Protein AF-A0A9P1CVC9-F1 (afdb_monomer)

Radius of gyration: 28.44 Å; Cα contacts (8 Å, |Δi|>4): 829; chains: 1; bounding box: 59×63×83 Å

Foldseek 3Di:
DDKDKDFDFDPDDDPDDDDDDDDDDDDDDDDDDDDDDPPPCVPCVVVPDDPDTDGFKIAIKDFDPDCPQLLDPCPVLCVLCVVVVHRLDRAIEQDDGLAQEAEARIGGDPPDDPVSSVVSLLVVLVLNVVLCLVVQHKYKYHRYHPVSVVSLVLVPWFKFKDKFWKFFADPPDGQQFLVSVLVLADPVLSVVVVVLVVLCVVVQKDKDKDQCLVPLLSLALVVLLCQCQQWVVQFCVLVVQWDDDPNDTDHPDDSVNSRCCSVPPSSFWMKIFIAHPVGHTFWIWIWTDDDLEIGTRDITGRHSDPPSPCPCVVHLASVVVRVSRVVVRGMYRSGDDPDVVRVVVVSRRIGMDMTIMIMDRSDDSSSVSVSVVSVVNVVVVVVVVVVVCVVDRDDDDDDDDDDDDDDDDDDDDPDPDPDCVVVVLCVVQVDDQFFKWFDDPNWTKGFDGWPDADPQGTWTWIDTPPDPPWIKIWGWGPDDDPVVVVVVQVVLVVVQVVCDPQANHFDDWTWMWTQDPNDTDTTITGMTIDD

Solvent-accessible surface area (backbone atoms only — not comparable to full-atom values): 30693 Å² total; per-residue (Å²): 130,82,74,45,72,54,74,51,76,80,80,72,96,66,98,68,93,77,81,86,85,89,82,86,89,81,90,82,84,89,84,92,81,96,74,88,63,86,72,54,66,74,52,48,72,74,62,60,85,66,90,88,77,71,83,48,33,40,34,52,39,31,83,34,81,68,70,81,52,52,82,68,96,47,70,66,52,48,50,50,19,56,76,68,74,41,78,65,55,55,24,38,37,33,49,57,82,63,48,66,54,77,36,84,51,65,45,56,42,85,88,52,54,74,67,54,39,53,49,50,41,51,52,53,52,51,48,53,50,50,50,23,56,75,68,68,23,31,35,39,36,46,24,47,34,70,70,55,46,57,52,41,45,76,72,66,28,42,65,34,62,47,75,39,44,31,34,66,51,45,76,97,65,57,50,85,41,59,69,56,50,41,68,76,43,59,68,71,46,34,52,47,53,52,50,44,58,43,54,36,50,76,69,47,48,45,78,46,77,49,47,8,71,83,41,36,83,78,31,34,35,65,57,28,39,48,48,35,65,40,9,45,49,39,36,32,61,68,69,61,58,49,51,75,58,98,89,42,81,44,57,95,70,51,61,69,60,38,24,46,38,25,73,73,44,17,50,31,34,29,39,26,37,31,22,39,86,87,64,50,66,50,24,33,19,45,28,33,49,56,95,50,30,40,37,38,66,47,74,24,28,40,51,89,75,65,91,53,78,53,51,68,49,41,33,67,42,51,53,48,49,38,50,25,43,77,71,64,32,45,33,36,41,62,40,78,62,59,78,67,43,46,59,58,41,45,66,72,65,24,42,83,39,84,41,44,33,35,37,37,54,65,54,66,71,60,35,54,53,44,46,50,53,26,50,51,48,43,51,58,45,53,55,52,51,58,62,55,60,72,71,61,73,91,84,89,82,88,83,84,85,85,87,74,91,76,82,90,77,90,79,84,89,87,67,92,76,87,65,69,57,66,62,52,54,40,60,76,59,68,52,82,66,61,58,35,45,31,82,56,95,92,37,60,31,44,47,70,46,69,76,49,75,55,100,64,39,46,33,32,38,32,37,50,69,87,46,99,80,56,52,28,39,34,36,34,51,81,78,79,52,73,65,61,48,54,50,52,49,52,54,46,59,50,48,51,75,59,65,46,93,94,38,69,38,61,73,47,82,42,70,29,34,39,56,55,98,91,39,81,41,85,46,40,28,44,32,28,39,62,113

Organism: NCBI:txid2562237

Secondary structure (DSSP, 8-state):
---EEEEE----S----------PPPP----------TTTHHHHHHHS--TT----EEEEEEEESS-TT-----HHHHHHHHHTT----SEEEES-TT------SSEE-TTS-HHHHHHHHHHHHHHHHHHHHHHT-EEEEES--HHHHHHHHHTTPEEEEEEEEEEE--SSS--SSHHHHHTTS-HHHHHHHHHHHHHHHHTTPEEEEEETTT-GGGS-HHHHHHHIIIIIHHHHHHHT--EEETTEEE-SS-HHHHHHHHHH-GGGEEEEEEE-TTS-EEEEEEEEEETTEEEEEEEEES-TT---TTHHHIIIIIHHHHHHHHTT--EEE----HHHHHHHHHTTT-EEEEEEEEEE-SSHHHHHHHHHHHHHHHHHHHHHHHHHHTT-PSP--PPPP---PPP-------S-----HHHHHHHHH-S----EEEEETTEEEEEEEEEEEETTEEEEEEEESS-TT-EEEEEEE----HHHHHHHHHHHHHHHHHT-TT-SEEEEEEEEEEEETTEEEEEEEEEEE--

Mean predicted aligned error: 16.93 Å

Structure (mmCIF, N/CA/C/O backbone):
data_AF-A0A9P1CVC9-F1
#
_entry.id   AF-A0A9P1CVC9-F1
#
loop_
_atom_site.group_PDB
_atom_site.id
_atom_site.type_symbol
_atom_site.label_atom_id
_atom_site.label_alt_id
_atom_site.label_comp_id
_atom_site.label_asym_id
_atom_site.label_entity_id
_atom_site.label_seq_id
_atom_site.pdbx_PDB_ins_code
_atom_site.Cartn_x
_atom_site.Cartn_y
_atom_site.Cartn_z
_atom_site.occupancy
_atom_site.B_iso_or_equiv
_atom_site.auth_seq_id
_atom_site.auth_comp_id
_atom_site.auth_asym_id
_atom_site.auth_atom_id
_atom_site.pdbx_PDB_model_num
ATOM 1 N N . MET A 1 1 ? 5.538 -2.461 15.412 1.00 27.83 1 MET A N 1
ATOM 2 C CA . MET A 1 1 ? 4.286 -2.175 16.151 1.00 27.83 1 MET A CA 1
ATOM 3 C C . MET A 1 1 ? 3.611 -3.498 16.489 1.00 27.83 1 MET A C 1
ATOM 5 O O . MET A 1 1 ? 3.557 -4.333 15.590 1.00 27.83 1 MET A O 1
ATOM 9 N N . PRO A 1 2 ? 3.134 -3.734 17.721 1.00 25.59 2 PRO A N 1
ATOM 10 C CA . PRO A 1 2 ? 2.328 -4.919 17.999 1.00 25.59 2 PRO A CA 1
ATOM 11 C C . PRO A 1 2 ? 0.996 -4.801 17.243 1.00 25.59 2 PRO A C 1
ATOM 13 O O . PRO A 1 2 ? 0.264 -3.828 17.405 1.00 25.59 2 PRO A O 1
ATOM 16 N N . ALA A 1 3 ? 0.730 -5.755 16.353 1.00 27.44 3 ALA A N 1
ATOM 17 C CA . ALA A 1 3 ? -0.560 -5.911 15.696 1.00 27.44 3 ALA A CA 1
ATOM 18 C C . ALA A 1 3 ? -1.438 -6.786 16.592 1.00 27.44 3 ALA A C 1
ATOM 20 O O . ALA A 1 3 ? -0.996 -7.864 16.990 1.00 27.44 3 ALA A O 1
ATOM 21 N N . GLU A 1 4 ? -2.666 -6.365 16.884 1.00 31.95 4 GLU A N 1
ATOM 22 C CA . GLU A 1 4 ? -3.627 -7.238 17.551 1.00 31.95 4 GLU A CA 1
ATOM 23 C C . GLU A 1 4 ? -4.677 -7.723 16.548 1.00 31.95 4 GLU A C 1
ATOM 25 O O . GLU A 1 4 ? -5.336 -6.950 15.850 1.00 31.95 4 GLU A O 1
ATOM 30 N N . LEU A 1 5 ? -4.826 -9.044 16.466 1.00 29.88 5 LEU A N 1
ATOM 31 C CA . LEU A 1 5 ? -5.922 -9.690 15.756 1.00 29.88 5 LEU A CA 1
ATOM 32 C C . LEU A 1 5 ? -7.089 -9.829 16.730 1.00 29.88 5 LEU A C 1
ATOM 34 O O . LEU A 1 5 ? -7.041 -10.647 17.648 1.00 29.88 5 LEU A O 1
ATOM 38 N N . THR A 1 6 ? -8.154 -9.053 16.525 1.00 33.72 6 THR A N 1
ATOM 39 C CA . THR A 1 6 ? -9.402 -9.310 17.251 1.00 33.72 6 THR A CA 1
ATOM 40 C C . THR A 1 6 ? -10.112 -10.477 16.565 1.00 33.72 6 THR A C 1
ATOM 42 O O . THR A 1 6 ? -10.589 -10.350 15.434 1.00 33.72 6 THR A O 1
ATOM 45 N N . LEU A 1 7 ? -10.138 -11.632 17.233 1.00 32.03 7 LEU A N 1
ATOM 46 C CA . LEU A 1 7 ? -10.772 -12.861 16.754 1.00 32.03 7 LEU A CA 1
ATOM 47 C C . LEU A 1 7 ? -12.208 -12.925 17.280 1.00 32.03 7 LEU A C 1
ATOM 49 O O . LEU A 1 7 ? -12.426 -12.860 18.489 1.00 32.03 7 LEU A O 1
ATOM 53 N N . TRP A 1 8 ? -13.180 -13.072 16.381 1.00 34.50 8 TR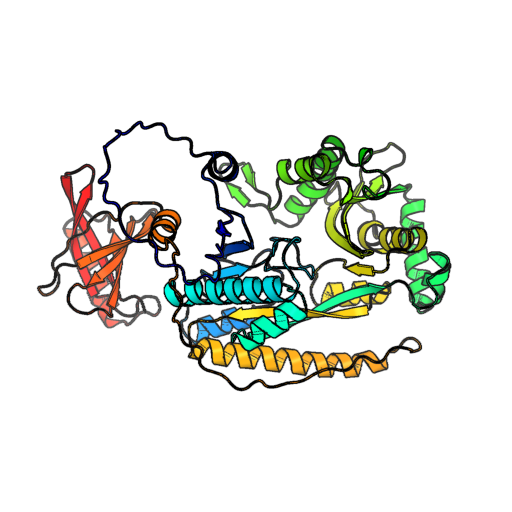P A N 1
ATOM 54 C CA . TRP A 1 8 ? -14.590 -13.191 16.754 1.00 34.50 8 TRP A CA 1
ATOM 55 C C . TRP A 1 8 ? -15.080 -14.624 16.573 1.00 34.50 8 TRP A C 1
ATOM 57 O O . TRP A 1 8 ? -14.706 -15.326 15.630 1.00 34.50 8 TRP A O 1
ATOM 67 N N . ARG A 1 9 ? -15.913 -15.062 17.521 1.00 35.38 9 ARG A N 1
ATOM 68 C CA . ARG A 1 9 ? -16.441 -16.424 17.624 1.00 35.38 9 ARG A CA 1
ATOM 69 C C . ARG A 1 9 ? -17.944 -16.406 17.372 1.00 35.38 9 ARG A C 1
ATOM 71 O O . ARG A 1 9 ? -18.665 -15.689 18.056 1.00 35.38 9 ARG A O 1
ATOM 78 N N . TRP A 1 10 ? -18.419 -17.262 16.473 1.00 30.25 10 TRP A N 1
ATOM 79 C CA . TRP A 1 10 ? -19.843 -17.571 16.363 1.00 30.25 10 TRP A CA 1
ATOM 80 C C . TRP A 1 10 ? -20.205 -18.668 17.375 1.00 30.25 10 TRP A C 1
ATOM 82 O O . TRP A 1 10 ? -19.626 -19.756 17.372 1.00 30.25 10 TRP A O 1
ATOM 92 N N . LEU A 1 11 ? -21.128 -18.367 18.288 1.00 26.69 11 LEU A N 1
ATOM 93 C CA . LEU A 1 11 ? -21.772 -19.344 19.167 1.00 26.69 11 LEU A CA 1
ATOM 94 C C . LEU A 1 11 ? -23.107 -19.678 18.504 1.00 26.69 11 LEU A C 1
ATOM 96 O O . LEU A 1 11 ? -24.060 -18.926 18.666 1.00 26.69 11 LEU A O 1
ATOM 100 N N . GLY A 1 12 ? -23.132 -20.730 17.684 1.00 24.88 12 GLY A N 1
ATOM 101 C CA . GLY A 1 12 ? -24.223 -21.010 16.750 1.00 24.88 12 GLY A CA 1
ATOM 102 C C . GLY A 1 12 ? -25.644 -20.781 17.276 1.00 24.88 12 GLY A C 1
ATOM 103 O O . GLY A 1 12 ? -25.960 -21.054 18.436 1.00 24.88 12 GLY A O 1
ATOM 104 N N . ALA A 1 13 ? -26.523 -20.319 16.385 1.00 31.05 13 ALA A N 1
ATOM 105 C CA . ALA A 1 13 ? -27.954 -20.230 16.637 1.00 31.05 13 ALA A CA 1
ATOM 106 C C . ALA A 1 13 ? -28.517 -21.630 16.944 1.00 31.05 13 ALA A C 1
ATOM 108 O O . ALA A 1 13 ? -28.732 -22.453 16.058 1.00 31.05 13 ALA A O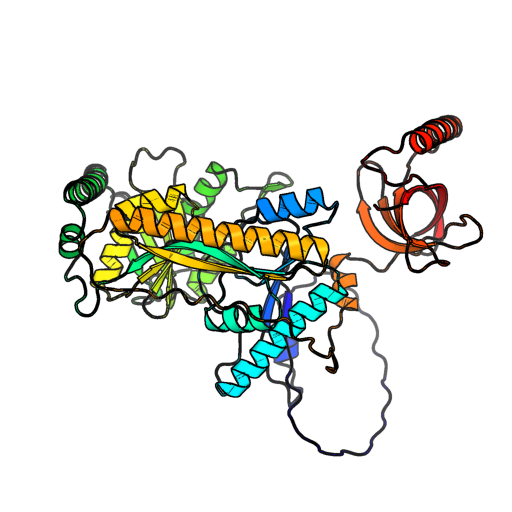 1
ATOM 109 N N . GLY A 1 14 ? -28.751 -21.918 18.224 1.00 25.92 14 GLY A N 1
ATOM 110 C CA . GLY A 1 14 ? -29.294 -23.199 18.652 1.00 25.92 14 GLY A CA 1
ATOM 111 C C . GLY A 1 14 ? -29.828 -23.144 20.072 1.00 25.92 14 GLY A C 1
ATOM 112 O O . GLY A 1 14 ? -29.103 -23.390 21.031 1.00 25.92 14 GLY A O 1
ATOM 113 N N . ARG A 1 15 ? -31.134 -22.890 20.220 1.00 27.50 15 ARG A N 1
ATOM 114 C CA . ARG A 1 15 ? -31.867 -23.244 21.443 1.00 27.50 15 ARG A CA 1
ATOM 115 C C . ARG A 1 15 ? -31.704 -24.749 21.690 1.00 27.50 15 ARG A C 1
ATOM 117 O O . ARG A 1 15 ? -32.453 -25.542 21.127 1.00 27.50 15 ARG A O 1
ATOM 124 N N . ARG A 1 16 ? -30.781 -25.157 22.561 1.00 23.03 16 ARG A N 1
ATOM 125 C CA . ARG A 1 16 ? -30.841 -26.455 23.246 1.00 23.03 16 ARG A CA 1
ATOM 126 C C . ARG A 1 16 ? -30.458 -26.283 24.710 1.00 23.03 16 ARG A C 1
ATOM 128 O O . ARG A 1 16 ? -29.320 -25.975 25.040 1.00 23.03 16 ARG A O 1
ATOM 135 N N . LYS A 1 17 ? -31.452 -26.499 25.579 1.00 26.52 17 LYS A N 1
ATOM 136 C CA . LYS A 1 17 ? -31.271 -26.797 27.003 1.00 26.52 17 LYS A CA 1
ATOM 137 C C . LYS A 1 17 ? -30.271 -27.947 27.129 1.00 26.52 17 LYS A C 1
ATOM 139 O O . LYS A 1 17 ? -30.562 -29.035 26.641 1.00 26.52 17 LYS A O 1
ATOM 144 N N . LEU A 1 18 ? -29.169 -27.730 27.834 1.00 23.67 18 LEU A N 1
ATOM 145 C CA . LEU A 1 18 ? -28.405 -28.811 28.446 1.00 23.67 18 LEU A CA 1
ATOM 146 C C . LEU A 1 18 ? -28.234 -28.483 29.927 1.00 23.67 18 LEU A C 1
ATOM 148 O O . LEU A 1 18 ? -27.561 -27.538 30.325 1.00 23.67 18 LEU A O 1
ATOM 152 N N . SER A 1 19 ? -28.980 -29.244 30.715 1.00 24.27 19 SER A N 1
ATOM 153 C CA . SER A 1 19 ? -28.931 -29.347 32.162 1.00 24.27 19 SER A CA 1
ATOM 154 C C . SER A 1 19 ? -27.595 -29.922 32.636 1.00 24.27 19 SER A C 1
ATOM 156 O O . SER A 1 19 ? -27.184 -30.954 32.121 1.00 24.27 19 SER A O 1
ATOM 158 N N . GLY A 1 20 ? -27.027 -29.304 33.676 1.00 24.61 20 GLY A N 1
ATOM 159 C CA . GLY A 1 20 ? -26.284 -29.948 34.765 1.00 24.61 20 GLY A CA 1
ATOM 160 C C . GLY A 1 20 ? -24.948 -30.625 34.447 1.00 24.61 20 GLY A C 1
ATOM 161 O O . GLY A 1 20 ? -24.922 -31.688 33.845 1.00 24.61 20 GLY A O 1
ATOM 162 N N . ALA A 1 21 ? -23.860 -30.087 35.002 1.00 24.58 21 ALA A N 1
ATOM 163 C CA . ALA A 1 21 ? -22.975 -30.822 35.914 1.00 24.58 21 ALA A CA 1
ATOM 164 C C . ALA A 1 21 ? -21.884 -29.886 36.462 1.00 24.58 21 ALA A C 1
ATOM 166 O O . ALA A 1 21 ? -21.241 -29.138 35.732 1.00 24.58 21 ALA A O 1
ATOM 167 N N . SER A 1 22 ? -21.735 -29.936 37.779 1.00 26.94 22 SER A N 1
ATOM 168 C CA . SER A 1 22 ? -20.783 -29.244 38.643 1.00 26.94 22 SER A CA 1
ATOM 169 C C . SER A 1 22 ? -19.366 -29.821 38.562 1.00 26.94 22 SER A C 1
ATOM 171 O O . SER A 1 22 ? -19.211 -31.040 38.560 1.00 26.94 22 SER A O 1
ATOM 173 N N . GLY A 1 23 ? -18.348 -28.961 38.646 1.00 24.00 23 GLY A N 1
ATOM 174 C CA . GLY A 1 23 ? -16.970 -29.347 38.967 1.00 24.00 23 GLY A CA 1
ATOM 175 C C . GLY A 1 23 ? -16.068 -28.120 39.130 1.00 24.00 23 GLY A C 1
ATOM 176 O O . GLY A 1 23 ? -15.915 -27.345 38.191 1.00 24.00 23 GLY A O 1
ATOM 177 N N . ALA A 1 24 ? -15.537 -27.918 40.338 1.00 24.38 24 ALA A N 1
ATOM 178 C CA . ALA A 1 24 ? -14.587 -26.860 40.702 1.00 24.38 24 ALA A CA 1
ATOM 179 C C . ALA A 1 24 ? -13.137 -27.223 40.281 1.00 24.38 24 ALA A C 1
ATOM 181 O O . ALA A 1 24 ? -12.886 -28.397 40.009 1.00 24.38 24 ALA A O 1
ATOM 182 N N . PRO A 1 25 ? -12.196 -26.256 40.203 1.00 28.34 25 PRO A N 1
ATOM 183 C CA . PRO A 1 25 ? -10.869 -26.458 39.615 1.00 28.34 25 PRO A CA 1
ATOM 184 C C . PRO A 1 25 ? -9.798 -26.840 40.653 1.00 28.34 25 PRO A C 1
ATOM 186 O O . PRO A 1 25 ? -9.859 -26.398 41.800 1.00 28.34 25 PRO A O 1
ATOM 189 N N . GLU A 1 26 ? -8.787 -27.601 40.226 1.00 23.41 26 GLU A N 1
ATOM 190 C CA . GLU A 1 26 ? -7.537 -27.818 40.969 1.00 23.41 26 GLU A CA 1
ATOM 191 C C . GLU A 1 26 ? -6.393 -26.950 40.415 1.00 23.41 26 GLU A C 1
ATOM 193 O O . GLU A 1 26 ? -6.315 -26.671 39.217 1.00 23.41 26 GLU A O 1
ATOM 198 N N . ASN A 1 27 ? -5.541 -26.511 41.343 1.00 24.61 27 ASN A N 1
ATOM 199 C CA . ASN A 1 27 ? -4.387 -25.626 41.188 1.00 24.61 27 ASN A CA 1
ATOM 200 C C . ASN A 1 27 ? -3.233 -26.275 40.410 1.00 24.61 27 ASN A C 1
ATOM 202 O O . ASN A 1 27 ? -2.926 -27.438 40.655 1.00 24.61 27 ASN A O 1
ATOM 206 N N . VAL A 1 28 ? -2.504 -25.485 39.610 1.00 25.34 28 VAL A N 1
ATOM 207 C CA . VAL A 1 28 ? -1.088 -25.748 39.290 1.00 25.34 28 VAL A CA 1
ATOM 208 C C . VAL A 1 28 ? -0.311 -24.429 39.303 1.00 25.34 28 VAL A C 1
ATOM 210 O O . VAL A 1 28 ? -0.791 -23.404 38.818 1.00 25.34 28 VAL A O 1
ATOM 213 N N . GLU A 1 29 ? 0.850 -24.500 39.948 1.00 22.64 29 GLU A N 1
ATOM 214 C CA . GLU A 1 29 ? 1.775 -23.441 40.340 1.00 22.64 29 GLU A CA 1
ATOM 215 C C . GLU A 1 29 ? 2.560 -22.804 39.183 1.00 22.64 29 GLU A C 1
ATOM 217 O O . GLU A 1 29 ? 2.614 -23.297 38.059 1.00 22.64 29 GLU A O 1
ATOM 222 N N . SER A 1 30 ? 3.155 -21.666 39.537 1.00 26.41 30 SER A N 1
ATOM 223 C CA . SER A 1 30 ? 4.043 -20.787 38.785 1.00 26.41 30 SER A CA 1
ATOM 224 C C . SER A 1 30 ? 5.327 -21.452 38.300 1.00 26.41 30 SER A C 1
ATOM 226 O O . SER A 1 30 ? 6.009 -22.089 39.100 1.00 26.41 30 SER A O 1
ATOM 228 N N . ASP A 1 31 ? 5.740 -21.127 37.076 1.00 23.41 31 ASP A N 1
ATOM 229 C CA . ASP A 1 31 ? 7.159 -21.094 36.733 1.00 23.41 31 ASP A CA 1
ATOM 230 C C . ASP A 1 31 ? 7.467 -19.875 35.855 1.00 23.41 31 ASP A C 1
ATOM 232 O O . ASP A 1 31 ? 6.737 -19.540 34.919 1.00 23.41 31 ASP A O 1
ATOM 236 N N . THR A 1 32 ? 8.511 -19.159 36.255 1.00 28.22 32 THR A N 1
ATOM 237 C CA . THR A 1 32 ? 8.979 -17.885 35.712 1.00 28.22 32 THR A CA 1
ATOM 238 C C . THR A 1 32 ? 10.144 -18.132 34.763 1.00 28.22 32 THR A C 1
ATOM 240 O O . THR A 1 32 ? 11.212 -18.515 35.232 1.00 28.22 32 THR A O 1
ATOM 243 N N . ASP A 1 33 ? 9.975 -17.842 33.472 1.00 23.34 33 ASP A N 1
ATOM 244 C CA . ASP A 1 33 ? 11.101 -17.511 32.593 1.00 23.34 33 ASP A CA 1
ATOM 245 C C . ASP A 1 33 ? 10.640 -16.579 31.455 1.00 23.34 33 ASP A C 1
ATOM 247 O O . ASP A 1 33 ? 9.746 -16.895 30.666 1.00 23.34 33 ASP A O 1
ATOM 251 N N . ASP A 1 34 ? 11.203 -15.371 31.438 1.00 27.72 34 ASP A N 1
ATOM 252 C CA . ASP A 1 34 ? 10.781 -14.223 30.634 1.00 27.72 34 ASP A CA 1
ATOM 253 C C . ASP A 1 34 ? 11.475 -14.223 29.261 1.00 27.72 34 ASP A C 1
ATOM 255 O O . ASP A 1 34 ? 12.515 -13.598 29.069 1.00 27.72 34 ASP A O 1
ATOM 259 N N . THR A 1 35 ? 10.855 -14.865 28.267 1.00 22.75 35 THR A N 1
ATOM 260 C CA . THR A 1 35 ? 11.018 -14.535 26.835 1.00 22.75 35 THR A CA 1
ATOM 261 C C . THR A 1 35 ? 9.705 -14.811 26.089 1.00 22.75 35 THR A C 1
ATOM 263 O O . THR A 1 35 ? 9.471 -15.887 25.549 1.00 22.75 35 THR A O 1
ATOM 266 N N . TYR A 1 36 ? 8.791 -13.836 26.080 1.00 25.73 36 TYR A N 1
ATOM 267 C CA . TYR A 1 36 ? 7.471 -13.989 25.452 1.00 25.73 36 TYR A CA 1
ATOM 268 C C . TYR A 1 36 ? 7.543 -13.873 23.919 1.00 25.73 36 TYR A C 1
ATOM 270 O O . TYR A 1 36 ? 7.517 -12.779 23.351 1.00 25.73 36 TYR A O 1
ATOM 278 N N . ASP A 1 37 ? 7.599 -15.023 23.247 1.00 22.88 37 ASP A N 1
ATOM 279 C CA . ASP A 1 37 ? 7.466 -15.157 21.797 1.00 22.88 37 ASP A CA 1
ATOM 280 C C . ASP A 1 37 ? 5.986 -15.061 21.362 1.00 22.88 37 ASP A C 1
ATOM 282 O O . ASP A 1 37 ? 5.156 -15.926 21.648 1.00 22.88 37 ASP A O 1
ATOM 286 N N . VAL A 1 38 ? 5.644 -14.004 20.616 1.00 28.69 38 VAL A N 1
ATOM 287 C CA . VAL A 1 38 ? 4.297 -13.750 20.058 1.00 28.69 38 VAL A CA 1
ATOM 288 C C . VAL A 1 38 ? 3.913 -14.781 18.974 1.00 28.69 38 VAL A C 1
ATOM 290 O O . VAL A 1 38 ? 2.769 -14.816 18.515 1.00 28.69 38 VAL A O 1
ATOM 293 N N . ARG A 1 39 ? 4.832 -15.665 18.561 1.00 27.53 39 ARG A N 1
ATOM 294 C CA . ARG A 1 39 ? 4.563 -16.715 17.565 1.00 27.53 39 ARG A CA 1
ATOM 295 C C . ARG A 1 39 ? 3.916 -17.976 18.152 1.00 27.53 39 ARG A C 1
ATOM 297 O O . ARG A 1 39 ? 3.262 -18.701 17.403 1.00 27.53 39 ARG A O 1
ATOM 304 N N . ALA A 1 40 ? 4.029 -18.235 19.456 1.00 25.16 40 ALA A N 1
ATOM 305 C CA . ALA A 1 40 ? 3.663 -19.540 20.017 1.00 25.16 40 ALA A CA 1
ATOM 306 C C . ALA A 1 40 ? 2.149 -19.723 20.276 1.00 25.16 40 ALA A C 1
ATOM 308 O O . ALA A 1 40 ? 1.572 -20.745 19.891 1.00 25.16 40 ALA A O 1
ATOM 309 N N . GLU A 1 41 ? 1.448 -18.721 20.818 1.00 27.06 41 GLU A N 1
ATOM 310 C CA . GLU A 1 41 ? 0.039 -18.907 21.225 1.00 27.06 41 GLU A CA 1
ATOM 311 C C . GLU A 1 41 ? -0.976 -18.900 20.071 1.00 27.06 41 GLU A C 1
ATOM 313 O O . GLU A 1 41 ? -2.093 -19.394 20.231 1.00 27.06 41 GLU A O 1
ATOM 318 N N . THR A 1 42 ? -0.612 -18.413 18.880 1.00 34.72 42 THR A N 1
ATOM 319 C CA . THR A 1 42 ? -1.509 -18.513 17.712 1.00 34.72 42 THR A CA 1
ATOM 320 C C . THR A 1 42 ? -1.497 -19.903 17.074 1.00 34.72 42 THR A C 1
ATOM 322 O O . THR A 1 42 ? -2.447 -20.249 16.368 1.00 34.72 42 THR A O 1
ATOM 325 N N . SER A 1 43 ? -0.479 -20.731 17.355 1.00 36.09 43 SER A N 1
ATOM 326 C CA . SER A 1 43 ? -0.363 -22.076 16.783 1.00 36.09 43 SER A CA 1
ATOM 327 C C . SER A 1 43 ? -0.755 -23.194 17.756 1.00 36.09 43 SER A C 1
ATOM 329 O O . SER A 1 43 ? -1.409 -24.142 17.326 1.00 36.09 43 SER A O 1
ATOM 331 N N . GLU A 1 44 ? -0.466 -23.081 19.058 1.00 28.75 44 GLU A N 1
ATOM 332 C CA . GLU A 1 44 ? -0.760 -24.164 20.013 1.00 28.75 44 GLU A CA 1
ATOM 333 C C . GLU A 1 44 ? -2.187 -24.135 20.565 1.00 28.75 44 GLU A C 1
ATOM 335 O O . GLU A 1 44 ? -2.818 -25.189 20.632 1.00 28.75 44 GLU A O 1
ATOM 340 N N . ALA A 1 45 ? -2.778 -22.963 20.822 1.00 34.41 45 ALA A N 1
ATOM 341 C CA . ALA A 1 45 ? -4.197 -22.887 21.196 1.00 34.41 45 ALA A CA 1
ATOM 342 C C . ALA A 1 45 ? -5.134 -23.308 20.041 1.00 34.41 45 ALA A C 1
ATOM 344 O O . ALA A 1 45 ? -6.254 -23.761 20.279 1.00 34.41 45 ALA A O 1
ATOM 345 N N . CYS A 1 46 ? -4.660 -23.211 18.792 1.00 35.59 46 CYS A N 1
ATOM 346 C CA . CYS A 1 46 ? -5.357 -23.701 17.600 1.00 35.59 46 CYS A CA 1
ATOM 347 C C . CYS A 1 46 ? -5.096 -25.193 17.307 1.00 35.59 46 CYS A C 1
ATOM 349 O O . CYS A 1 46 ? -5.901 -25.815 16.614 1.00 35.59 46 CYS A O 1
ATOM 351 N N . ARG A 1 47 ? -3.996 -25.782 17.807 1.00 33.12 47 ARG A N 1
ATOM 352 C CA . ARG A 1 47 ? -3.629 -27.197 17.577 1.00 33.12 47 ARG A CA 1
ATOM 353 C C . ARG A 1 47 ? -4.000 -28.127 18.734 1.00 33.12 47 ARG A C 1
ATOM 355 O O . ARG A 1 47 ? -4.225 -29.313 18.503 1.00 33.12 47 ARG A O 1
ATOM 362 N N . ALA A 1 48 ? -4.140 -27.616 19.955 1.00 32.97 48 ALA A N 1
ATOM 363 C CA . ALA A 1 48 ? -4.508 -28.408 21.124 1.00 32.97 48 ALA A CA 1
ATOM 364 C C . ALA A 1 48 ? -6.033 -28.602 21.236 1.00 32.97 48 ALA A C 1
ATOM 366 O O . ALA A 1 48 ? -6.715 -27.963 22.033 1.00 32.97 48 ALA A O 1
ATOM 367 N N . GLY A 1 49 ? -6.574 -29.508 20.418 1.00 35.75 49 GLY A N 1
ATOM 368 C CA . GLY A 1 49 ? -7.528 -30.538 20.856 1.00 35.75 49 GLY A CA 1
ATOM 369 C C . GLY A 1 49 ? -8.720 -30.184 21.763 1.00 35.75 49 GLY A C 1
ATOM 370 O O . GLY A 1 49 ? -9.164 -31.060 22.500 1.00 35.75 49 GLY A O 1
ATOM 371 N N . ARG A 1 50 ? -9.295 -28.976 21.721 1.00 39.47 50 ARG A N 1
ATOM 372 C CA . ARG A 1 50 ? -10.655 -28.731 22.241 1.00 39.47 50 ARG A CA 1
ATOM 373 C C . ARG A 1 50 ? -11.642 -28.738 21.078 1.00 39.47 50 ARG A C 1
ATOM 375 O O . ARG A 1 50 ? -11.796 -27.757 20.356 1.00 39.47 50 ARG A O 1
ATOM 382 N N . SER A 1 51 ? -12.285 -29.884 20.883 1.00 47.09 51 SER A N 1
ATOM 383 C CA . SER A 1 51 ? -13.340 -30.122 19.898 1.00 47.09 51 SER A CA 1
ATOM 384 C C . SER A 1 51 ? -14.432 -29.038 19.953 1.00 47.09 51 SER A C 1
ATOM 386 O O . SER A 1 51 ? -15.125 -28.888 20.956 1.00 47.09 51 SER A O 1
ATOM 388 N N . GLY A 1 52 ? -14.594 -28.286 18.854 1.00 46.09 52 GLY A N 1
ATOM 389 C CA . GLY A 1 52 ? -15.774 -27.440 18.603 1.00 46.09 52 GLY A CA 1
ATOM 390 C C . GLY A 1 52 ? -15.542 -25.953 18.295 1.00 46.09 52 GLY A C 1
ATOM 391 O O . GLY A 1 52 ? -16.515 -25.203 18.255 1.00 46.09 52 GLY A O 1
ATOM 392 N N . LEU A 1 53 ? -14.304 -25.494 18.089 1.00 52.78 53 LEU A N 1
ATOM 393 C CA . LEU A 1 53 ? -13.993 -24.085 17.815 1.00 52.78 53 LEU A CA 1
ATOM 394 C C . LEU A 1 53 ? -13.415 -23.882 16.410 1.00 52.78 53 LEU A C 1
ATOM 396 O O . LEU A 1 53 ? -12.365 -24.430 16.096 1.00 52.78 53 LEU A O 1
ATOM 400 N N . GLN A 1 54 ? -14.084 -23.075 15.579 1.00 75.94 54 GLN A N 1
ATOM 401 C CA . GLN A 1 54 ? -13.608 -22.684 14.247 1.00 75.94 54 GLN A CA 1
ATOM 402 C C . GLN A 1 54 ? -13.600 -21.156 14.106 1.00 75.94 54 GLN A C 1
ATOM 404 O O . GLN A 1 54 ? -14.549 -20.484 14.511 1.00 75.94 54 GLN A O 1
ATOM 409 N N . LEU A 1 55 ? -12.522 -20.608 13.538 1.00 78.81 55 LEU A N 1
ATOM 410 C CA . LEU A 1 55 ? -12.403 -19.180 13.242 1.00 78.81 55 LEU A CA 1
ATOM 411 C C . LEU A 1 55 ? -13.296 -18.820 12.048 1.00 78.81 55 LEU A C 1
ATOM 413 O O . LEU A 1 55 ? -13.109 -19.348 10.952 1.00 78.81 55 LEU A O 1
ATOM 417 N N . VAL A 1 56 ? -14.241 -17.905 12.262 1.00 85.06 56 VAL A N 1
ATOM 418 C CA . VAL A 1 56 ? -15.220 -17.479 11.244 1.00 85.06 56 VAL A CA 1
ATOM 419 C C . VAL A 1 56 ? -14.918 -16.098 10.663 1.00 85.06 56 VAL A C 1
ATOM 421 O O . VAL A 1 56 ? -15.314 -15.805 9.536 1.00 85.06 56 VAL A O 1
ATOM 424 N N . GLY A 1 57 ? -14.174 -15.261 11.392 1.00 85.44 57 GLY A N 1
ATOM 425 C CA . GLY A 1 57 ? -13.737 -13.958 10.912 1.00 85.44 57 GLY A CA 1
ATOM 426 C C . GLY A 1 57 ? -12.716 -13.279 11.820 1.00 85.44 57 GLY A C 1
ATOM 427 O O . GLY A 1 57 ? -12.574 -13.618 12.996 1.00 85.44 57 GLY A O 1
ATOM 428 N N . ALA A 1 58 ? -11.989 -12.325 11.248 1.00 86.25 58 ALA A N 1
ATOM 429 C CA . ALA A 1 58 ? -10.942 -11.570 11.917 1.00 86.25 58 ALA A CA 1
ATOM 430 C C . ALA A 1 58 ? -10.840 -10.153 11.344 1.00 86.25 58 ALA A C 1
ATOM 432 O O . ALA A 1 58 ? -11.053 -9.926 10.152 1.00 86.25 58 ALA A O 1
ATOM 433 N N . VAL A 1 59 ? -10.456 -9.204 12.193 1.00 87.25 59 VAL A N 1
ATOM 434 C CA . VAL A 1 59 ? -10.136 -7.834 11.787 1.00 87.25 59 VAL A CA 1
ATOM 435 C C . VAL A 1 59 ? -8.750 -7.470 12.332 1.00 87.25 59 VAL A C 1
ATOM 437 O O . VAL A 1 59 ? -8.563 -7.465 13.553 1.00 87.25 59 VAL A O 1
ATOM 440 N N . PRO A 1 60 ? -7.746 -7.232 11.465 1.00 85.50 60 PRO A N 1
ATOM 441 C CA . PRO A 1 60 ? -6.456 -6.724 11.907 1.00 85.50 60 PRO A CA 1
ATOM 442 C C . PRO A 1 60 ? -6.608 -5.253 12.293 1.00 85.50 60 PRO A C 1
ATOM 444 O O . PRO A 1 60 ? -7.130 -4.448 11.517 1.00 85.50 60 PRO A O 1
ATOM 447 N N . MET A 1 61 ? -6.158 -4.908 13.496 1.00 85.00 61 MET A N 1
ATOM 448 C CA . MET A 1 61 ? -6.305 -3.566 14.039 1.00 85.00 61 MET A CA 1
ATOM 449 C C . MET A 1 61 ? -5.036 -3.135 14.774 1.00 85.00 61 MET A C 1
ATOM 451 O O . MET A 1 61 ? -4.378 -3.929 15.445 1.00 85.00 61 MET A O 1
ATOM 455 N N . TYR A 1 62 ? -4.691 -1.860 14.634 1.00 81.44 62 TYR A N 1
ATOM 456 C CA . TYR A 1 62 ? -3.464 -1.280 15.167 1.00 81.44 62 TYR A CA 1
ATOM 457 C C . TYR A 1 62 ? -3.814 -0.073 16.026 1.00 81.44 62 TYR A C 1
ATOM 459 O O . TYR A 1 62 ? -4.506 0.829 15.561 1.00 81.44 62 TYR A O 1
ATOM 467 N N . LEU A 1 63 ? -3.324 -0.027 17.262 1.00 81.25 63 LEU A N 1
ATOM 468 C CA . LEU A 1 63 ? -3.403 1.185 18.071 1.00 81.25 63 LEU A CA 1
ATOM 469 C C . LEU A 1 63 ? -2.282 2.131 17.641 1.00 81.25 63 LEU A C 1
ATOM 471 O O . LEU A 1 63 ? -1.103 1.791 17.741 1.00 81.25 63 LEU A O 1
ATOM 475 N N . LYS A 1 64 ? -2.649 3.310 17.149 1.00 77.44 64 LYS A N 1
ATOM 476 C CA . LYS A 1 64 ? -1.718 4.281 16.579 1.00 77.44 64 LYS A CA 1
ATOM 477 C C . LYS A 1 64 ? -1.761 5.608 17.318 1.00 77.44 64 LYS A C 1
ATOM 479 O O . LYS A 1 64 ? -2.822 6.051 17.750 1.00 77.44 64 LYS A O 1
ATOM 484 N N . ILE A 1 65 ? -0.596 6.245 17.407 1.00 77.50 65 ILE A N 1
ATOM 485 C CA . ILE A 1 65 ? -0.390 7.580 17.997 1.00 77.50 65 ILE A CA 1
ATOM 486 C C . ILE A 1 65 ? 0.026 8.641 16.960 1.00 77.50 65 ILE A C 1
ATOM 488 O O . ILE A 1 65 ? 0.378 9.756 17.321 1.00 77.50 65 ILE A O 1
ATOM 492 N N . HIS A 1 66 ? 0.016 8.270 15.678 1.00 76.50 66 HIS A N 1
ATOM 493 C CA . HIS A 1 66 ? 0.410 9.078 14.521 1.00 76.50 66 HIS A CA 1
ATOM 494 C C . HIS A 1 66 ? -0.259 8.502 13.257 1.00 76.50 66 HIS A C 1
ATOM 496 O O . HIS A 1 66 ? -0.672 7.338 13.256 1.00 76.50 66 HIS A O 1
ATOM 502 N N . SER A 1 67 ? -0.346 9.281 12.174 1.00 77.69 67 SER A N 1
ATOM 503 C CA . SER A 1 67 ? -1.010 8.891 10.914 1.00 77.69 67 SER A CA 1
ATOM 504 C C . SER A 1 67 ? -0.080 8.254 9.880 1.00 77.69 67 SER A C 1
ATOM 506 O O . SER A 1 67 ? -0.531 7.844 8.808 1.00 77.69 67 SER A O 1
ATOM 508 N N . GLU A 1 68 ? 1.218 8.139 10.164 1.00 76.88 68 GLU A N 1
ATOM 509 C CA . GLU A 1 68 ? 2.192 7.693 9.161 1.00 76.88 68 GLU A CA 1
ATOM 510 C C . GLU A 1 68 ? 1.886 6.276 8.664 1.00 76.88 68 GLU A C 1
ATOM 512 O O . GLU A 1 68 ? 1.457 5.400 9.420 1.00 76.88 68 GLU A O 1
ATOM 517 N N . GLY A 1 69 ? 2.055 6.064 7.360 1.00 78.50 69 GLY A N 1
ATOM 518 C CA . GLY A 1 69 ? 1.772 4.784 6.708 1.00 78.50 69 GLY A CA 1
ATOM 519 C C . GLY A 1 69 ? 0.285 4.442 6.542 1.00 78.50 69 GLY A C 1
ATOM 520 O O . GLY A 1 69 ? -0.015 3.383 5.991 1.00 78.50 69 GLY A O 1
ATOM 521 N N . GLU A 1 70 ? -0.651 5.300 6.973 1.00 84.06 70 GLU A N 1
ATOM 522 C CA . GLU A 1 70 ? -2.094 5.081 6.757 1.00 84.06 70 GLU A CA 1
ATOM 523 C C . GLU A 1 70 ? -2.585 5.629 5.428 1.00 84.06 70 GLU A C 1
ATOM 525 O O . GLU A 1 70 ? -3.586 5.148 4.905 1.00 84.06 70 GLU A O 1
ATOM 530 N N . PHE A 1 71 ? -1.892 6.636 4.882 1.00 83.12 71 PHE A N 1
ATOM 531 C CA . PHE A 1 71 ? -2.202 7.253 3.590 1.00 83.12 71 PHE A CA 1
ATOM 532 C C . PHE A 1 71 ? -3.640 7.793 3.467 1.00 83.12 71 PHE A C 1
ATOM 534 O O . PHE A 1 71 ? -4.128 8.002 2.356 1.00 83.12 71 PHE A O 1
ATOM 541 N N . CYS A 1 72 ? -4.302 8.033 4.597 1.00 81.50 72 CYS A N 1
ATOM 542 C CA . CYS A 1 72 ? -5.601 8.679 4.690 1.00 81.50 72 CYS A CA 1
ATOM 543 C C . CYS A 1 72 ? -5.361 10.169 4.994 1.00 81.50 72 CYS A C 1
ATOM 545 O O . CYS A 1 72 ? -4.751 10.507 6.005 1.00 81.50 72 CYS A O 1
ATOM 547 N N . GLU A 1 73 ? -5.752 11.064 4.082 1.00 76.12 73 GLU A N 1
ATOM 548 C CA . GLU A 1 73 ? -5.534 12.514 4.225 1.00 76.12 73 GLU A CA 1
ATOM 549 C C . GLU A 1 73 ? -6.479 13.112 5.285 1.00 76.12 73 GLU A C 1
ATOM 551 O O . GLU A 1 73 ? -7.668 13.305 5.018 1.00 76.12 73 GLU A O 1
ATOM 556 N N . GLU A 1 74 ? -5.938 13.401 6.474 1.00 81.06 74 GLU A N 1
ATOM 557 C CA . GLU A 1 74 ? -6.708 13.744 7.689 1.00 81.06 74 GLU A CA 1
ATOM 558 C C . GLU A 1 74 ? -6.129 14.935 8.470 1.00 81.06 74 GLU A C 1
ATOM 560 O O . GLU A 1 74 ? -6.411 15.117 9.655 1.00 81.06 74 GLU A O 1
ATOM 565 N N . ALA A 1 75 ? -5.279 15.746 7.837 1.00 80.81 75 ALA A N 1
ATOM 566 C CA . ALA A 1 75 ? -4.695 16.919 8.491 1.00 80.81 75 ALA A CA 1
ATOM 567 C C . ALA A 1 75 ? -5.777 17.873 9.037 1.00 80.81 75 ALA A C 1
ATOM 569 O O . ALA A 1 75 ? -5.633 18.410 10.131 1.00 80.81 75 ALA A O 1
ATOM 570 N N . ASP A 1 76 ? -6.887 18.009 8.310 1.00 85.31 76 ASP A N 1
ATOM 571 C CA . ASP A 1 76 ? -8.065 18.778 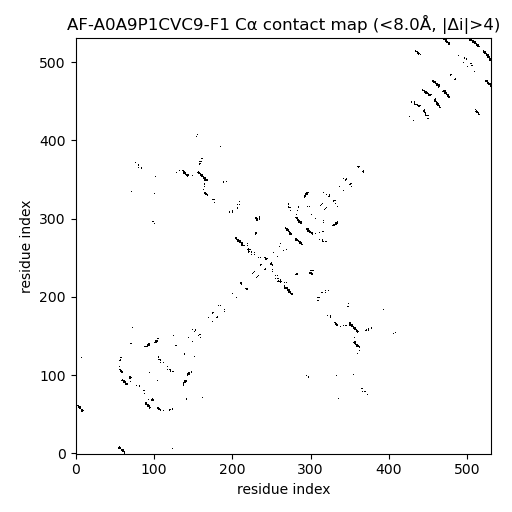8.710 1.00 85.31 76 ASP A CA 1
ATOM 572 C C . ASP A 1 76 ? -8.791 18.172 9.923 1.00 85.31 76 ASP A C 1
ATOM 574 O O . ASP A 1 76 ? -9.277 18.911 10.773 1.00 85.31 76 ASP A O 1
ATOM 578 N N . PHE A 1 77 ? -8.817 16.844 10.066 1.00 88.06 77 PHE A N 1
ATOM 579 C CA . PHE A 1 77 ? -9.422 16.185 11.233 1.00 88.06 77 PHE A CA 1
ATOM 580 C C . PHE A 1 77 ? -8.564 16.343 12.493 1.00 88.06 77 PHE A C 1
ATOM 582 O O . PHE A 1 77 ? -9.092 16.428 13.602 1.00 88.06 77 PHE A O 1
ATOM 589 N N . ILE A 1 78 ? -7.240 16.366 12.333 1.00 82.06 78 ILE A N 1
ATOM 590 C CA . ILE A 1 78 ? -6.308 16.651 13.430 1.00 82.06 78 ILE A CA 1
ATOM 591 C C . ILE A 1 78 ? -6.464 18.113 13.870 1.00 82.06 78 ILE A C 1
ATOM 593 O O . ILE A 1 78 ? -6.537 18.393 15.062 1.00 82.06 78 ILE A O 1
ATOM 597 N N . GLU A 1 79 ? -6.572 19.045 12.921 1.00 80.06 79 GLU A N 1
ATOM 598 C CA . GLU A 1 79 ? -6.803 20.461 13.221 1.00 80.06 79 GLU A CA 1
ATOM 599 C C . GLU A 1 79 ? -8.146 20.688 13.939 1.00 80.06 79 GLU A C 1
ATOM 601 O O . GLU A 1 79 ? -8.196 21.409 14.936 1.00 80.06 79 GLU A O 1
ATOM 606 N N . ALA A 1 80 ? -9.216 20.034 13.477 1.00 80.31 80 ALA A N 1
ATOM 607 C CA . ALA A 1 80 ? -10.527 20.020 14.131 1.00 80.31 80 ALA A CA 1
ATOM 608 C C . ALA A 1 80 ? -10.437 19.535 15.586 1.00 80.31 80 ALA A C 1
ATOM 610 O O . ALA A 1 80 ? -10.934 20.182 16.509 1.00 80.31 80 ALA A O 1
ATOM 611 N N . SER A 1 81 ? -9.711 18.438 15.830 1.00 78.12 81 SER A N 1
ATOM 612 C CA . SER A 1 81 ? -9.538 17.932 17.194 1.00 78.12 81 SER A CA 1
ATOM 613 C C . SER A 1 81 ? -8.837 18.957 18.089 1.00 78.12 81 SER A C 1
ATOM 615 O O . SER A 1 81 ? -9.261 19.164 19.223 1.00 78.12 81 SER A O 1
ATOM 617 N N . MET A 1 82 ? -7.811 19.648 17.581 1.00 73.25 82 MET A N 1
ATOM 618 C CA . MET A 1 82 ? -7.108 20.694 18.330 1.00 73.25 82 MET A CA 1
ATOM 619 C C . MET A 1 82 ? -8.025 21.878 18.658 1.00 73.25 82 MET A C 1
ATOM 621 O O . MET A 1 82 ? -7.990 22.372 19.784 1.00 73.25 82 MET A O 1
ATOM 625 N N . LYS A 1 83 ? -8.885 22.302 17.720 1.00 73.38 83 LYS A N 1
ATOM 626 C CA . LYS A 1 83 ? -9.878 23.373 17.945 1.00 73.38 83 LYS A CA 1
ATOM 627 C C . LYS A 1 83 ? -10.859 23.028 19.061 1.00 73.38 83 LYS A C 1
ATOM 629 O O . LYS A 1 83 ? -11.202 23.896 19.861 1.00 73.38 83 LYS A O 1
ATOM 634 N N . HIS A 1 84 ? -11.270 21.766 19.141 1.00 69.81 84 HIS A N 1
ATOM 635 C CA . HIS A 1 84 ? -12.175 21.273 20.177 1.00 69.81 84 HIS A CA 1
ATOM 636 C C . HIS A 1 84 ? -11.478 20.863 21.482 1.00 69.81 84 HIS A C 1
ATOM 638 O O . HIS A 1 84 ? -12.150 20.382 22.391 1.00 69.81 84 HIS A O 1
ATOM 644 N N . ASN A 1 85 ? -10.158 21.059 21.601 1.00 69.50 85 ASN A N 1
ATOM 645 C CA . ASN A 1 85 ? -9.354 20.572 22.726 1.00 69.50 85 ASN A CA 1
ATOM 646 C C . ASN A 1 85 ? -9.528 19.055 22.959 1.00 69.50 85 ASN A C 1
ATOM 648 O O . ASN A 1 85 ? -9.579 18.572 24.087 1.00 69.50 85 ASN A O 1
ATOM 652 N N . MET A 1 86 ? -9.653 18.302 21.864 1.00 68.81 86 MET A N 1
ATOM 653 C CA . MET A 1 86 ? -9.866 16.861 21.850 1.00 68.81 86 MET A CA 1
ATOM 654 C C . MET A 1 86 ? -8.652 16.128 21.303 1.00 68.81 86 MET A C 1
ATOM 656 O O . MET A 1 86 ? -7.990 16.553 20.350 1.00 68.81 86 MET A O 1
ATOM 660 N N . SER A 1 87 ? -8.390 14.964 21.887 1.00 63.91 87 SER A N 1
ATOM 661 C CA . SER A 1 87 ? -7.296 14.116 21.442 1.00 63.91 87 SER A CA 1
ATOM 662 C C . SER A 1 87 ? -7.697 13.333 20.192 1.00 63.91 87 SER A C 1
ATOM 664 O O . SER A 1 87 ? -8.599 12.500 20.240 1.00 63.91 87 SER A O 1
ATOM 666 N N . HIS A 1 88 ? -7.007 13.570 19.074 1.00 70.25 88 HIS A N 1
ATOM 667 C CA . HIS A 1 88 ? -7.156 12.755 17.859 1.00 70.25 88 HIS A CA 1
ATOM 668 C C . HIS A 1 88 ? -6.542 11.350 18.022 1.00 70.25 88 HIS A C 1
ATOM 670 O O . HIS A 1 88 ? -6.967 10.390 17.380 1.00 70.25 88 HIS A O 1
ATOM 676 N N . TYR A 1 89 ? -5.532 11.235 18.888 1.00 75.50 89 TYR A N 1
ATOM 677 C CA . TYR A 1 89 ? -4.791 10.009 19.181 1.00 75.50 89 TYR A CA 1
ATOM 678 C C . TYR A 1 89 ? -4.865 9.660 20.679 1.00 75.50 89 TYR A C 1
ATOM 680 O O . TYR A 1 89 ? -5.040 10.558 21.498 1.00 75.50 89 TYR A O 1
ATOM 688 N N . PRO A 1 90 ? -4.670 8.394 21.084 1.00 77.38 90 PRO A N 1
ATOM 689 C CA . PRO A 1 90 ? -4.492 7.230 20.229 1.00 77.38 90 PRO A CA 1
ATOM 690 C C . PRO A 1 90 ? -5.789 6.852 19.502 1.00 77.38 90 PRO A C 1
ATOM 692 O O . PRO A 1 90 ? -6.889 7.157 19.956 1.00 77.38 90 PRO A O 1
ATOM 695 N N . ARG A 1 91 ? -5.653 6.163 18.370 1.00 82.50 91 ARG A N 1
ATOM 696 C CA . ARG A 1 91 ? -6.784 5.669 17.578 1.00 82.50 91 ARG A CA 1
ATOM 697 C C . ARG A 1 91 ? -6.543 4.261 17.069 1.00 82.50 91 ARG A C 1
ATOM 699 O O . ARG A 1 91 ? -5.402 3.820 16.952 1.00 82.50 91 ARG A O 1
ATOM 706 N N . LEU A 1 92 ? -7.620 3.578 16.722 1.00 88.31 92 LEU A N 1
ATOM 707 C CA . LEU A 1 92 ? -7.586 2.267 16.101 1.00 88.31 92 LEU A CA 1
ATOM 708 C C . LEU A 1 92 ? -7.536 2.420 14.583 1.00 88.31 92 LEU A C 1
ATOM 710 O O . LEU A 1 92 ? -8.420 3.025 13.988 1.00 88.31 92 LEU A O 1
ATOM 714 N N . PHE A 1 93 ? -6.521 1.854 13.947 1.00 90.50 93 PHE A N 1
ATOM 715 C CA . PHE A 1 93 ? -6.429 1.756 12.498 1.00 90.50 93 PHE A CA 1
ATOM 716 C C . PHE A 1 93 ? -6.756 0.332 12.055 1.00 90.50 93 PHE A C 1
ATOM 718 O O . PHE A 1 93 ? -6.099 -0.620 12.472 1.00 90.50 93 PHE A O 1
ATOM 725 N N . VAL A 1 94 ? -7.761 0.193 11.196 1.00 94.31 94 VAL A N 1
ATOM 726 C CA . VAL A 1 94 ? -8.136 -1.043 10.514 1.00 94.31 94 VAL A CA 1
ATOM 727 C C . VAL A 1 94 ? -7.683 -0.926 9.061 1.00 94.31 94 VAL A C 1
ATOM 729 O O . VAL A 1 94 ? -8.284 -0.235 8.236 1.00 94.31 94 VAL A O 1
ATOM 732 N N . GLY A 1 95 ? -6.595 -1.609 8.738 1.00 89.81 95 GLY A N 1
ATOM 733 C CA . GLY A 1 95 ? -5.936 -1.496 7.446 1.00 89.81 95 GLY A CA 1
ATOM 734 C C . GLY A 1 95 ? -4.729 -2.410 7.360 1.00 89.81 95 GLY A C 1
ATOM 735 O O . GLY A 1 95 ? -4.374 -3.076 8.327 1.00 89.81 95 GLY A O 1
ATOM 736 N N . ILE A 1 96 ? -4.087 -2.436 6.197 1.00 86.38 96 ILE A N 1
ATOM 737 C CA . ILE A 1 96 ? -2.773 -3.058 6.050 1.00 86.38 96 ILE A CA 1
ATOM 738 C C . ILE A 1 96 ? -1.742 -1.925 6.107 1.00 86.38 96 ILE A C 1
ATOM 740 O O . ILE A 1 96 ? -1.784 -1.048 5.238 1.00 86.38 96 ILE A O 1
ATOM 744 N N . PRO A 1 97 ? -0.849 -1.891 7.115 1.00 78.62 97 PRO A N 1
ATOM 745 C CA . PRO A 1 97 ? 0.136 -0.827 7.246 1.00 78.62 97 PRO A CA 1
ATOM 746 C C . PRO A 1 97 ? 0.956 -0.650 5.971 1.00 78.62 97 PRO A C 1
ATOM 748 O O . PRO A 1 97 ? 1.296 -1.619 5.283 1.00 78.62 97 PRO A O 1
ATOM 751 N N . PHE A 1 98 ? 1.257 0.604 5.650 1.00 80.56 98 PHE A N 1
ATOM 752 C CA . PHE A 1 98 ? 2.051 0.985 4.486 1.00 80.56 98 PHE A CA 1
ATOM 753 C C . PHE A 1 98 ? 1.482 0.512 3.130 1.00 80.56 98 PHE A C 1
ATOM 755 O O . PHE A 1 98 ? 2.213 0.426 2.147 1.00 80.56 98 PHE A O 1
ATOM 762 N N . THR A 1 99 ? 0.187 0.176 3.064 1.00 85.81 99 THR A N 1
ATOM 763 C CA . THR A 1 99 ? -0.446 -0.414 1.874 1.00 85.81 99 THR A CA 1
ATOM 764 C C . THR A 1 99 ? -1.781 0.281 1.569 1.00 85.81 99 THR A C 1
ATOM 766 O O . THR A 1 99 ? -2.832 -0.151 2.048 1.00 85.81 99 THR A O 1
ATOM 769 N N . PRO A 1 100 ? -1.779 1.352 0.757 1.00 87.81 100 PRO A N 1
ATOM 770 C CA . PRO A 1 100 ? -2.964 2.165 0.494 1.00 87.81 100 PRO A CA 1
ATOM 771 C C . PRO A 1 100 ? -3.859 1.598 -0.619 1.00 87.81 100 PRO A C 1
ATOM 773 O O . PRO A 1 100 ? -4.342 2.340 -1.470 1.00 87.81 100 PRO A O 1
ATOM 776 N N . HIS A 1 101 ? -4.056 0.281 -0.658 1.00 89.69 101 HIS A N 1
ATOM 777 C CA . HIS A 1 101 ? -4.803 -0.385 -1.733 1.00 89.69 101 HIS A CA 1
ATOM 778 C C . HIS A 1 101 ? -6.209 -0.740 -1.303 1.00 89.69 101 HIS A C 1
ATOM 780 O O . HIS A 1 101 ? -6.423 -1.153 -0.161 1.00 89.69 101 HIS A O 1
ATOM 786 N N . ARG A 1 102 ? -7.165 -0.649 -2.231 1.00 89.12 102 ARG A N 1
ATOM 787 C CA . ARG A 1 102 ? -8.535 -1.087 -1.963 1.00 89.12 102 ARG A CA 1
ATOM 788 C C . ARG A 1 102 ? -8.544 -2.589 -1.675 1.00 89.12 102 ARG A C 1
ATOM 790 O O . ARG A 1 102 ? -8.007 -3.378 -2.448 1.00 89.12 102 ARG A O 1
ATOM 797 N N . GLY A 1 103 ? -9.176 -3.009 -0.584 1.00 89.50 103 GLY A N 1
ATOM 798 C CA . GLY A 1 103 ? -9.307 -4.433 -0.289 1.00 89.50 103 GLY A CA 1
ATOM 799 C C . GLY A 1 103 ? -10.102 -4.727 0.970 1.00 89.50 103 GLY A C 1
ATOM 800 O O . GLY A 1 103 ? -10.487 -3.819 1.698 1.00 89.50 103 GLY A O 1
ATOM 801 N N . ARG A 1 104 ? -10.328 -6.019 1.223 1.00 90.88 104 ARG A N 1
ATOM 802 C CA . ARG A 1 104 ? -11.043 -6.486 2.415 1.00 90.88 104 ARG A CA 1
ATOM 803 C C . ARG A 1 104 ? -10.295 -6.080 3.682 1.00 90.88 104 ARG A C 1
ATOM 805 O O . ARG A 1 104 ? -9.064 -6.166 3.736 1.00 90.88 104 ARG A O 1
ATOM 812 N N . ARG A 1 105 ? -11.046 -5.638 4.683 1.00 93.56 105 ARG A N 1
ATOM 813 C CA . ARG A 1 105 ? -10.575 -5.259 6.025 1.00 93.56 105 ARG A CA 1
ATOM 814 C C . ARG A 1 105 ? -11.184 -6.129 7.107 1.00 93.56 105 ARG A C 1
ATOM 816 O O . ARG A 1 105 ? -10.530 -6.415 8.104 1.00 93.56 105 ARG A O 1
ATOM 823 N N . PHE A 1 106 ? -12.396 -6.601 6.860 1.00 91.88 106 PHE A N 1
ATOM 824 C CA . PHE A 1 106 ? -13.129 -7.511 7.716 1.00 91.88 106 PHE A CA 1
ATOM 825 C C . PHE A 1 106 ? -13.076 -8.891 7.064 1.00 91.88 106 PHE A C 1
ATOM 827 O O . PHE A 1 106 ? -13.812 -9.200 6.126 1.00 91.88 106 PHE A O 1
ATOM 834 N N . ILE A 1 107 ? -12.111 -9.697 7.501 1.00 90.50 107 ILE A N 1
ATOM 835 C CA . ILE A 1 107 ? -11.798 -10.989 6.896 1.00 90.50 107 ILE A CA 1
ATOM 836 C C . ILE A 1 107 ? -12.814 -12.005 7.405 1.00 90.50 107 ILE A C 1
ATOM 838 O O . ILE A 1 107 ? -13.010 -12.137 8.610 1.00 90.50 107 ILE A O 1
ATOM 842 N N . THR A 1 108 ? -13.438 -12.742 6.494 1.00 88.06 108 THR A N 1
ATOM 843 C CA . THR A 1 108 ? -14.398 -13.804 6.812 1.00 88.06 108 THR A CA 1
ATOM 844 C C . THR A 1 108 ? -13.929 -15.129 6.233 1.00 88.06 108 THR A C 1
ATOM 846 O O . THR A 1 108 ? -13.186 -15.173 5.248 1.00 88.06 108 THR A O 1
ATOM 849 N N . ALA A 1 109 ? -14.329 -16.228 6.865 1.00 86.81 109 ALA A N 1
ATOM 850 C CA . ALA A 1 109 ? -13.944 -17.550 6.411 1.00 86.81 109 ALA A CA 1
ATOM 851 C C . ALA A 1 109 ? -14.597 -17.885 5.058 1.00 86.81 109 ALA A C 1
ATOM 853 O O . ALA A 1 109 ? -15.791 -17.676 4.844 1.00 86.81 109 ALA A O 1
ATOM 854 N N . ALA A 1 110 ? -13.805 -18.431 4.132 1.00 88.81 110 ALA A N 1
ATOM 855 C CA . ALA A 1 110 ? -14.246 -18.682 2.758 1.00 88.81 110 ALA A CA 1
ATOM 856 C C . ALA A 1 110 ? -15.374 -19.728 2.650 1.00 88.81 110 ALA A C 1
ATOM 858 O O . ALA A 1 110 ? -16.143 -19.690 1.692 1.00 88.81 110 ALA A O 1
ATOM 859 N N . TRP A 1 111 ? -15.484 -20.632 3.629 1.00 87.00 111 TRP A N 1
ATOM 860 C CA . TRP A 1 111 ? -16.481 -21.708 3.670 1.00 87.00 111 TRP A CA 1
ATOM 861 C C . TRP A 1 111 ? -17.875 -21.259 4.134 1.00 87.00 111 TRP A C 1
ATOM 863 O O . TRP A 1 111 ? -18.821 -22.029 4.010 1.00 87.00 111 TRP A O 1
ATOM 873 N N . LEU A 1 112 ? -18.012 -20.033 4.646 1.00 85.56 112 LEU A N 1
ATOM 874 C CA . LEU A 1 112 ? -19.306 -19.453 5.005 1.00 85.56 112 LEU A CA 1
ATOM 875 C C . LEU A 1 112 ? -20.126 -19.116 3.749 1.00 85.56 112 LEU A C 1
ATOM 877 O O . LEU A 1 112 ? -19.573 -18.763 2.702 1.00 85.56 112 LEU A O 1
ATOM 881 N N . SER A 1 113 ? -21.451 -19.166 3.860 1.00 87.31 113 SER A N 1
ATOM 882 C CA . SER A 1 113 ? -22.371 -18.611 2.859 1.00 87.31 113 SER A CA 1
ATOM 883 C C . SER A 1 113 ? -22.216 -17.087 2.730 1.00 87.31 113 SER A C 1
ATOM 885 O O . SER A 1 113 ? -21.555 -16.430 3.538 1.00 87.31 113 SER A O 1
ATOM 887 N N . ALA A 1 114 ? -22.797 -16.489 1.686 1.00 88.31 114 ALA A N 1
ATOM 888 C CA . ALA A 1 114 ? -22.742 -15.037 1.510 1.00 88.31 114 ALA A CA 1
ATOM 889 C C . ALA A 1 114 ? -23.460 -14.302 2.655 1.00 88.31 114 ALA A C 1
ATOM 891 O O . ALA A 1 114 ? -22.960 -13.291 3.149 1.00 88.31 114 ALA A O 1
ATOM 892 N N . GLU A 1 115 ? -24.584 -14.852 3.105 1.00 84.56 115 GLU A N 1
ATOM 893 C CA . GLU A 1 115 ? -25.394 -14.348 4.207 1.00 84.56 115 GLU A CA 1
ATOM 894 C C . GLU A 1 115 ? -24.626 -14.406 5.533 1.00 84.56 115 GLU A C 1
ATOM 896 O O . GLU A 1 115 ? -24.536 -13.394 6.230 1.00 84.56 115 GLU A O 1
ATOM 901 N N . GLU A 1 116 ? -23.998 -15.546 5.843 1.00 84.06 116 GLU A N 1
ATOM 902 C CA . GLU A 1 116 ? -23.174 -15.705 7.049 1.00 84.06 116 GLU A CA 1
ATOM 903 C C . GLU A 1 116 ? -21.944 -14.792 7.021 1.00 84.06 116 GLU A C 1
ATOM 905 O O . GLU A 1 116 ? -21.601 -14.189 8.034 1.00 84.06 116 GLU A O 1
ATOM 910 N N . ARG A 1 117 ? -21.283 -14.627 5.865 1.00 84.62 117 ARG A N 1
ATOM 911 C CA . ARG A 1 117 ? -20.170 -13.670 5.742 1.00 84.62 117 ARG A CA 1
ATOM 912 C C . ARG A 1 117 ? -20.622 -12.244 6.028 1.00 84.62 117 ARG A C 1
ATOM 914 O O . ARG A 1 117 ? -19.922 -11.527 6.738 1.00 84.62 117 ARG A O 1
ATOM 921 N N . ALA A 1 118 ? -21.777 -11.837 5.504 1.00 84.06 118 ALA A N 1
ATOM 922 C CA . ALA A 1 118 ? -22.330 -10.513 5.764 1.00 84.06 118 ALA A CA 1
ATOM 923 C C . ALA A 1 118 ? -22.691 -10.326 7.248 1.00 84.06 118 ALA A C 1
ATOM 925 O O . ALA A 1 118 ? -22.479 -9.245 7.797 1.00 84.06 118 ALA A O 1
ATOM 926 N N . GLU A 1 119 ? -23.204 -11.367 7.909 1.00 81.56 119 GLU A N 1
ATOM 927 C CA . GLU A 1 119 ? -23.454 -11.366 9.354 1.00 81.56 119 GLU A CA 1
ATOM 928 C C . GLU A 1 119 ? -22.156 -11.220 10.149 1.00 81.56 119 GLU A C 1
ATOM 930 O O . GLU A 1 119 ? -22.014 -10.254 10.894 1.00 81.56 119 GLU A O 1
ATOM 935 N N . VAL A 1 120 ? -21.170 -12.091 9.916 1.00 82.81 120 VAL A N 1
ATOM 936 C CA . VAL A 1 120 ? -19.862 -12.023 10.585 1.00 82.81 120 VAL A CA 1
ATOM 937 C C . VAL A 1 120 ? -19.210 -10.660 10.365 1.00 82.81 120 VAL A C 1
ATOM 939 O O . VAL A 1 120 ? -18.704 -10.063 11.307 1.00 82.81 120 VAL A O 1
ATOM 942 N N . GLN A 1 121 ? -19.250 -10.121 9.147 1.00 85.44 121 GLN A N 1
ATOM 943 C CA . GLN A 1 121 ? -18.708 -8.799 8.847 1.00 85.44 121 GLN A CA 1
ATOM 944 C C . GLN A 1 121 ? -19.395 -7.690 9.659 1.00 85.44 121 GLN A C 1
ATOM 946 O O . GLN A 1 121 ? -18.705 -6.828 10.209 1.00 85.44 121 GLN A O 1
ATOM 951 N N . ARG A 1 122 ? -20.732 -7.710 9.768 1.00 83.00 122 ARG A N 1
ATOM 952 C CA . ARG A 1 122 ? -21.468 -6.748 10.604 1.00 83.00 122 ARG A CA 1
ATOM 953 C C . ARG A 1 122 ? -21.065 -6.861 12.071 1.00 83.00 122 ARG A C 1
ATOM 955 O O . ARG A 1 122 ? -20.828 -5.821 12.682 1.00 83.00 122 ARG A O 1
ATOM 962 N N . GLU A 1 123 ? -20.945 -8.079 12.594 1.00 81.25 123 GLU A N 1
ATOM 963 C CA . GLU A 1 123 ? -20.517 -8.343 13.974 1.00 81.25 123 GLU A CA 1
ATOM 964 C C . GLU A 1 123 ? -19.091 -7.838 14.236 1.00 81.25 123 GLU A C 1
ATOM 966 O O . GLU A 1 123 ? -18.848 -7.152 15.227 1.00 81.25 123 GLU A O 1
ATOM 971 N N . LEU A 1 124 ? -18.149 -8.082 13.313 1.00 84.75 124 LEU A N 1
ATOM 972 C CA . LEU A 1 124 ? -16.783 -7.557 13.417 1.00 84.75 124 LEU A CA 1
ATOM 973 C C . LEU A 1 124 ? -16.776 -6.020 13.494 1.00 84.75 124 LEU A C 1
ATOM 975 O O . LEU A 1 124 ? -16.079 -5.443 14.330 1.00 84.75 124 LEU A O 1
ATOM 979 N N . MET A 1 125 ? -17.550 -5.350 12.636 1.00 88.06 125 MET A N 1
ATOM 980 C CA . MET A 1 125 ? -17.644 -3.885 12.605 1.00 88.06 125 MET A CA 1
ATOM 981 C C . MET A 1 125 ? -18.289 -3.318 13.880 1.00 88.06 125 MET A C 1
ATOM 983 O O . MET A 1 125 ? -17.765 -2.361 14.459 1.00 88.06 125 MET A O 1
ATOM 987 N N . GLN A 1 126 ? -19.364 -3.946 14.373 1.00 81.00 126 GLN A N 1
ATOM 988 C CA . GLN A 1 126 ? -20.000 -3.570 15.640 1.00 81.00 126 GLN A CA 1
ATOM 989 C C . GLN A 1 126 ? -19.031 -3.741 16.807 1.00 81.00 126 GLN A C 1
ATOM 991 O O . GLN A 1 126 ? -18.938 -2.879 17.677 1.00 81.00 126 GLN A O 1
ATOM 996 N N . GLY A 1 127 ? -18.260 -4.824 16.784 1.00 80.62 127 GLY A N 1
ATOM 997 C CA . GLY A 1 127 ? -17.194 -5.095 17.724 1.00 80.62 127 GLY A CA 1
ATOM 998 C C . GLY A 1 127 ? -16.123 -4.012 17.773 1.00 80.62 127 GLY A C 1
ATOM 999 O O . GLY A 1 127 ? -15.792 -3.512 18.848 1.00 80.62 127 GLY A O 1
ATOM 1000 N N . VAL A 1 128 ? -15.620 -3.600 16.607 1.00 85.31 128 VAL A N 1
ATOM 1001 C CA . VAL A 1 128 ? -14.663 -2.489 16.485 1.00 85.31 128 VAL A CA 1
ATOM 1002 C C . VAL A 1 128 ? -15.252 -1.196 17.058 1.00 85.31 128 VAL A C 1
ATOM 1004 O O . VAL A 1 128 ? -14.596 -0.511 17.846 1.00 85.31 128 VAL A O 1
ATOM 1007 N N . ARG A 1 129 ? -16.514 -0.888 16.742 1.00 83.69 129 ARG A N 1
ATOM 1008 C CA . ARG A 1 129 ? -17.217 0.277 17.298 1.00 83.69 129 ARG A CA 1
ATOM 1009 C C . ARG A 1 129 ? -17.383 0.184 18.819 1.00 83.69 129 ARG A C 1
ATOM 1011 O O . ARG A 1 129 ? -17.177 1.176 19.515 1.00 83.69 129 ARG A O 1
ATOM 1018 N N . ALA A 1 130 ? -17.721 -0.986 19.356 1.00 77.88 130 ALA A N 1
ATOM 1019 C CA . ALA A 1 130 ? -17.874 -1.195 20.794 1.00 77.88 130 ALA A CA 1
ATOM 1020 C C . ALA A 1 130 ? -16.548 -0.988 21.545 1.00 77.88 130 ALA A C 1
ATOM 1022 O O . ALA A 1 130 ? -16.534 -0.342 22.595 1.00 77.88 130 ALA A O 1
ATOM 1023 N N . ILE A 1 131 ? -15.429 -1.471 20.988 1.00 79.00 131 ILE A N 1
ATOM 1024 C CA . ILE A 1 131 ? -14.085 -1.221 21.532 1.00 79.00 131 ILE A CA 1
ATOM 1025 C C . ILE A 1 131 ? -13.789 0.281 21.529 1.00 79.00 131 ILE A C 1
ATOM 1027 O O . ILE A 1 131 ? -13.370 0.818 22.551 1.00 79.00 131 ILE A O 1
ATOM 1031 N N . SER A 1 132 ? -14.060 0.961 20.414 1.00 80.81 132 SER A N 1
ATOM 1032 C CA . SER A 1 132 ? -13.866 2.406 20.279 1.00 80.81 132 SER A CA 1
ATOM 1033 C C . SER A 1 132 ? -14.634 3.215 21.322 1.00 80.81 132 SER A C 1
ATOM 1035 O O . SER A 1 132 ? -14.039 4.054 21.994 1.00 80.81 132 SER A O 1
ATOM 1037 N N . VAL A 1 133 ? -15.925 2.931 21.516 1.00 78.69 133 VAL A N 1
ATOM 1038 C CA . VAL A 1 133 ? -16.753 3.616 22.522 1.00 78.69 133 VAL A CA 1
ATOM 1039 C C . VAL A 1 133 ? -16.257 3.315 23.936 1.00 78.69 133 VAL A C 1
ATOM 1041 O O . VAL A 1 133 ? -16.128 4.228 24.747 1.00 78.69 133 VAL A O 1
ATOM 1044 N N . ARG A 1 134 ? -15.938 2.050 24.243 1.00 73.56 134 ARG A N 1
ATOM 1045 C CA . ARG A 1 134 ? -15.490 1.644 25.584 1.00 73.56 134 ARG A CA 1
ATOM 1046 C C . ARG A 1 134 ? -14.134 2.241 25.959 1.00 73.56 134 ARG A C 1
ATOM 1048 O O . ARG A 1 134 ? -13.926 2.572 27.123 1.00 73.56 134 ARG A O 1
ATOM 1055 N N . ALA A 1 135 ? -13.218 2.336 25.000 1.00 71.25 135 ALA A N 1
ATOM 1056 C CA . ALA A 1 135 ? -11.883 2.891 25.206 1.00 71.25 135 ALA A CA 1
ATOM 1057 C C . ALA A 1 135 ? -11.810 4.406 24.940 1.00 71.25 135 ALA A C 1
ATOM 1059 O O . ALA A 1 135 ? -10.777 5.009 25.212 1.00 71.25 135 ALA A O 1
ATOM 1060 N N . ASN A 1 136 ? -12.892 5.012 24.437 1.00 74.69 136 ASN A N 1
ATOM 1061 C CA . ASN A 1 136 ? -12.956 6.402 23.987 1.00 74.69 136 ASN A CA 1
ATOM 1062 C C . ASN A 1 136 ? -11.830 6.770 23.000 1.00 74.69 136 ASN A C 1
ATOM 1064 O O . ASN A 1 136 ? -11.152 7.783 23.153 1.00 74.69 136 ASN A O 1
ATOM 1068 N N . VAL A 1 137 ? -11.619 5.919 21.994 1.00 78.62 137 VAL A N 1
ATOM 1069 C CA . VAL A 1 137 ? -10.608 6.109 20.939 1.00 78.62 137 VAL A CA 1
ATOM 1070 C C . VAL A 1 137 ? -11.275 6.126 19.573 1.00 78.62 137 VAL A C 1
ATOM 1072 O O . VAL A 1 137 ? -12.204 5.357 19.336 1.00 78.62 137 VAL A O 1
ATOM 1075 N N . GLY A 1 138 ? -10.813 6.973 18.654 1.00 86.00 138 GLY A N 1
ATOM 1076 C CA . GLY A 1 138 ? -11.309 6.972 17.274 1.00 86.00 138 GLY A CA 1
ATOM 1077 C C . GLY A 1 138 ? -10.977 5.674 16.529 1.00 86.00 138 GLY A C 1
ATOM 1078 O O . GLY A 1 138 ? -10.073 4.935 16.924 1.00 86.00 138 GLY A O 1
ATOM 1079 N N . VAL A 1 139 ? -11.683 5.408 15.429 1.00 93.12 139 VAL A N 1
ATOM 1080 C CA . VAL A 1 139 ? -11.380 4.323 14.483 1.00 93.12 139 VAL A CA 1
ATOM 1081 C C . VAL A 1 139 ? -11.224 4.893 13.085 1.00 93.12 139 VAL A C 1
ATOM 1083 O O . VAL A 1 139 ? -12.090 5.635 12.633 1.00 93.12 139 VAL A O 1
ATOM 1086 N N . ASN A 1 140 ? -10.176 4.477 12.386 1.00 94.19 140 ASN A N 1
ATOM 1087 C CA . ASN A 1 140 ? -9.981 4.700 10.963 1.00 94.19 140 ASN A CA 1
ATOM 1088 C C . ASN A 1 140 ? -9.944 3.361 10.226 1.00 94.19 140 ASN A C 1
ATOM 1090 O O . ASN A 1 140 ? -9.110 2.511 10.530 1.00 94.19 140 ASN A O 1
ATOM 1094 N N . VAL A 1 141 ? -10.823 3.174 9.247 1.00 95.69 141 VAL A N 1
ATOM 1095 C CA . VAL A 1 141 ? -10.794 2.041 8.320 1.00 95.69 141 VAL A CA 1
ATOM 1096 C C . VAL A 1 141 ? -10.284 2.532 6.968 1.00 95.69 141 VAL A C 1
ATOM 1098 O O . VAL A 1 141 ? -10.991 3.228 6.235 1.00 95.69 141 VAL A O 1
ATOM 1101 N N . GLY A 1 142 ? -9.052 2.158 6.621 1.00 93.69 142 GLY A N 1
ATOM 1102 C CA . GLY A 1 142 ? -8.382 2.631 5.409 1.00 93.69 142 GLY A CA 1
ATOM 1103 C C . GLY A 1 142 ? -8.665 1.758 4.185 1.00 93.69 142 GLY A C 1
ATOM 1104 O O . GLY A 1 142 ? -8.324 0.575 4.174 1.00 93.69 142 GLY A O 1
ATOM 1105 N N . PHE A 1 143 ?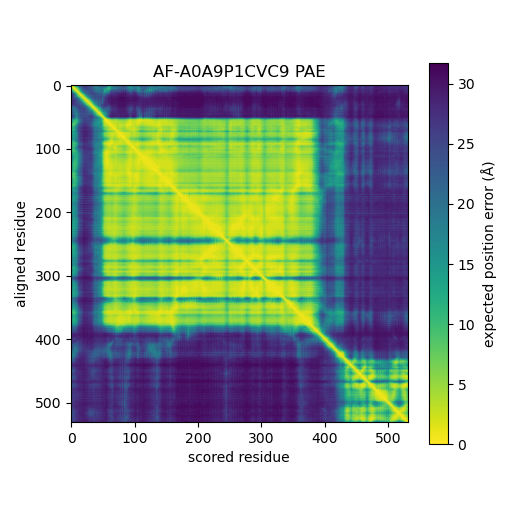 -9.203 2.344 3.113 1.00 92.38 143 PHE A N 1
ATOM 1106 C CA . PHE A 1 143 ? -9.399 1.708 1.798 1.00 92.38 143 PHE A CA 1
ATOM 1107 C C . PHE A 1 143 ? -10.201 0.384 1.801 1.00 92.38 143 PHE A C 1
ATOM 1109 O O . PHE A 1 143 ? -9.762 -0.584 1.166 1.00 92.38 143 PHE A O 1
ATOM 1116 N N . PRO A 1 144 ? -11.355 0.288 2.494 1.00 94.00 144 PRO A N 1
ATOM 1117 C CA . PRO A 1 144 ? -12.185 -0.909 2.426 1.00 94.00 144 PRO A CA 1
ATOM 1118 C C . PRO A 1 144 ? -12.787 -1.110 1.028 1.00 94.00 144 PRO A C 1
ATOM 1120 O O . PRO A 1 144 ? -12.774 -0.220 0.170 1.00 94.00 144 PRO A O 1
ATOM 1123 N N . THR A 1 145 ? -13.332 -2.302 0.800 1.00 91.88 145 THR A N 1
ATOM 1124 C CA . THR A 1 145 ? -14.181 -2.571 -0.370 1.00 91.88 145 THR A CA 1
ATOM 1125 C C . THR A 1 145 ? -15.456 -1.721 -0.348 1.00 91.88 145 THR A C 1
ATOM 1127 O O . THR A 1 145 ? -15.847 -1.186 0.688 1.00 91.88 145 THR A O 1
ATOM 1130 N N . GLU A 1 146 ? -16.105 -1.554 -1.502 1.00 90.31 146 GLU A N 1
ATOM 1131 C CA . GLU A 1 146 ? -17.306 -0.712 -1.609 1.00 90.31 146 GLU A CA 1
ATOM 1132 C C . GLU A 1 146 ? -18.468 -1.260 -0.771 1.00 90.31 146 GLU A C 1
ATOM 1134 O O . GLU A 1 146 ? -19.147 -0.498 -0.086 1.00 90.31 146 GLU A O 1
ATOM 1139 N N . ASP A 1 147 ? -18.642 -2.580 -0.751 1.00 90.50 147 ASP A N 1
ATOM 1140 C CA . ASP A 1 147 ? -19.648 -3.252 0.067 1.00 90.50 147 ASP A CA 1
ATOM 1141 C C . ASP A 1 147 ? -19.327 -3.169 1.568 1.00 90.50 147 ASP A C 1
ATOM 1143 O O . ASP A 1 147 ? -20.228 -2.940 2.372 1.00 90.50 147 ASP A O 1
ATOM 1147 N N . GLU A 1 148 ? -18.053 -3.245 1.972 1.00 93.31 148 GLU A N 1
ATOM 1148 C CA . GLU A 1 148 ? -17.660 -2.908 3.349 1.00 93.31 148 GLU A CA 1
ATOM 1149 C C . GLU A 1 148 ? -17.976 -1.452 3.696 1.00 93.31 148 GLU A C 1
ATOM 1151 O O . GLU A 1 148 ? -18.488 -1.182 4.781 1.00 93.31 148 GLU A O 1
ATOM 1156 N N . GLY A 1 149 ? -17.717 -0.524 2.774 1.00 93.50 149 GLY A N 1
ATOM 1157 C CA . GLY A 1 149 ? -18.013 0.894 2.950 1.00 93.50 149 GLY A CA 1
ATOM 1158 C C . GLY A 1 149 ? -19.497 1.171 3.189 1.00 93.50 149 GLY A C 1
ATOM 1159 O O . GLY A 1 149 ? -19.841 1.912 4.107 1.00 93.50 149 GLY A O 1
ATOM 1160 N N . GLN A 1 150 ? -20.384 0.526 2.426 1.00 91.19 150 GLN A N 1
ATOM 1161 C CA . GLN A 1 150 ? -21.834 0.650 2.612 1.00 91.19 150 GLN A CA 1
ATOM 1162 C C . GLN A 1 150 ? -22.272 0.212 4.015 1.00 91.19 150 GLN A C 1
ATOM 1164 O O . GLN A 1 150 ? -23.049 0.910 4.669 1.00 91.19 150 GLN A O 1
ATOM 1169 N N . VAL A 1 151 ? -21.741 -0.912 4.507 1.00 89.88 151 VAL A N 1
ATOM 1170 C CA . VAL A 1 151 ? -22.046 -1.403 5.859 1.00 89.88 151 VAL A CA 1
ATOM 1171 C C . VAL A 1 151 ? -21.464 -0.471 6.929 1.00 89.88 151 VAL A C 1
ATOM 1173 O O . VAL A 1 151 ? -22.143 -0.170 7.908 1.00 89.88 151 VAL A O 1
ATOM 1176 N N . LEU A 1 152 ? -20.247 0.048 6.741 1.00 93.75 152 LEU A N 1
ATOM 1177 C CA . LEU A 1 152 ? -19.629 1.008 7.666 1.00 93.75 152 LEU A CA 1
ATOM 1178 C C . LEU A 1 152 ? -20.459 2.293 7.792 1.00 93.75 152 LEU A C 1
ATOM 1180 O O . LEU A 1 152 ? -20.701 2.753 8.910 1.00 93.75 152 LEU A O 1
ATOM 1184 N N . THR A 1 153 ? -20.959 2.838 6.678 1.00 91.81 153 THR A N 1
ATOM 1185 C CA . THR A 1 153 ? -21.871 3.993 6.695 1.00 91.81 153 THR A CA 1
ATOM 1186 C C . THR A 1 153 ? -23.134 3.699 7.502 1.00 91.81 153 THR A C 1
ATOM 1188 O O . THR A 1 153 ? -23.507 4.499 8.356 1.00 91.81 153 THR A O 1
ATOM 1191 N N . GLN A 1 154 ? -23.757 2.531 7.305 1.00 87.06 154 GLN A N 1
ATOM 1192 C CA . GLN A 1 154 ? -24.938 2.117 8.080 1.00 87.06 154 GLN A CA 1
ATOM 1193 C C . GLN A 1 154 ? -24.646 1.994 9.584 1.00 87.06 154 GLN A C 1
ATOM 1195 O O . GLN A 1 154 ? -25.540 2.182 10.406 1.00 87.06 154 GLN A O 1
ATOM 1200 N N . GLN A 1 155 ? -23.397 1.710 9.963 1.00 84.69 155 GLN A N 1
ATOM 1201 C CA . GLN A 1 155 ? -22.968 1.639 11.362 1.00 84.69 155 GLN A CA 1
ATOM 1202 C C . GLN A 1 155 ? -22.524 2.986 11.957 1.00 84.69 155 GLN A C 1
ATOM 1204 O O . GLN A 1 155 ? -22.100 3.024 13.119 1.00 84.69 155 GLN A O 1
ATOM 1209 N N . GLY A 1 156 ? -22.665 4.086 11.210 1.00 88.56 156 GLY A N 1
ATOM 1210 C CA . GLY A 1 156 ? -22.377 5.444 11.673 1.00 88.56 156 GLY A CA 1
ATOM 1211 C C . GLY A 1 156 ? -20.927 5.887 11.486 1.00 88.56 156 GLY A C 1
ATOM 1212 O O . GLY A 1 156 ? -20.503 6.839 12.139 1.00 88.56 156 GLY A O 1
ATOM 1213 N N . PHE A 1 157 ? -20.155 5.212 10.627 1.00 94.25 157 PHE A N 1
ATOM 1214 C CA . PHE A 1 157 ? -18.842 5.706 10.218 1.00 94.25 157 PHE A CA 1
ATOM 1215 C C . PHE A 1 157 ? -18.990 6.810 9.164 1.00 94.25 157 PHE A C 1
ATOM 1217 O O . PHE A 1 157 ? -19.775 6.700 8.220 1.00 94.25 157 PHE A O 1
ATOM 1224 N N . ILE A 1 158 ? -18.174 7.850 9.296 1.00 95.19 158 ILE A N 1
ATOM 1225 C CA . ILE A 1 158 ? -18.079 8.974 8.368 1.00 95.19 158 ILE A CA 1
ATOM 1226 C C . ILE A 1 158 ? -17.176 8.574 7.204 1.00 95.19 158 ILE A C 1
ATOM 1228 O O . ILE A 1 158 ? -16.006 8.249 7.403 1.00 95.19 158 ILE A O 1
ATOM 1232 N N . ALA A 1 159 ? -17.700 8.616 5.982 1.00 94.38 159 ALA A N 1
ATOM 1233 C CA . ALA A 1 159 ? -16.920 8.343 4.782 1.00 94.38 159 ALA A CA 1
ATOM 1234 C C . ALA A 1 159 ? -16.104 9.575 4.364 1.00 94.38 159 ALA A C 1
ATOM 1236 O O . ALA A 1 159 ? -16.660 10.643 4.117 1.00 94.38 159 ALA A O 1
ATOM 1237 N N . ARG A 1 160 ? -14.792 9.412 4.201 1.00 91.88 160 ARG A N 1
ATOM 1238 C CA . ARG A 1 160 ? -13.890 10.404 3.610 1.00 91.88 160 ARG A CA 1
ATOM 1239 C C . ARG A 1 160 ? -13.470 9.925 2.228 1.00 91.88 160 ARG A C 1
ATOM 1241 O O . ARG A 1 160 ? -12.780 8.917 2.098 1.00 91.88 160 ARG A O 1
ATOM 1248 N N . THR A 1 161 ? -13.879 10.657 1.192 1.00 88.38 161 THR A N 1
ATOM 1249 C CA . THR A 1 161 ? -13.468 10.362 -0.188 1.00 88.38 161 THR A CA 1
ATOM 1250 C C . THR A 1 161 ? -12.132 11.035 -0.490 1.00 88.38 161 THR A C 1
ATOM 1252 O O . THR A 1 161 ? -11.941 12.218 -0.222 1.00 88.38 161 THR A O 1
ATOM 1255 N N . ALA A 1 162 ? -11.221 10.280 -1.083 1.00 82.88 162 ALA A N 1
ATOM 1256 C CA . ALA A 1 162 ? -9.944 10.709 -1.628 1.00 82.88 162 ALA A CA 1
ATOM 1257 C C . ALA A 1 162 ? -9.807 10.199 -3.072 1.00 82.88 162 ALA A C 1
ATOM 1259 O O . ALA A 1 162 ? -10.724 9.589 -3.634 1.00 82.88 162 ALA A O 1
ATOM 1260 N N . ARG A 1 163 ? -8.655 10.456 -3.694 1.00 81.94 163 ARG A N 1
ATOM 1261 C CA . ARG A 1 163 ? -8.390 10.068 -5.081 1.00 81.94 163 ARG A CA 1
ATOM 1262 C C . ARG A 1 163 ? -7.088 9.320 -5.222 1.00 81.94 163 ARG A C 1
ATOM 1264 O O . ARG A 1 163 ? -6.051 9.767 -4.745 1.00 81.94 163 ARG A O 1
ATOM 1271 N N . GLN A 1 164 ? -7.148 8.268 -6.016 1.00 86.06 164 GLN A N 1
ATOM 1272 C CA . GLN A 1 164 ? -5.986 7.644 -6.625 1.00 86.06 164 GLN A CA 1
ATOM 1273 C C . GLN A 1 164 ? -6.092 7.762 -8.143 1.00 86.06 164 GLN A C 1
ATOM 1275 O O . GLN A 1 164 ? -7.093 8.261 -8.667 1.00 86.06 164 GLN A O 1
ATOM 1280 N N . ALA A 1 165 ? -5.063 7.327 -8.863 1.00 88.81 165 ALA A N 1
ATOM 1281 C CA . ALA A 1 165 ? -5.186 7.086 -10.290 1.00 88.81 165 ALA A CA 1
ATOM 1282 C C . ALA A 1 165 ? -4.760 5.661 -10.615 1.00 88.81 165 ALA A C 1
ATOM 1284 O O . ALA A 1 165 ? -3.707 5.214 -10.167 1.00 88.81 165 ALA A O 1
ATOM 1285 N N . TRP A 1 166 ? -5.576 4.964 -11.397 1.00 92.31 166 TRP A N 1
ATOM 1286 C CA . TRP A 1 166 ? -5.340 3.584 -11.807 1.00 92.31 166 TRP A CA 1
ATOM 1287 C C . TRP A 1 166 ? -5.143 3.524 -13.316 1.00 92.31 166 TRP A C 1
ATOM 1289 O O . TRP A 1 166 ? -5.764 4.281 -14.060 1.00 92.31 166 TRP A O 1
ATOM 1299 N N . TRP A 1 167 ? -4.277 2.634 -13.781 1.00 95.44 167 TRP A N 1
ATOM 1300 C CA . TRP A 1 167 ? -4.217 2.308 -15.202 1.00 95.44 167 TRP A CA 1
ATOM 1301 C C . TRP A 1 167 ? -5.131 1.116 -15.444 1.00 95.44 167 TRP A C 1
ATOM 1303 O O . TRP A 1 167 ? -5.125 0.181 -14.648 1.00 95.44 167 TRP A O 1
ATOM 1313 N N . SER A 1 168 ? -5.899 1.146 -16.530 1.00 94.81 168 SER A N 1
ATOM 1314 C CA . SER A 1 168 ? -6.795 0.053 -16.902 1.00 94.81 168 SER A CA 1
ATOM 1315 C C . SER A 1 168 ? -6.508 -0.405 -18.324 1.00 94.81 168 SER A C 1
ATOM 1317 O O . SER A 1 168 ? -6.318 0.406 -19.237 1.00 94.81 168 SER A O 1
ATOM 1319 N N . ASN A 1 169 ? -6.524 -1.717 -18.523 1.00 93.69 169 ASN A N 1
ATOM 1320 C CA . ASN A 1 169 ? -6.498 -2.309 -19.846 1.00 93.69 169 ASN A CA 1
ATOM 1321 C C . ASN A 1 169 ? -7.863 -2.093 -20.516 1.00 93.69 169 ASN A C 1
ATOM 1323 O O . ASN A 1 169 ? -8.912 -2.218 -19.876 1.00 93.69 169 ASN A O 1
ATOM 1327 N N . ARG A 1 170 ? -7.874 -1.722 -21.800 1.00 88.38 170 ARG A N 1
ATOM 1328 C CA . ARG A 1 170 ? -9.115 -1.311 -22.470 1.00 88.38 170 ARG A CA 1
ATOM 1329 C C . ARG A 1 170 ? -10.105 -2.479 -22.544 1.00 88.38 170 ARG A C 1
ATOM 1331 O O . ARG A 1 170 ? -9.749 -3.591 -22.919 1.00 88.38 170 ARG A O 1
ATOM 1338 N N . ARG A 1 171 ? -11.385 -2.214 -22.289 1.00 85.56 171 ARG A N 1
ATOM 1339 C CA . ARG A 1 171 ? -12.481 -3.163 -22.537 1.00 85.56 171 ARG A CA 1
ATOM 1340 C C . ARG A 1 171 ? -13.482 -2.585 -23.548 1.00 85.56 171 ARG A C 1
ATOM 1342 O O . ARG A 1 171 ? -13.569 -1.366 -23.659 1.00 85.56 171 ARG A O 1
ATOM 1349 N N . PRO A 1 172 ? -14.191 -3.427 -24.331 1.00 87.19 172 PRO A N 1
ATOM 1350 C CA . PRO A 1 172 ? -14.079 -4.892 -24.398 1.00 87.19 172 PRO A CA 1
ATOM 1351 C C . PRO A 1 172 ? -12.842 -5.386 -25.170 1.00 87.19 172 PRO A C 1
ATOM 1353 O O . PRO A 1 172 ? -12.514 -6.564 -25.097 1.00 87.19 172 PRO A O 1
ATOM 1356 N N . LYS A 1 173 ? -12.148 -4.506 -25.907 1.00 92.38 173 LYS A N 1
ATOM 1357 C CA . LYS A 1 173 ? -10.970 -4.854 -26.714 1.00 92.38 173 LYS A CA 1
ATOM 1358 C C . LYS A 1 173 ? -9.673 -4.376 -26.037 1.00 92.38 173 LYS A C 1
ATOM 1360 O O . LYS A 1 173 ? -9.383 -3.182 -26.183 1.00 92.38 173 LYS A O 1
ATOM 1365 N N . PRO A 1 174 ? -8.8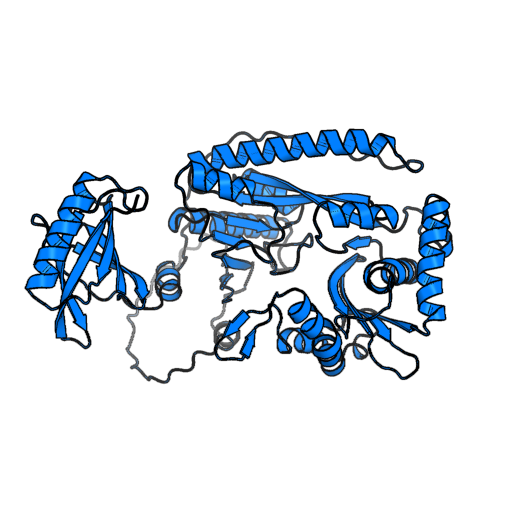91 -5.253 -25.380 1.00 93.44 174 PRO A N 1
ATOM 1366 C CA . PRO A 1 174 ? -7.625 -4.883 -24.741 1.00 93.44 174 PRO A CA 1
ATOM 1367 C C . PRO A 1 174 ? -6.602 -4.331 -25.732 1.00 93.44 174 PRO A C 1
ATOM 1369 O O . PRO A 1 174 ? -6.749 -4.466 -26.954 1.00 93.44 174 PRO A O 1
ATOM 1372 N N . TYR A 1 175 ? -5.588 -3.651 -25.195 1.00 96.81 175 TYR A N 1
ATOM 1373 C CA . TYR A 1 175 ? -4.455 -3.185 -25.993 1.00 96.81 175 TYR A CA 1
ATOM 1374 C C . TYR A 1 175 ? -3.714 -4.382 -26.581 1.00 96.81 175 TYR A C 1
ATOM 1376 O O . TYR A 1 175 ? -3.533 -5.393 -25.909 1.00 96.81 175 TYR A O 1
ATOM 1384 N N . LYS A 1 176 ? -3.275 -4.268 -27.838 1.00 96.00 176 LYS A N 1
ATOM 1385 C CA . LYS A 1 176 ? -2.484 -5.338 -28.464 1.00 96.00 176 LYS A CA 1
ATOM 1386 C C . LYS A 1 176 ? -1.073 -5.421 -27.875 1.00 96.00 176 LYS A C 1
ATOM 1388 O O . LYS A 1 176 ? -0.539 -6.506 -27.694 1.00 96.00 176 LYS A O 1
ATOM 1393 N N . ASP A 1 177 ? -0.459 -4.263 -27.672 1.00 97.00 177 ASP A N 1
ATOM 1394 C CA . ASP A 1 177 ? 0.913 -4.098 -27.209 1.00 97.00 177 ASP A CA 1
ATOM 1395 C C . ASP A 1 177 ? 1.087 -2.688 -26.613 1.00 97.00 177 ASP A C 1
ATOM 1397 O O . ASP A 1 177 ? 0.192 -1.836 -26.698 1.00 97.00 177 ASP A O 1
ATOM 1401 N N . PHE A 1 178 ? 2.250 -2.414 -26.018 1.00 96.25 178 PHE A N 1
ATOM 1402 C CA . PHE A 1 178 ? 2.553 -1.103 -25.437 1.00 96.25 178 PHE A CA 1
ATOM 1403 C C . PHE A 1 178 ? 2.487 0.034 -26.471 1.00 96.25 178 PHE A C 1
ATOM 1405 O O . PHE A 1 178 ? 2.085 1.156 -26.156 1.00 96.25 178 PHE A O 1
ATOM 1412 N N . ARG A 1 179 ? 2.826 -0.239 -27.739 1.00 95.88 179 ARG A N 1
ATOM 1413 C CA . ARG A 1 179 ? 2.753 0.756 -28.818 1.00 95.88 179 ARG A CA 1
ATOM 1414 C C . ARG A 1 179 ? 1.305 1.131 -29.129 1.00 95.88 179 ARG A C 1
ATOM 1416 O O . ARG A 1 179 ? 1.043 2.298 -29.413 1.00 95.88 179 ARG A O 1
ATOM 1423 N N . ASP A 1 180 ? 0.381 0.178 -29.079 1.00 96.62 180 ASP A N 1
ATOM 1424 C CA . ASP A 1 180 ? -1.054 0.415 -29.215 1.00 96.62 180 ASP A CA 1
ATOM 1425 C C . ASP A 1 180 ? -1.585 1.301 -28.084 1.00 96.62 180 ASP A C 1
ATOM 1427 O O . ASP A 1 180 ? -2.289 2.274 -28.353 1.00 96.62 180 ASP A O 1
ATOM 1431 N N . PHE A 1 181 ? -1.145 1.058 -26.846 1.00 95.94 181 PHE A N 1
ATOM 1432 C CA . PHE A 1 181 ? -1.420 1.950 -25.718 1.00 95.94 181 PHE A CA 1
ATOM 1433 C C . PHE A 1 181 ? -0.878 3.371 -25.952 1.00 95.94 181 PHE A C 1
ATOM 1435 O O . PHE A 1 181 ? -1.616 4.343 -25.817 1.00 95.94 181 PHE A O 1
ATOM 1442 N N . LEU A 1 182 ? 0.376 3.537 -26.388 1.00 95.19 182 LEU A N 1
ATOM 1443 C CA . LEU A 1 182 ? 0.937 4.875 -26.628 1.00 95.19 182 LEU A CA 1
ATOM 1444 C C . LEU A 1 182 ? 0.161 5.685 -27.680 1.00 95.19 182 LEU A C 1
ATOM 1446 O O . LEU A 1 182 ? 0.155 6.916 -27.609 1.00 95.19 182 LEU A O 1
ATOM 1450 N N . ARG A 1 183 ? -0.509 5.030 -28.640 1.00 94.69 183 ARG A N 1
ATOM 1451 C CA . ARG A 1 183 ? -1.344 5.709 -29.650 1.00 94.69 183 ARG A CA 1
ATOM 1452 C C . ARG A 1 183 ? -2.611 6.337 -29.067 1.00 94.69 183 ARG A C 1
ATOM 1454 O O . ARG A 1 183 ? -3.169 7.221 -29.713 1.00 94.69 183 ARG A O 1
ATOM 1461 N N . THR A 1 184 ? -3.071 5.914 -27.887 1.00 92.50 184 THR A N 1
ATOM 1462 C CA . THR A 1 184 ? -4.256 6.507 -27.238 1.00 92.50 184 THR A CA 1
ATOM 1463 C C . THR A 1 184 ? -3.926 7.778 -26.460 1.00 92.50 184 THR A C 1
ATOM 1465 O O . THR A 1 184 ? -4.802 8.603 -26.197 1.00 92.50 184 THR A O 1
ATOM 1468 N N . LEU A 1 185 ? -2.650 7.987 -26.131 1.00 92.44 185 LEU A N 1
ATOM 1469 C CA . LEU A 1 185 ? -2.182 9.191 -25.461 1.00 92.44 185 LEU A CA 1
ATOM 1470 C C . LEU A 1 185 ? -2.056 10.364 -26.443 1.00 92.44 185 LEU A C 1
ATOM 1472 O O . LEU A 1 185 ? -1.818 10.203 -27.640 1.00 92.44 185 LEU A O 1
ATOM 1476 N N . ARG A 1 186 ? -2.127 11.597 -25.920 1.00 91.81 186 ARG A N 1
ATOM 1477 C CA . ARG A 1 186 ? -1.787 12.796 -26.708 1.00 91.81 186 ARG A CA 1
ATOM 1478 C C . ARG A 1 186 ? -0.366 12.652 -27.263 1.00 91.81 186 ARG A C 1
ATOM 1480 O O . ARG A 1 186 ? 0.550 12.336 -26.506 1.00 91.81 186 ARG A O 1
ATOM 1487 N N . LEU A 1 187 ? -0.162 12.991 -28.539 1.00 92.12 187 LEU A N 1
ATOM 1488 C CA . LEU A 1 187 ? 1.109 12.787 -29.252 1.00 92.12 187 LEU A CA 1
ATOM 1489 C C . LEU A 1 187 ? 2.340 13.315 -28.492 1.00 92.12 187 LEU A C 1
ATOM 1491 O O . LEU A 1 187 ? 3.372 12.651 -28.451 1.00 92.12 187 LEU A O 1
ATOM 1495 N N . LYS A 1 188 ? 2.226 14.485 -27.847 1.00 93.25 188 LYS A N 1
ATOM 1496 C CA . LYS A 1 188 ? 3.296 15.049 -27.007 1.00 93.25 188 LYS A CA 1
ATOM 1497 C C . LYS A 1 188 ? 3.703 14.102 -25.868 1.00 93.25 188 LYS A C 1
ATOM 1499 O O . LYS A 1 188 ? 4.893 13.909 -25.658 1.00 93.25 188 LYS A O 1
ATOM 1504 N N . ARG A 1 189 ? 2.732 13.494 -25.174 1.00 92.31 189 ARG A N 1
ATOM 1505 C CA . ARG A 1 189 ? 2.963 12.555 -24.060 1.00 92.31 189 ARG A CA 1
ATOM 1506 C C . ARG A 1 189 ? 3.561 11.244 -24.559 1.00 92.31 189 ARG A C 1
ATOM 1508 O O . ARG A 1 189 ? 4.530 10.769 -23.988 1.00 92.31 189 ARG A O 1
ATOM 1515 N N . ALA A 1 190 ? 3.039 10.705 -25.660 1.00 94.19 190 ALA A N 1
ATOM 1516 C CA . ALA A 1 190 ? 3.579 9.490 -26.266 1.00 94.19 190 ALA A CA 1
ATOM 1517 C C . ALA A 1 190 ? 5.059 9.656 -26.670 1.00 94.19 190 ALA A C 1
ATOM 1519 O O . ALA A 1 190 ? 5.886 8.798 -26.370 1.00 94.19 190 ALA A O 1
ATOM 1520 N N . ARG A 1 191 ? 5.411 10.794 -27.290 1.00 94.19 191 ARG A N 1
ATOM 1521 C CA . ARG A 1 191 ? 6.804 11.140 -27.632 1.00 94.19 191 ARG A CA 1
ATOM 1522 C C . ARG A 1 191 ? 7.683 11.325 -26.396 1.00 94.19 191 ARG A C 1
ATOM 1524 O O . ARG A 1 191 ? 8.838 10.915 -26.413 1.00 94.19 191 ARG A O 1
ATOM 1531 N N . GLU A 1 192 ? 7.146 11.931 -25.340 1.00 95.06 192 GLU A N 1
ATOM 1532 C CA . GLU A 1 192 ? 7.852 12.110 -24.070 1.00 95.06 192 GLU A CA 1
ATOM 1533 C C . GLU A 1 192 ? 8.189 10.760 -23.424 1.00 95.06 192 GLU A C 1
ATOM 1535 O O . GLU A 1 192 ? 9.349 10.532 -23.098 1.00 95.06 192 GLU A O 1
ATOM 1540 N N . ILE A 1 193 ? 7.225 9.837 -23.331 1.00 95.25 193 ILE A N 1
ATOM 1541 C CA . ILE A 1 193 ? 7.455 8.475 -22.821 1.00 95.25 193 ILE A CA 1
ATOM 1542 C C . ILE A 1 193 ? 8.525 7.765 -23.660 1.00 95.25 193 ILE A C 1
ATOM 1544 O O . ILE A 1 193 ? 9.480 7.223 -23.111 1.00 95.25 193 ILE A O 1
ATOM 1548 N N . ALA A 1 194 ? 8.419 7.817 -24.992 1.00 94.38 194 ALA A N 1
ATOM 1549 C CA . ALA A 1 194 ? 9.401 7.192 -25.878 1.00 94.38 194 ALA A CA 1
ATOM 1550 C C . ALA A 1 194 ? 10.824 7.747 -25.671 1.00 94.38 194 ALA A C 1
ATOM 1552 O O . ALA A 1 194 ? 11.777 6.969 -25.632 1.00 94.38 194 ALA A O 1
ATOM 1553 N N . LYS A 1 195 ? 10.963 9.069 -25.490 1.00 95.25 195 LYS A N 1
ATOM 1554 C CA . LYS A 1 195 ? 12.247 9.721 -25.185 1.00 95.25 195 LYS A CA 1
ATOM 1555 C C . LYS A 1 195 ? 12.799 9.281 -23.826 1.00 95.25 195 LYS A C 1
ATOM 1557 O O . LYS A 1 195 ? 13.991 9.029 -23.720 1.00 95.25 195 LYS A O 1
ATOM 1562 N N . GLN A 1 196 ? 11.946 9.171 -22.809 1.00 95.19 196 GLN A N 1
ATOM 1563 C CA . GLN A 1 196 ? 12.347 8.745 -21.465 1.00 95.19 196 GLN A CA 1
ATOM 1564 C C . GLN A 1 196 ? 12.872 7.303 -21.458 1.00 95.19 196 GLN A C 1
ATOM 1566 O O . GLN A 1 196 ? 13.939 7.057 -20.908 1.00 95.19 196 GLN A O 1
ATOM 1571 N N . ARG A 1 197 ? 12.189 6.372 -22.143 1.00 94.81 197 ARG A N 1
ATOM 1572 C CA . ARG A 1 197 ? 12.682 4.987 -22.288 1.00 94.81 197 ARG A CA 1
ATOM 1573 C C . ARG A 1 197 ? 13.964 4.912 -23.125 1.00 94.81 197 ARG A C 1
ATOM 1575 O O . ARG A 1 197 ? 14.802 4.057 -22.876 1.00 94.81 197 ARG A O 1
ATOM 1582 N N . ALA A 1 198 ? 14.114 5.778 -24.132 1.00 94.00 198 ALA A N 1
ATOM 1583 C CA . ALA A 1 198 ? 15.339 5.848 -24.932 1.00 94.00 198 ALA A CA 1
ATOM 1584 C C . ALA A 1 198 ? 16.544 6.290 -24.097 1.00 94.00 198 ALA A C 1
ATOM 1586 O O . ALA A 1 198 ? 17.562 5.620 -24.153 1.00 94.00 198 ALA A O 1
ATOM 1587 N N . ALA A 1 199 ? 16.389 7.316 -23.255 1.00 94.25 199 ALA A N 1
ATOM 1588 C CA . ALA A 1 199 ? 17.465 7.793 -22.387 1.00 94.25 199 ALA A CA 1
ATOM 1589 C C . ALA A 1 199 ? 18.024 6.693 -21.463 1.00 94.25 199 ALA A C 1
ATOM 1591 O O . ALA A 1 199 ? 19.232 6.606 -21.289 1.00 94.25 199 ALA A O 1
ATOM 1592 N N . LEU A 1 200 ? 17.165 5.821 -20.920 1.00 93.94 200 LEU A N 1
ATOM 1593 C CA . LEU A 1 200 ? 17.612 4.687 -20.100 1.00 93.94 200 LEU A CA 1
ATOM 1594 C C . LEU A 1 200 ? 18.358 3.626 -20.921 1.00 93.94 200 LEU A C 1
ATOM 1596 O O . LEU A 1 200 ? 19.366 3.099 -20.462 1.00 93.94 200 LEU A O 1
ATOM 1600 N N . ARG A 1 201 ? 17.913 3.345 -22.153 1.00 91.88 201 ARG A N 1
ATOM 1601 C CA . ARG A 1 201 ? 18.639 2.435 -23.057 1.00 91.88 201 ARG A CA 1
ATOM 1602 C C . ARG A 1 201 ? 19.998 2.995 -23.466 1.00 91.88 201 ARG A C 1
ATOM 1604 O O . ARG A 1 201 ? 20.967 2.247 -23.480 1.00 91.88 201 ARG A O 1
ATOM 1611 N N . ASP A 1 202 ? 20.069 4.290 -23.766 1.00 93.25 202 ASP A N 1
ATOM 1612 C CA . ASP A 1 202 ? 21.319 4.978 -24.111 1.00 93.25 202 ASP A CA 1
ATOM 1613 C C . ASP A 1 202 ? 22.296 4.981 -22.919 1.00 93.25 202 ASP A C 1
ATOM 1615 O O . ASP A 1 202 ? 23.510 4.942 -23.107 1.00 93.25 202 ASP A O 1
ATOM 1619 N N . ALA A 1 203 ? 21.762 4.950 -21.693 1.00 91.88 203 ALA A N 1
ATOM 1620 C CA . ALA A 1 203 ? 22.505 4.759 -20.451 1.00 91.88 203 ALA A CA 1
ATOM 1621 C C . ALA A 1 203 ? 22.767 3.279 -20.094 1.00 91.88 203 ALA A C 1
ATOM 1623 O O . ALA A 1 203 ? 23.193 2.991 -18.981 1.00 91.88 203 ALA A O 1
ATOM 1624 N N . ASN A 1 204 ? 22.534 2.334 -21.015 1.00 92.12 204 ASN A N 1
ATOM 1625 C CA . ASN A 1 204 ? 22.762 0.894 -20.826 1.00 92.12 204 ASN A CA 1
ATOM 1626 C C . ASN A 1 204 ? 21.983 0.256 -19.660 1.00 92.12 204 ASN A C 1
ATOM 1628 O O . ASN A 1 204 ? 22.431 -0.722 -19.061 1.00 92.12 204 ASN A O 1
ATOM 1632 N N . VAL A 1 205 ? 20.798 0.784 -19.353 1.00 94.38 205 VAL A N 1
ATOM 1633 C CA . VAL A 1 205 ? 19.910 0.231 -18.328 1.00 94.38 205 VAL A CA 1
ATOM 1634 C C . VAL A 1 205 ? 19.011 -0.834 -18.944 1.00 94.38 205 VAL A C 1
ATOM 1636 O O . VAL A 1 205 ? 18.258 -0.568 -19.887 1.00 94.38 205 VAL A O 1
ATOM 1639 N N . GLN A 1 206 ? 19.032 -2.032 -18.369 1.00 94.31 206 GLN A N 1
ATOM 1640 C CA . GLN A 1 206 ? 18.128 -3.122 -18.711 1.00 94.31 206 GLN A CA 1
ATOM 1641 C C . GLN A 1 206 ? 17.023 -3.224 -17.667 1.00 94.31 206 GLN A C 1
ATOM 1643 O O . GLN A 1 206 ? 17.292 -3.247 -16.470 1.00 94.31 206 GLN A O 1
ATOM 1648 N N . THR A 1 207 ? 15.768 -3.285 -18.110 1.00 95.31 207 THR A N 1
ATOM 1649 C CA . THR A 1 207 ? 14.630 -3.519 -17.212 1.00 95.31 207 THR A CA 1
ATOM 1650 C C . THR A 1 207 ? 14.170 -4.964 -17.327 1.00 95.31 207 THR A C 1
ATOM 1652 O O . THR A 1 207 ? 13.933 -5.456 -18.428 1.00 95.31 207 THR A O 1
ATOM 1655 N N . MET A 1 208 ? 14.041 -5.629 -16.187 1.00 95.50 208 MET A N 1
ATOM 1656 C CA . MET A 1 208 ? 13.599 -7.007 -16.043 1.00 95.50 208 MET A CA 1
ATOM 1657 C C . MET A 1 208 ? 12.324 -7.041 -15.207 1.00 95.50 208 MET A C 1
ATOM 1659 O O . MET A 1 208 ? 12.227 -6.371 -14.179 1.00 95.50 208 MET A O 1
ATOM 1663 N N . VAL A 1 209 ? 11.356 -7.845 -15.639 1.00 98.19 209 VAL A N 1
ATOM 1664 C CA . VAL A 1 209 ? 10.137 -8.115 -14.876 1.00 98.19 209 VAL A CA 1
ATOM 1665 C C . VAL A 1 209 ? 10.184 -9.557 -14.390 1.00 98.19 209 VAL A C 1
ATOM 1667 O O . VAL A 1 209 ? 10.348 -10.468 -15.196 1.00 98.19 209 VAL A O 1
ATOM 1670 N N . ILE A 1 210 ? 10.048 -9.753 -13.081 1.00 98.50 210 ILE A N 1
ATOM 1671 C CA . ILE A 1 210 ? 9.934 -11.066 -12.442 1.00 98.50 210 ILE A CA 1
ATOM 1672 C C . ILE A 1 210 ? 8.520 -11.157 -11.882 1.00 98.50 210 ILE A C 1
ATOM 1674 O O . ILE A 1 210 ? 8.186 -10.460 -10.924 1.00 98.50 210 ILE A O 1
ATOM 1678 N N . ASP A 1 211 ? 7.679 -11.972 -12.515 1.00 98.50 211 ASP A N 1
ATOM 1679 C CA . ASP A 1 211 ? 6.287 -12.179 -12.120 1.00 98.50 211 ASP A CA 1
ATOM 1680 C C . ASP A 1 211 ? 6.134 -13.542 -11.455 1.00 98.50 211 ASP A C 1
ATOM 1682 O O . ASP A 1 211 ? 6.041 -14.571 -12.126 1.00 98.50 211 ASP A O 1
ATOM 1686 N N . GLY A 1 212 ? 6.064 -13.538 -10.128 1.00 98.19 212 GLY A N 1
ATOM 1687 C CA . GLY A 1 212 ? 5.909 -14.753 -9.349 1.00 98.19 212 GLY A CA 1
ATOM 1688 C C . GLY A 1 212 ? 4.600 -15.488 -9.624 1.00 98.19 212 GLY A C 1
ATOM 1689 O O . GLY A 1 212 ? 4.528 -16.688 -9.397 1.00 98.19 212 GLY A O 1
ATOM 1690 N N . SER A 1 213 ? 3.557 -14.833 -10.147 1.00 97.75 213 SER A N 1
ATOM 1691 C CA . SER A 1 213 ? 2.336 -15.555 -10.541 1.00 97.75 213 SER A CA 1
ATOM 1692 C C . SER A 1 213 ? 2.525 -16.436 -11.779 1.00 97.75 213 SER A C 1
ATOM 1694 O O . SER A 1 213 ? 1.736 -17.359 -11.986 1.00 97.75 213 SER A O 1
ATOM 1696 N N . LEU A 1 214 ? 3.560 -16.158 -12.579 1.00 97.50 214 LEU A N 1
ATOM 1697 C CA . LEU A 1 214 ? 3.957 -16.950 -13.743 1.00 97.50 214 LEU A CA 1
ATOM 1698 C C . LEU A 1 214 ? 5.077 -17.932 -13.389 1.00 97.50 214 LEU A C 1
ATOM 1700 O O . LEU A 1 214 ? 5.032 -19.080 -13.821 1.00 97.50 214 LEU A O 1
ATOM 1704 N N . ASP A 1 215 ? 6.049 -17.480 -12.596 1.00 97.81 215 ASP A N 1
ATOM 1705 C CA . ASP A 1 215 ? 7.191 -18.273 -12.140 1.00 97.81 215 ASP A CA 1
ATOM 1706 C C . ASP A 1 215 ? 7.498 -17.977 -10.658 1.00 97.81 215 ASP A C 1
ATOM 1708 O O . ASP A 1 215 ? 8.297 -17.086 -10.350 1.00 97.81 215 ASP A O 1
ATOM 1712 N N . PRO A 1 216 ? 6.839 -18.681 -9.716 1.00 97.38 216 PRO A N 1
ATOM 1713 C CA . PRO A 1 216 ? 7.058 -18.472 -8.288 1.00 97.38 216 PRO A CA 1
ATOM 1714 C C . PRO A 1 216 ? 8.501 -18.751 -7.852 1.00 97.38 216 PRO A C 1
ATOM 1716 O O . PRO A 1 216 ? 8.985 -18.091 -6.935 1.00 97.38 216 PRO A O 1
ATOM 1719 N N . ASP A 1 217 ? 9.192 -19.688 -8.505 1.00 97.88 217 ASP A N 1
ATOM 1720 C CA . ASP A 1 217 ? 10.544 -20.107 -8.121 1.00 97.88 217 ASP A CA 1
ATOM 1721 C C . ASP A 1 217 ? 11.586 -19.017 -8.424 1.00 97.88 217 ASP A C 1
ATOM 1723 O O . ASP A 1 217 ? 12.646 -18.973 -7.798 1.00 97.88 217 ASP A O 1
ATOM 1727 N N . ALA A 1 218 ? 11.269 -18.080 -9.325 1.00 97.81 218 ALA A N 1
ATOM 1728 C CA . ALA A 1 218 ? 12.097 -16.908 -9.599 1.00 97.81 218 ALA A CA 1
ATOM 1729 C C . ALA A 1 218 ? 12.069 -15.851 -8.477 1.00 97.81 218 ALA A C 1
ATOM 1731 O O . ALA A 1 218 ? 12.916 -14.956 -8.462 1.00 97.81 218 ALA A O 1
ATOM 1732 N N . VAL A 1 219 ? 11.117 -15.921 -7.538 1.00 98.38 219 VAL A N 1
ATOM 1733 C CA . VAL A 1 219 ? 11.024 -15.001 -6.394 1.00 98.38 219 VAL A CA 1
ATOM 1734 C C . VAL A 1 219 ? 11.569 -15.685 -5.142 1.00 98.38 219 VAL A C 1
ATOM 1736 O O . VAL A 1 219 ? 10.815 -16.212 -4.326 1.00 98.38 219 VAL A O 1
ATOM 1739 N N . THR A 1 220 ? 12.888 -15.650 -4.966 1.00 98.44 220 THR A N 1
ATOM 1740 C CA . THR A 1 220 ? 13.548 -16.293 -3.820 1.00 98.44 220 THR A CA 1
ATOM 1741 C C . THR A 1 220 ? 13.748 -15.335 -2.638 1.00 98.44 220 THR A C 1
ATOM 1743 O O . THR A 1 220 ? 13.763 -14.112 -2.824 1.00 98.44 220 THR A O 1
ATOM 1746 N N . PRO A 1 221 ? 13.936 -15.848 -1.408 1.00 98.19 221 PRO A N 1
ATOM 1747 C CA . PRO A 1 221 ? 14.293 -15.021 -0.255 1.00 98.19 221 PRO A CA 1
ATOM 1748 C C . PRO A 1 221 ? 15.580 -14.213 -0.481 1.00 98.19 221 PRO A C 1
ATOM 1750 O O . PRO A 1 221 ? 15.647 -13.052 -0.085 1.00 98.19 221 PRO A O 1
ATOM 1753 N N . GLU A 1 222 ? 16.565 -14.778 -1.184 1.00 98.19 222 GLU A N 1
ATOM 1754 C CA . GLU A 1 222 ? 17.839 -14.123 -1.509 1.00 98.19 222 GLU A CA 1
ATOM 1755 C C . GLU A 1 222 ? 17.639 -12.944 -2.462 1.00 98.19 222 GLU A C 1
ATOM 1757 O O . GLU A 1 222 ? 18.180 -11.865 -2.226 1.00 98.19 222 GLU A O 1
ATOM 1762 N N . LEU A 1 223 ? 16.815 -13.111 -3.503 1.00 97.62 223 LEU A N 1
ATOM 1763 C CA . LEU A 1 223 ? 16.452 -12.007 -4.392 1.00 97.62 223 LEU A CA 1
ATOM 1764 C C . LEU A 1 223 ? 15.719 -10.901 -3.622 1.00 97.62 223 LEU A C 1
ATOM 1766 O O . LEU A 1 223 ? 15.949 -9.714 -3.847 1.00 97.62 223 LEU A O 1
ATOM 1770 N N . MET A 1 224 ? 14.837 -11.275 -2.695 1.00 98.12 224 MET A N 1
ATOM 1771 C CA . MET A 1 224 ? 14.115 -10.306 -1.876 1.00 98.12 224 MET A CA 1
ATOM 1772 C C . MET A 1 224 ? 15.031 -9.568 -0.889 1.00 98.12 224 MET A C 1
ATOM 1774 O O . MET A 1 224 ? 14.839 -8.367 -0.682 1.00 98.12 224 MET A O 1
ATOM 1778 N N . SER A 1 225 ? 16.042 -10.244 -0.337 1.00 97.50 225 SER A N 1
ATOM 1779 C CA . SER A 1 225 ? 17.119 -9.626 0.447 1.00 97.50 225 SER A CA 1
ATOM 1780 C C . SER A 1 225 ? 17.954 -8.664 -0.413 1.00 97.50 225 SER A C 1
ATOM 1782 O O . SER A 1 225 ? 18.181 -7.525 -0.003 1.00 97.50 225 SER A O 1
ATOM 1784 N N . GLU A 1 226 ? 18.311 -9.035 -1.652 1.00 96.25 226 GLU A N 1
ATOM 1785 C CA . GLU A 1 226 ? 18.991 -8.129 -2.596 1.00 96.25 226 GLU A CA 1
ATOM 1786 C C . GLU A 1 226 ? 18.153 -6.862 -2.839 1.00 96.25 226 GLU A C 1
ATOM 1788 O O . GLU A 1 226 ? 18.654 -5.748 -2.706 1.00 96.25 226 GLU A O 1
ATOM 1793 N N . VAL A 1 227 ? 16.850 -6.998 -3.113 1.00 96.38 227 VAL A N 1
ATOM 1794 C CA . VAL A 1 227 ? 15.945 -5.847 -3.287 1.00 96.38 227 VAL A CA 1
ATOM 1795 C C . VAL A 1 227 ? 15.861 -4.991 -2.015 1.00 96.38 227 VAL A C 1
ATOM 1797 O O . VAL A 1 227 ? 15.785 -3.761 -2.101 1.00 96.38 227 VAL A O 1
ATOM 1800 N N . PHE A 1 228 ? 15.890 -5.602 -0.830 1.00 95.19 228 PHE A N 1
ATOM 1801 C CA . PHE A 1 228 ? 15.903 -4.867 0.433 1.00 95.19 228 PHE A CA 1
ATOM 1802 C C . PHE A 1 228 ? 17.169 -4.004 0.571 1.00 95.19 228 PHE A C 1
ATOM 1804 O O . PHE A 1 228 ? 17.071 -2.784 0.738 1.00 95.19 228 PHE A O 1
ATOM 1811 N N . HIS A 1 229 ? 18.352 -4.603 0.440 1.00 93.50 229 HIS A N 1
ATOM 1812 C CA . HIS A 1 229 ? 19.627 -3.903 0.637 1.00 93.50 229 HIS A CA 1
ATOM 1813 C C . HIS A 1 229 ? 19.952 -2.925 -0.491 1.00 93.50 229 HIS A C 1
ATOM 1815 O O . HIS A 1 229 ? 20.465 -1.838 -0.239 1.00 93.50 229 HIS A O 1
ATOM 1821 N N . SER A 1 230 ? 19.630 -3.286 -1.732 1.00 93.00 230 SER A N 1
ATOM 1822 C CA . SER A 1 230 ? 20.005 -2.518 -2.920 1.00 93.00 230 SER A CA 1
ATOM 1823 C C . SER A 1 230 ? 18.921 -1.570 -3.420 1.00 93.00 230 SER A C 1
ATOM 1825 O O . SER A 1 230 ? 19.201 -0.783 -4.307 1.00 93.00 230 SER A O 1
ATOM 1827 N N . CYS A 1 231 ? 17.695 -1.596 -2.898 1.00 93.06 231 CYS A N 1
ATOM 1828 C CA . CYS A 1 231 ? 16.670 -0.614 -3.281 1.00 93.06 231 CYS A CA 1
ATOM 1829 C C . CYS A 1 231 ? 16.018 0.023 -2.058 1.00 93.06 231 CYS A C 1
ATOM 1831 O O . CYS A 1 231 ? 15.906 1.251 -1.992 1.00 93.06 231 CYS A O 1
ATOM 1833 N N . TYR A 1 232 ? 15.583 -0.801 -1.098 1.00 92.38 232 TYR A N 1
ATOM 1834 C CA . TYR A 1 232 ? 14.790 -0.329 0.032 1.00 92.38 232 TYR A CA 1
ATOM 1835 C C . TYR A 1 232 ? 15.589 0.559 0.989 1.00 92.38 232 TYR A C 1
ATOM 1837 O O . TYR A 1 232 ? 15.252 1.729 1.191 1.00 92.38 232 TYR A O 1
ATOM 1845 N N . VAL A 1 233 ? 16.686 0.027 1.525 1.00 91.50 233 VAL A N 1
ATOM 1846 C CA . VAL A 1 233 ? 17.520 0.710 2.521 1.00 91.50 233 VAL A CA 1
ATOM 1847 C C . VAL A 1 233 ? 18.057 2.066 2.027 1.00 91.50 233 VAL A C 1
ATOM 1849 O O . VAL A 1 233 ? 17.818 3.065 2.717 1.00 91.50 233 VAL A O 1
ATOM 1852 N N . PRO A 1 234 ? 18.703 2.181 0.844 1.00 90.12 234 PRO A N 1
ATOM 1853 C CA . PRO A 1 234 ? 19.279 3.451 0.393 1.00 90.12 234 PRO A CA 1
ATOM 1854 C C . PRO A 1 234 ? 18.223 4.545 0.217 1.00 90.12 234 PRO A C 1
ATOM 1856 O O . PRO A 1 234 ? 18.436 5.708 0.561 1.00 90.12 234 PRO A O 1
ATOM 1859 N N . THR A 1 235 ? 17.043 4.170 -0.269 1.00 89.12 235 THR A N 1
ATOM 1860 C CA . THR A 1 235 ? 15.934 5.102 -0.483 1.00 89.12 235 THR A CA 1
ATOM 1861 C C . THR A 1 235 ? 15.315 5.565 0.834 1.00 89.12 235 THR A C 1
ATOM 1863 O O . THR A 1 235 ? 14.961 6.736 0.961 1.00 89.12 235 THR A O 1
ATOM 1866 N N . GLN A 1 236 ? 15.185 4.683 1.830 1.00 86.88 236 GLN A N 1
ATOM 1867 C CA . GLN A 1 236 ? 14.689 5.086 3.148 1.00 86.88 236 GLN A CA 1
ATOM 1868 C C . GLN A 1 236 ? 15.664 6.045 3.836 1.00 86.88 236 GLN A C 1
ATOM 1870 O O . GLN A 1 236 ? 15.228 7.077 4.348 1.00 86.88 236 GLN A O 1
ATOM 1875 N N . LEU A 1 237 ? 16.971 5.757 3.770 1.00 86.69 237 LEU A N 1
ATOM 1876 C CA . LEU A 1 237 ? 18.022 6.650 4.268 1.00 86.69 237 LEU A CA 1
ATOM 1877 C C . LEU A 1 237 ? 17.950 8.024 3.588 1.00 86.69 237 LEU A C 1
ATOM 1879 O O . LEU A 1 237 ? 17.961 9.047 4.268 1.00 86.69 237 LEU A O 1
ATOM 1883 N N . LYS A 1 238 ? 17.790 8.054 2.258 1.00 84.19 238 LYS A N 1
ATOM 1884 C CA . LYS A 1 238 ? 17.627 9.292 1.476 1.00 84.19 238 LYS A CA 1
ATOM 1885 C C . LYS A 1 238 ? 16.440 10.132 1.928 1.00 84.19 238 LYS A C 1
ATOM 1887 O O . LYS A 1 238 ? 16.538 11.352 2.017 1.00 84.19 238 LYS A O 1
ATOM 1892 N N . ASN A 1 239 ? 15.306 9.477 2.152 1.00 79.62 239 ASN A N 1
ATOM 1893 C CA . ASN A 1 239 ? 14.060 10.153 2.488 1.00 79.62 239 ASN A CA 1
ATOM 1894 C C . ASN A 1 239 ? 14.008 10.590 3.959 1.00 79.62 239 ASN A C 1
ATOM 1896 O O . ASN A 1 239 ? 13.050 11.251 4.347 1.00 79.62 239 ASN A O 1
ATOM 1900 N N . GLY A 1 240 ? 15.008 10.228 4.775 1.00 77.12 240 GLY A N 1
ATOM 1901 C CA . GLY A 1 240 ? 14.990 10.469 6.217 1.00 77.12 240 GLY A CA 1
ATOM 1902 C C . GLY A 1 240 ? 13.953 9.619 6.956 1.00 77.12 240 GLY A C 1
ATOM 1903 O O . GLY A 1 240 ? 13.648 9.898 8.111 1.00 77.12 240 GLY A O 1
ATOM 1904 N N . ASN A 1 241 ? 13.426 8.573 6.311 1.00 73.12 241 ASN A N 1
ATOM 1905 C CA . ASN A 1 241 ? 12.408 7.674 6.862 1.00 73.12 241 ASN A CA 1
ATOM 1906 C C . ASN A 1 241 ? 13.066 6.558 7.684 1.00 73.12 241 ASN A C 1
ATOM 1908 O O . ASN A 1 241 ? 12.834 5.367 7.446 1.00 73.12 241 ASN A O 1
ATOM 1912 N N . VAL A 1 242 ? 13.977 6.948 8.575 1.00 73.44 242 VAL A N 1
ATOM 1913 C CA . VAL A 1 242 ? 14.758 6.029 9.396 1.00 73.44 242 VAL A CA 1
ATOM 1914 C C . VAL A 1 242 ? 14.882 6.610 10.792 1.00 73.44 242 VAL A C 1
ATOM 1916 O O . VAL A 1 242 ? 15.427 7.698 10.982 1.00 73.44 242 VAL A O 1
ATOM 1919 N N . GLU A 1 243 ? 14.400 5.869 11.781 1.00 66.69 243 GLU A N 1
ATOM 1920 C CA . GLU A 1 243 ? 14.645 6.213 13.176 1.00 66.69 243 GLU A CA 1
ATOM 1921 C C . GLU A 1 243 ? 16.030 5.711 13.578 1.00 66.69 243 GLU A C 1
ATOM 1923 O O . GLU A 1 243 ? 16.415 4.590 13.246 1.00 66.69 243 GLU A O 1
ATOM 1928 N N . THR A 1 244 ? 16.777 6.522 14.325 1.00 63.16 244 THR A N 1
ATOM 1929 C CA . THR A 1 244 ? 18.019 6.073 14.956 1.00 63.16 244 THR A CA 1
ATOM 1930 C C . THR A 1 244 ? 17.783 5.864 16.444 1.00 63.16 244 THR A C 1
ATOM 1932 O O . THR A 1 244 ? 17.341 6.761 17.160 1.00 63.16 244 THR A O 1
ATOM 1935 N N . SER A 1 245 ? 18.072 4.659 16.928 1.00 54.09 245 SER A N 1
ATOM 1936 C CA . SER A 1 245 ? 18.067 4.354 18.358 1.00 54.09 245 SER A CA 1
ATOM 1937 C C . SER A 1 245 ? 19.338 3.590 18.687 1.00 54.09 245 SER A C 1
ATOM 1939 O O . SER A 1 245 ? 19.641 2.596 18.041 1.00 54.09 245 SER A O 1
ATOM 1941 N N . ASN A 1 246 ? 20.122 4.086 19.647 1.00 60.38 246 ASN A N 1
ATOM 1942 C CA . ASN A 1 246 ? 21.400 3.485 20.056 1.00 60.38 246 ASN A CA 1
ATOM 1943 C C . ASN A 1 246 ? 22.422 3.279 18.916 1.00 60.38 246 ASN A C 1
ATOM 1945 O O . ASN A 1 246 ? 23.278 2.407 19.009 1.00 60.38 246 ASN A O 1
ATOM 1949 N N . GLY A 1 247 ? 22.358 4.090 17.854 1.00 60.66 247 GLY A N 1
ATOM 1950 C CA . GLY A 1 247 ? 23.242 3.965 16.688 1.00 60.66 247 GLY A CA 1
ATOM 1951 C C . GLY A 1 247 ? 22.767 2.964 15.631 1.00 60.66 247 GLY A C 1
ATOM 1952 O O . GLY A 1 247 ? 23.426 2.829 14.606 1.00 60.66 247 GLY A O 1
ATOM 1953 N N . GLU A 1 248 ? 21.618 2.314 15.835 1.00 70.19 248 GLU A N 1
ATOM 1954 C CA . GLU A 1 248 ? 21.003 1.416 14.857 1.00 70.19 248 GLU A CA 1
ATOM 1955 C C . GLU A 1 248 ? 19.888 2.120 14.080 1.00 70.19 248 GLU A C 1
ATOM 1957 O O . GLU A 1 248 ? 19.073 2.860 14.644 1.00 70.19 248 GLU A O 1
ATOM 1962 N N . TYR A 1 249 ? 19.854 1.866 12.772 1.00 74.31 249 TYR A N 1
ATOM 1963 C CA . TYR A 1 249 ? 18.799 2.316 11.873 1.00 74.31 249 TYR A CA 1
ATOM 1964 C C . TYR A 1 249 ? 17.577 1.401 11.981 1.00 74.31 249 TYR A C 1
ATOM 1966 O O . TYR A 1 249 ? 17.686 0.184 11.829 1.00 74.31 249 TYR A O 1
ATOM 1974 N N . ARG A 1 250 ? 16.396 1.985 12.193 1.00 75.31 250 ARG A N 1
ATOM 1975 C CA . ARG A 1 250 ? 15.113 1.275 12.163 1.00 75.31 250 ARG A CA 1
ATOM 1976 C C . ARG A 1 250 ? 14.303 1.731 10.961 1.00 75.31 250 ARG A C 1
ATOM 1978 O O . ARG A 1 250 ? 14.035 2.920 10.799 1.00 75.31 250 ARG A O 1
ATOM 1985 N N . PHE A 1 251 ? 13.905 0.762 10.146 1.00 81.88 251 PHE A N 1
ATOM 1986 C CA . PHE A 1 251 ? 13.109 0.968 8.943 1.00 81.88 251 PHE A CA 1
ATOM 1987 C C . PHE A 1 251 ? 11.667 0.487 9.140 1.00 81.88 251 PHE A C 1
ATOM 1989 O O . PHE A 1 251 ? 11.415 -0.425 9.931 1.00 81.88 251 PHE A O 1
ATOM 1996 N N . ASP A 1 252 ? 10.732 1.058 8.376 1.00 81.06 252 ASP A N 1
ATOM 1997 C CA . ASP A 1 252 ? 9.310 0.678 8.408 1.00 81.06 252 ASP A CA 1
ATOM 1998 C C . ASP A 1 252 ? 9.075 -0.793 8.027 1.00 81.06 252 ASP A C 1
ATOM 2000 O O . ASP A 1 252 ? 8.198 -1.461 8.580 1.00 81.06 252 ASP A O 1
ATOM 2004 N N . LEU A 1 253 ? 9.855 -1.296 7.067 1.00 87.62 253 LEU A N 1
ATOM 2005 C CA . LEU A 1 253 ? 9.877 -2.687 6.628 1.00 87.62 253 LEU A CA 1
ATOM 2006 C C . LEU A 1 253 ? 11.246 -3.287 6.943 1.00 87.62 253 LEU A C 1
ATOM 2008 O O . LEU A 1 253 ? 12.275 -2.648 6.740 1.00 87.62 253 LEU A O 1
ATOM 2012 N N . THR A 1 254 ? 11.252 -4.525 7.425 1.00 90.56 254 THR A N 1
ATOM 2013 C CA . THR A 1 254 ? 12.471 -5.256 7.782 1.00 90.56 254 THR A CA 1
ATOM 2014 C C . THR A 1 254 ? 12.915 -6.175 6.652 1.00 90.56 254 THR A C 1
ATOM 2016 O O . THR A 1 254 ? 12.107 -6.560 5.807 1.00 90.56 254 THR A O 1
ATOM 2019 N N . GLU A 1 255 ? 14.176 -6.599 6.671 1.00 93.81 255 GLU A N 1
ATOM 2020 C CA . GLU A 1 255 ? 14.658 -7.649 5.770 1.00 93.81 255 GLU A CA 1
ATOM 2021 C C . GLU A 1 255 ? 13.818 -8.929 5.902 1.00 93.81 255 GLU A C 1
ATOM 2023 O O . GLU A 1 255 ? 13.350 -9.455 4.897 1.00 93.81 255 GLU A O 1
ATOM 2028 N N . ASP A 1 256 ? 13.492 -9.344 7.134 1.00 94.44 256 ASP A N 1
ATOM 2029 C CA . ASP A 1 256 ? 12.591 -10.473 7.410 1.00 94.44 256 ASP A CA 1
ATOM 2030 C C . ASP A 1 256 ? 11.257 -10.369 6.667 1.00 94.44 256 ASP A C 1
ATOM 2032 O O . ASP A 1 256 ? 10.715 -11.379 6.211 1.00 94.44 256 ASP A O 1
ATOM 2036 N N . PHE A 1 257 ? 10.703 -9.157 6.549 1.00 92.75 257 PHE A N 1
ATOM 2037 C CA . PHE A 1 257 ? 9.484 -8.941 5.782 1.00 92.75 257 PHE A CA 1
ATOM 2038 C C . PHE A 1 257 ? 9.719 -9.254 4.300 1.00 92.75 257 PHE A C 1
ATOM 2040 O O . PHE A 1 257 ? 8.910 -9.975 3.722 1.00 92.75 257 PHE A O 1
ATOM 2047 N N . PHE A 1 258 ? 10.811 -8.763 3.704 1.00 95.62 258 PHE A N 1
ATOM 2048 C CA . PHE A 1 258 ? 11.158 -9.027 2.304 1.00 95.62 258 PHE A CA 1
ATOM 2049 C C . PHE A 1 258 ? 11.429 -10.515 2.062 1.00 95.62 258 PHE A C 1
ATOM 2051 O O . PHE A 1 258 ? 10.785 -11.100 1.191 1.00 95.62 258 PHE A O 1
ATOM 2058 N N . CYS A 1 259 ? 12.289 -11.151 2.860 1.00 97.50 259 CYS A N 1
ATOM 2059 C CA . CYS A 1 259 ? 12.586 -12.582 2.748 1.00 97.50 259 CYS A CA 1
ATOM 2060 C C . CYS A 1 259 ? 11.311 -13.431 2.870 1.00 97.50 259 CYS A C 1
ATOM 2062 O O . CYS A 1 259 ? 11.052 -14.290 2.027 1.00 97.50 259 CYS A O 1
ATOM 2064 N N . SER A 1 260 ? 10.430 -13.104 3.826 1.00 96.81 260 SER A N 1
ATOM 2065 C CA . SER A 1 260 ? 9.141 -13.792 3.999 1.00 96.81 260 SER A CA 1
ATOM 2066 C C . SER A 1 260 ? 8.233 -13.715 2.766 1.00 96.81 260 SER A C 1
ATOM 2068 O O . SER A 1 260 ? 7.373 -14.582 2.597 1.00 96.81 260 SER A O 1
ATOM 2070 N N . LEU A 1 261 ? 8.368 -12.692 1.910 1.00 96.50 261 LEU A N 1
ATOM 2071 C CA . LEU A 1 261 ? 7.607 -12.619 0.659 1.00 96.50 261 LEU A CA 1
ATOM 2072 C C . LEU A 1 261 ? 8.038 -13.716 -0.317 1.00 96.50 261 LEU A C 1
ATOM 2074 O O . LEU A 1 261 ? 7.161 -14.381 -0.866 1.00 96.50 261 LEU A O 1
ATOM 2078 N N . GLY A 1 262 ? 9.350 -13.921 -0.481 1.00 96.81 262 GLY A N 1
ATOM 2079 C CA . GLY A 1 262 ? 9.907 -14.990 -1.315 1.00 96.81 262 GLY A CA 1
ATOM 2080 C C . GLY A 1 262 ? 9.608 -16.384 -0.763 1.00 96.81 262 GLY A C 1
ATOM 2081 O O . GLY A 1 262 ? 9.335 -17.307 -1.517 1.00 96.81 262 GLY A O 1
ATOM 2082 N N . GLU A 1 263 ? 9.546 -16.535 0.562 1.00 96.44 263 GLU A N 1
ATOM 2083 C CA . GLU A 1 263 ? 9.226 -17.827 1.184 1.00 96.44 263 GLU A CA 1
ATOM 2084 C C . GLU A 1 263 ? 7.736 -18.189 1.116 1.00 96.44 263 GLU A C 1
ATOM 2086 O O . GLU A 1 263 ? 7.372 -19.338 0.870 1.00 96.44 263 GLU A O 1
ATOM 2091 N N . ARG A 1 264 ? 6.845 -17.235 1.421 1.00 97.00 264 ARG A N 1
ATOM 2092 C CA . ARG A 1 264 ? 5.445 -17.554 1.766 1.00 97.00 264 ARG A CA 1
ATOM 2093 C C . ARG A 1 264 ? 4.456 -17.230 0.668 1.00 97.00 264 ARG A C 1
ATOM 2095 O O . ARG A 1 264 ? 3.437 -17.907 0.537 1.00 97.00 264 ARG A O 1
ATOM 2102 N N . ILE A 1 265 ? 4.705 -16.156 -0.072 1.00 97.12 265 ILE A N 1
ATOM 2103 C CA . ILE A 1 265 ? 3.798 -15.680 -1.116 1.00 97.12 265 ILE A CA 1
ATOM 2104 C C . ILE A 1 265 ? 4.531 -15.299 -2.410 1.00 97.12 265 ILE A C 1
ATOM 2106 O O . ILE A 1 265 ? 4.146 -14.299 -3.020 1.00 97.12 265 ILE A O 1
ATOM 2110 N N . PRO A 1 266 ? 5.514 -16.091 -2.889 1.00 98.12 266 PRO A N 1
ATOM 2111 C CA . PRO A 1 266 ? 6.255 -15.751 -4.104 1.00 98.12 266 PRO A CA 1
ATOM 2112 C C . PRO A 1 266 ? 5.310 -15.583 -5.299 1.00 98.12 266 PRO A C 1
ATOM 2114 O O . PRO A 1 266 ? 5.399 -14.607 -6.032 1.00 98.12 266 PRO A O 1
ATOM 2117 N N . HIS A 1 267 ? 4.269 -16.421 -5.378 1.00 98.44 267 HIS A N 1
ATOM 2118 C CA . HIS A 1 267 ? 3.203 -16.364 -6.386 1.00 98.44 267 HIS A CA 1
ATOM 2119 C C . HIS A 1 267 ? 2.351 -15.078 -6.401 1.00 98.44 267 HIS A C 1
ATOM 2121 O O . HIS A 1 267 ? 1.461 -14.922 -7.239 1.00 98.44 267 HIS A O 1
ATOM 2127 N N . ARG A 1 268 ? 2.554 -14.176 -5.435 1.00 97.94 268 ARG A N 1
ATOM 2128 C CA . ARG A 1 268 ? 1.895 -12.866 -5.359 1.00 97.94 268 ARG A CA 1
ATOM 2129 C C . ARG A 1 268 ? 2.843 -11.715 -5.626 1.00 97.94 268 ARG A C 1
ATOM 2131 O O . ARG A 1 268 ? 2.357 -10.592 -5.664 1.00 97.94 268 ARG A O 1
ATOM 2138 N N . VAL A 1 269 ? 4.141 -11.949 -5.766 1.00 98.44 269 VAL A N 1
ATOM 2139 C CA . VAL A 1 269 ? 5.149 -10.899 -5.922 1.00 98.44 269 VAL A CA 1
ATOM 2140 C C . VAL A 1 269 ? 5.375 -10.610 -7.401 1.00 98.44 269 VAL A C 1
ATOM 2142 O O . VAL A 1 269 ? 5.524 -11.520 -8.207 1.00 98.44 269 VAL A O 1
ATOM 2145 N N . LEU A 1 270 ? 5.431 -9.326 -7.743 1.00 98.56 270 LEU A N 1
ATOM 2146 C CA . LEU A 1 270 ? 5.885 -8.842 -9.041 1.00 98.56 270 LEU A CA 1
ATOM 2147 C C . LEU A 1 270 ? 7.000 -7.826 -8.804 1.00 98.56 270 LEU A C 1
ATOM 2149 O O . LEU A 1 270 ? 6.781 -6.799 -8.158 1.00 98.56 270 LEU A O 1
ATOM 2153 N N . LEU A 1 271 ? 8.185 -8.096 -9.337 1.00 98.56 271 LEU A N 1
ATOM 2154 C CA . LEU A 1 271 ? 9.319 -7.181 -9.294 1.00 98.56 271 LEU A CA 1
ATOM 2155 C C . LEU A 1 271 ? 9.544 -6.590 -10.679 1.00 98.56 271 LEU A C 1
ATOM 2157 O O . LEU A 1 271 ? 9.561 -7.311 -11.674 1.00 98.56 271 LEU A O 1
ATOM 2161 N N . ILE A 1 272 ? 9.760 -5.280 -10.735 1.00 98.12 272 ILE A N 1
ATOM 2162 C CA . ILE A 1 272 ? 10.283 -4.609 -11.924 1.00 98.12 272 ILE A CA 1
ATOM 2163 C C . ILE A 1 272 ? 11.627 -4.021 -11.533 1.00 98.12 272 ILE A C 1
ATOM 2165 O O . ILE A 1 272 ? 11.676 -3.039 -10.793 1.00 98.12 272 ILE A O 1
ATOM 2169 N N . LEU A 1 273 ? 12.702 -4.656 -11.983 1.00 97.56 273 LEU A N 1
ATOM 2170 C CA . LEU A 1 273 ? 14.078 -4.359 -11.604 1.00 97.56 273 LEU A CA 1
ATOM 2171 C C . LEU A 1 273 ? 14.813 -3.722 -12.777 1.00 97.56 273 LEU A C 1
ATOM 2173 O O . LEU A 1 273 ? 14.671 -4.159 -13.914 1.00 97.56 273 LEU A O 1
ATOM 2177 N N . ALA A 1 274 ? 15.618 -2.707 -12.503 1.00 96.56 274 ALA A N 1
ATOM 2178 C CA . ALA A 1 274 ? 16.524 -2.108 -13.465 1.00 96.56 274 ALA A CA 1
ATOM 2179 C C . ALA A 1 274 ? 17.962 -2.465 -13.094 1.00 96.56 274 ALA A C 1
ATOM 2181 O O . ALA A 1 274 ? 18.388 -2.203 -11.968 1.00 96.56 274 ALA A O 1
ATOM 2182 N N . ARG A 1 275 ? 18.700 -3.051 -14.034 1.00 95.00 275 ARG A N 1
ATOM 2183 C CA . ARG A 1 275 ? 20.095 -3.460 -13.864 1.00 95.00 275 ARG A CA 1
ATOM 2184 C C . ARG A 1 275 ? 20.989 -2.821 -14.921 1.00 95.00 275 ARG A C 1
ATOM 2186 O O . ARG A 1 275 ? 20.538 -2.512 -16.024 1.00 95.00 275 ARG A O 1
ATOM 2193 N N . GLU A 1 276 ? 22.254 -2.630 -14.578 1.00 91.38 276 GLU A N 1
ATOM 2194 C CA . GLU A 1 276 ? 23.314 -2.372 -15.553 1.00 91.38 276 GLU A CA 1
ATOM 2195 C C . GLU A 1 276 ? 23.663 -3.651 -16.329 1.00 91.38 276 GLU A C 1
ATOM 2197 O O . GLU A 1 276 ? 23.288 -4.762 -15.948 1.00 91.38 276 GLU A O 1
ATOM 2202 N N . ASN A 1 277 ? 24.401 -3.500 -17.433 1.00 85.56 277 ASN A N 1
ATOM 2203 C CA . ASN A 1 277 ? 24.846 -4.629 -18.258 1.00 85.56 277 ASN A CA 1
ATOM 2204 C C . ASN A 1 277 ? 25.731 -5.640 -17.502 1.00 85.56 277 ASN A C 1
ATOM 2206 O O . ASN A 1 277 ? 25.821 -6.790 -17.923 1.00 85.56 277 ASN A O 1
ATOM 2210 N N . ASP A 1 278 ? 26.391 -5.226 -16.419 1.00 86.56 278 ASP A N 1
ATOM 2211 C CA . ASP A 1 278 ? 27.203 -6.092 -15.555 1.00 86.56 278 ASP A CA 1
ATOM 2212 C C . ASP A 1 278 ? 26.377 -6.833 -14.482 1.00 86.56 278 ASP A C 1
ATOM 2214 O O . ASP A 1 278 ? 26.922 -7.613 -13.703 1.00 86.56 278 ASP A O 1
ATOM 2218 N N . GLY A 1 279 ? 25.057 -6.616 -14.460 1.00 88.00 279 GLY A N 1
ATOM 2219 C CA . GLY A 1 279 ? 24.119 -7.238 -13.530 1.00 88.00 279 GLY A CA 1
ATOM 2220 C C . GLY A 1 279 ? 23.855 -6.432 -12.258 1.00 88.00 279 GLY A C 1
ATOM 2221 O O . GLY A 1 279 ? 22.972 -6.816 -11.486 1.00 88.00 279 GLY A O 1
ATOM 2222 N N . ARG A 1 280 ? 24.541 -5.305 -12.034 1.00 90.50 280 ARG A N 1
ATOM 2223 C CA . ARG A 1 280 ? 24.345 -4.466 -10.845 1.00 90.50 280 ARG A CA 1
ATOM 2224 C C . ARG A 1 280 ? 22.927 -3.899 -10.787 1.00 90.50 280 ARG A C 1
ATOM 2226 O O . ARG A 1 280 ? 22.447 -3.324 -11.763 1.00 90.50 280 ARG A O 1
ATOM 2233 N N . LEU A 1 281 ? 22.249 -4.041 -9.644 1.00 94.00 281 LEU A N 1
ATOM 2234 C CA . LEU A 1 281 ? 20.909 -3.487 -9.441 1.00 94.00 281 LEU A CA 1
ATOM 2235 C C . LEU A 1 281 ? 20.979 -1.964 -9.269 1.00 94.00 281 LEU A C 1
ATOM 2237 O O . LEU A 1 281 ? 21.691 -1.468 -8.405 1.00 94.00 281 LEU A O 1
ATOM 2241 N N . LEU A 1 282 ? 20.233 -1.228 -10.094 1.00 94.75 282 LEU A N 1
ATOM 2242 C CA . LEU A 1 282 ? 20.158 0.241 -10.080 1.00 94.75 282 LEU A CA 1
ATOM 2243 C C . LEU A 1 282 ? 18.908 0.742 -9.356 1.00 94.75 282 LEU A C 1
ATOM 2245 O O . LEU A 1 282 ? 18.885 1.837 -8.795 1.00 94.75 282 LEU A O 1
ATOM 2249 N N . GLY A 1 283 ? 17.843 -0.051 -9.383 1.00 94.88 283 GLY A N 1
ATOM 2250 C CA . GLY A 1 283 ? 16.596 0.249 -8.704 1.00 94.88 283 GLY A CA 1
ATOM 2251 C C . GLY A 1 283 ? 15.508 -0.741 -9.062 1.00 94.88 283 GLY A C 1
ATOM 2252 O O . GLY A 1 283 ? 15.671 -1.590 -9.937 1.00 94.88 283 GLY A O 1
ATOM 2253 N N . GLY A 1 284 ? 14.374 -0.628 -8.391 1.00 95.44 284 GLY A N 1
ATOM 2254 C CA . GLY A 1 284 ? 13.252 -1.497 -8.672 1.00 95.44 284 GLY A CA 1
ATOM 2255 C C . GLY A 1 284 ? 11.999 -1.142 -7.901 1.00 95.44 284 GLY A C 1
ATOM 2256 O O . GLY A 1 284 ? 12.031 -0.457 -6.875 1.00 95.44 284 GLY A O 1
ATOM 2257 N N . SER A 1 285 ? 10.877 -1.632 -8.414 1.00 95.50 285 SER A N 1
ATOM 2258 C CA . SER A 1 285 ? 9.593 -1.568 -7.732 1.00 95.50 285 SER A CA 1
ATOM 2259 C C . SER A 1 285 ? 9.127 -2.950 -7.310 1.00 95.50 285 SER A C 1
ATOM 2261 O O . SER A 1 285 ? 9.095 -3.875 -8.125 1.00 95.50 285 SER A O 1
ATOM 2263 N N . LEU A 1 286 ? 8.692 -3.045 -6.057 1.00 96.25 286 LEU A N 1
ATOM 2264 C CA . LEU A 1 286 ? 7.961 -4.178 -5.512 1.00 96.25 286 LEU A CA 1
ATOM 2265 C C . LEU A 1 286 ? 6.461 -3.933 -5.687 1.00 96.25 286 LEU A C 1
ATOM 2267 O O . LEU A 1 286 ? 5.905 -2.963 -5.160 1.00 96.25 286 LEU A O 1
ATOM 2271 N N . CYS A 1 287 ? 5.814 -4.849 -6.395 1.00 96.75 287 CYS A N 1
ATOM 2272 C CA . CYS A 1 287 ? 4.377 -4.904 -6.602 1.00 96.75 287 CYS A CA 1
ATOM 2273 C C . CYS A 1 287 ? 3.813 -6.243 -6.104 1.00 96.75 287 CYS A C 1
ATOM 2275 O O . CYS A 1 287 ? 4.543 -7.220 -5.928 1.00 96.75 287 CYS A O 1
ATOM 2277 N N . PHE A 1 288 ? 2.494 -6.299 -5.920 1.00 96.56 288 PHE A N 1
ATOM 2278 C CA . PHE A 1 288 ? 1.763 -7.549 -5.738 1.00 96.56 288 PHE A CA 1
ATOM 2279 C C . PHE A 1 288 ? 0.767 -7.801 -6.858 1.00 96.56 288 PHE A C 1
ATOM 2281 O O . PHE A 1 288 ? 0.271 -6.857 -7.464 1.00 96.56 288 PHE A O 1
ATOM 2288 N N . VAL A 1 289 ? 0.422 -9.065 -7.084 1.00 96.88 289 VAL A N 1
ATOM 2289 C CA . VAL A 1 289 ? -0.539 -9.472 -8.111 1.00 96.88 289 VAL A CA 1
ATOM 2290 C C . VAL A 1 289 ? -1.671 -10.311 -7.535 1.00 96.88 289 VAL A C 1
ATOM 2292 O O . VAL A 1 289 ? -1.470 -11.287 -6.803 1.00 96.88 289 VAL A O 1
ATOM 2295 N N . LYS A 1 290 ? -2.906 -9.917 -7.844 1.00 94.56 290 LYS A N 1
ATOM 2296 C CA . LYS A 1 290 ? -4.109 -10.648 -7.439 1.00 94.56 290 LYS A CA 1
ATOM 2297 C C . LYS A 1 290 ? -5.307 -10.249 -8.292 1.00 94.56 290 LYS A C 1
ATOM 2299 O O . LYS A 1 290 ? -5.465 -9.076 -8.600 1.00 94.56 290 LYS A O 1
ATOM 2304 N N . ASP A 1 291 ? -6.141 -11.228 -8.642 1.00 92.25 291 ASP A N 1
ATOM 2305 C CA . ASP A 1 291 ? -7.430 -11.042 -9.323 1.00 92.25 291 ASP A CA 1
ATOM 2306 C C . ASP A 1 291 ? -7.326 -10.120 -10.555 1.00 92.25 291 ASP A C 1
ATOM 2308 O O . ASP A 1 291 ? -8.060 -9.144 -10.702 1.00 92.25 291 ASP A O 1
ATOM 2312 N N . GLY A 1 292 ? -6.332 -10.389 -11.413 1.00 93.88 292 GLY A N 1
ATOM 2313 C CA . GLY A 1 292 ? -6.077 -9.611 -12.629 1.00 93.88 292 GLY A CA 1
ATOM 2314 C C . GLY A 1 292 ? -5.536 -8.197 -12.389 1.00 93.88 292 GLY A C 1
ATOM 2315 O O . GLY A 1 292 ? -5.492 -7.403 -13.324 1.00 93.88 292 GLY A O 1
ATOM 2316 N N . CYS A 1 293 ? -5.111 -7.859 -11.171 1.00 96.12 293 CYS A N 1
ATOM 2317 C CA . CYS A 1 293 ? -4.630 -6.528 -10.806 1.00 96.12 293 CYS A CA 1
ATOM 2318 C C . CYS A 1 293 ? -3.178 -6.554 -10.313 1.00 96.12 293 CYS A C 1
ATOM 2320 O O . CYS A 1 293 ? -2.778 -7.469 -9.591 1.00 96.12 293 CYS A O 1
ATOM 2322 N N . ILE A 1 294 ? -2.422 -5.512 -10.668 1.00 97.31 294 ILE A N 1
ATOM 2323 C CA . ILE A 1 294 ? -1.083 -5.215 -10.146 1.00 97.31 294 ILE A CA 1
ATOM 2324 C C . ILE A 1 294 ? -1.203 -4.098 -9.103 1.00 97.31 294 ILE A C 1
ATOM 2326 O O . ILE A 1 294 ? -1.749 -3.035 -9.387 1.00 97.31 294 ILE A O 1
ATOM 2330 N N . TYR A 1 295 ? -0.654 -4.314 -7.915 1.00 94.69 295 TYR A N 1
ATOM 2331 C CA . TYR A 1 295 ? -0.680 -3.399 -6.777 1.00 94.69 295 TYR A CA 1
ATOM 2332 C C . TYR A 1 295 ? 0.739 -2.925 -6.464 1.00 94.69 295 TYR A C 1
ATOM 2334 O O . TYR A 1 295 ? 1.523 -3.657 -5.862 1.00 94.69 295 TYR A O 1
ATOM 2342 N N . GLY A 1 296 ? 1.086 -1.703 -6.860 1.00 92.94 296 GLY A N 1
ATOM 2343 C CA . GLY A 1 296 ? 2.389 -1.105 -6.568 1.00 92.94 296 GLY A CA 1
ATOM 2344 C C . GLY A 1 296 ? 2.545 -0.837 -5.076 1.00 92.94 296 GLY A C 1
ATOM 2345 O O . GLY A 1 296 ? 1.684 -0.201 -4.473 1.00 92.94 296 GLY A O 1
ATOM 2346 N N . ARG A 1 297 ? 3.615 -1.333 -4.451 1.00 89.50 297 ARG A N 1
ATOM 2347 C CA . ARG A 1 297 ? 3.835 -1.164 -3.007 1.00 89.50 297 ARG A CA 1
ATOM 2348 C C . ARG A 1 297 ? 5.010 -0.257 -2.701 1.00 89.50 297 ARG A C 1
ATOM 2350 O O . ARG A 1 297 ? 4.868 0.663 -1.903 1.00 89.50 297 ARG A O 1
ATOM 2357 N N . TYR A 1 298 ? 6.158 -0.538 -3.297 1.00 89.25 298 TYR A N 1
ATOM 2358 C CA . TYR A 1 298 ? 7.397 0.139 -2.952 1.00 89.25 298 TYR A CA 1
ATOM 2359 C C . TYR A 1 298 ? 8.249 0.402 -4.192 1.00 89.25 298 TYR A C 1
ATOM 2361 O O . TYR A 1 298 ? 8.235 -0.391 -5.129 1.00 89.25 298 TYR A O 1
ATOM 2369 N N . TRP A 1 299 ? 8.999 1.503 -4.171 1.00 91.44 299 TRP A N 1
ATOM 2370 C CA . TRP A 1 299 ? 10.008 1.864 -5.161 1.00 91.44 299 TRP A CA 1
ATOM 2371 C C . TRP A 1 299 ? 11.288 2.284 -4.450 1.00 91.44 299 TRP A C 1
ATOM 2373 O O . TRP A 1 299 ? 11.217 3.089 -3.521 1.00 91.44 299 TRP A O 1
ATOM 2383 N N . GLY A 1 300 ? 12.433 1.829 -4.953 1.00 91.56 300 GLY A N 1
ATOM 2384 C CA . GLY A 1 300 ? 13.729 2.318 -4.507 1.00 91.56 300 GLY A CA 1
ATOM 2385 C C . GLY A 1 300 ? 14.803 2.277 -5.587 1.00 91.56 300 GLY A C 1
ATOM 2386 O O . GLY A 1 300 ? 14.642 1.626 -6.618 1.00 91.56 300 GLY A O 1
ATOM 2387 N N . SER A 1 301 ? 15.900 2.987 -5.338 1.00 92.50 301 SER A N 1
ATOM 2388 C CA . SER A 1 301 ? 17.106 2.996 -6.171 1.00 92.50 301 SER A CA 1
ATOM 2389 C C . SER A 1 301 ? 18.348 2.713 -5.333 1.00 92.50 301 SER A C 1
ATOM 2391 O O . SER A 1 301 ? 18.376 3.043 -4.148 1.00 92.50 301 SER A O 1
ATOM 2393 N N . ALA A 1 302 ? 19.370 2.129 -5.955 1.00 86.38 302 ALA A N 1
ATOM 2394 C CA . ALA A 1 302 ? 20.575 1.663 -5.267 1.00 86.38 302 ALA A CA 1
ATOM 2395 C C . ALA A 1 302 ? 21.464 2.770 -4.722 1.00 86.38 302 ALA A C 1
ATOM 2397 O O . ALA A 1 302 ? 22.111 2.599 -3.693 1.00 86.38 302 ALA A O 1
ATOM 2398 N N . GLU A 1 303 ? 21.451 3.929 -5.365 1.00 77.69 303 GLU A N 1
ATOM 2399 C CA . GLU A 1 303 ? 22.239 5.082 -4.955 1.00 77.69 303 GLU A CA 1
ATOM 2400 C C . GLU A 1 303 ? 21.361 6.321 -4.822 1.00 77.69 303 GLU A C 1
ATOM 2402 O O . GLU A 1 303 ? 20.359 6.519 -5.523 1.00 77.69 303 GLU A O 1
ATOM 2407 N N . THR A 1 304 ? 21.765 7.179 -3.895 1.00 61.44 304 THR A N 1
ATOM 2408 C CA . THR A 1 304 ? 21.101 8.442 -3.582 1.00 61.44 304 THR A CA 1
ATOM 2409 C C . THR A 1 304 ? 21.196 9.454 -4.724 1.00 61.44 304 THR A C 1
ATOM 2411 O O . THR A 1 304 ? 20.268 10.257 -4.886 1.00 61.44 304 THR A O 1
ATOM 2414 N N . GLU A 1 305 ? 22.257 9.367 -5.533 1.00 60.31 305 GLU A N 1
ATOM 2415 C CA . GLU A 1 305 ? 22.627 10.295 -6.613 1.00 60.31 305 GLU A CA 1
ATOM 2416 C C . GLU A 1 305 ? 22.738 9.622 -7.992 1.00 60.31 305 GLU A C 1
ATOM 2418 O O . GLU A 1 305 ? 23.443 10.123 -8.862 1.00 60.31 305 GLU A O 1
ATOM 2423 N N . LEU A 1 306 ? 22.040 8.504 -8.229 1.00 66.81 306 LEU A N 1
ATOM 2424 C CA . LEU A 1 306 ? 21.980 7.927 -9.578 1.00 66.81 306 LEU A CA 1
ATOM 2425 C C . LEU A 1 306 ? 21.502 8.984 -10.587 1.00 66.81 306 LEU A C 1
ATOM 2427 O O . LEU A 1 306 ? 20.336 9.393 -10.556 1.00 66.81 306 LEU A O 1
ATOM 2431 N N . ASP A 1 307 ? 22.378 9.375 -11.518 1.00 69.25 307 ASP A N 1
ATOM 2432 C CA . ASP A 1 307 ? 22.062 10.260 -12.649 1.00 69.25 307 ASP A CA 1
ATOM 2433 C C . ASP A 1 307 ? 21.321 9.492 -13.757 1.00 69.25 307 ASP A C 1
ATOM 2435 O O . ASP A 1 307 ? 21.693 9.470 -14.928 1.00 69.25 307 ASP A O 1
ATOM 2439 N N . LEU A 1 308 ? 20.251 8.800 -13.363 1.00 84.38 308 LEU A N 1
ATOM 2440 C CA . LEU A 1 308 ? 19.336 8.105 -14.258 1.00 84.38 308 LEU A CA 1
ATOM 2441 C C . LEU A 1 308 ? 17.968 8.779 -14.183 1.00 84.38 308 LEU A C 1
ATOM 2443 O O . LEU A 1 308 ? 17.035 8.264 -13.544 1.00 84.38 308 LEU A O 1
ATOM 2447 N N . PRO A 1 309 ? 17.812 9.953 -14.829 1.00 82.44 309 PRO A N 1
ATOM 2448 C CA . PRO A 1 309 ? 16.507 10.569 -14.936 1.00 82.44 309 PRO A CA 1
ATOM 2449 C C . PRO A 1 309 ? 15.554 9.561 -15.588 1.00 82.44 309 PRO A C 1
ATOM 2451 O O . PRO A 1 309 ? 15.899 8.875 -16.545 1.00 82.44 309 PRO A O 1
ATOM 2454 N N . PHE A 1 310 ? 14.332 9.478 -15.060 1.00 91.81 310 PHE A N 1
ATOM 2455 C CA . PHE A 1 310 ? 13.248 8.601 -15.531 1.00 91.81 310 PHE A CA 1
ATOM 2456 C C . PHE A 1 310 ? 13.267 7.139 -15.069 1.00 91.81 310 PHE A C 1
ATOM 2458 O O . PHE A 1 310 ? 12.280 6.457 -15.346 1.00 91.81 310 PHE A O 1
ATOM 2465 N N . LEU A 1 311 ? 14.265 6.683 -14.302 1.00 93.19 311 LEU A N 1
ATOM 2466 C CA . LEU A 1 311 ? 14.312 5.304 -13.786 1.00 93.19 311 LEU A CA 1
ATOM 2467 C C . LEU A 1 311 ? 13.020 4.907 -13.043 1.00 93.19 311 LEU A C 1
ATOM 2469 O O . LEU A 1 311 ? 12.389 3.903 -13.364 1.00 93.19 311 LEU A O 1
ATOM 2473 N N . HIS A 1 312 ? 12.542 5.777 -12.148 1.00 92.19 312 HIS A N 1
ATOM 2474 C CA . HIS A 1 312 ? 11.261 5.602 -11.453 1.00 92.19 312 HIS A CA 1
ATOM 2475 C C . HIS A 1 312 ? 10.077 5.421 -12.418 1.00 92.19 312 HIS A C 1
ATOM 2477 O O . HIS A 1 312 ? 9.160 4.652 -12.148 1.00 92.19 312 HIS A O 1
ATOM 2483 N N . PHE A 1 313 ? 10.053 6.136 -13.548 1.00 93.62 313 PHE A N 1
ATOM 2484 C CA . PHE A 1 313 ? 8.940 6.015 -14.490 1.00 93.62 313 PHE A CA 1
ATOM 2485 C C . PHE A 1 313 ? 8.973 4.708 -15.272 1.00 93.62 313 PHE A C 1
ATOM 2487 O O . PHE A 1 313 ? 7.908 4.166 -15.566 1.00 93.62 313 PHE A O 1
ATOM 2494 N N . GLU A 1 314 ? 10.164 4.211 -15.594 1.00 95.50 314 GLU A N 1
ATOM 2495 C CA . GLU A 1 314 ? 10.313 2.919 -16.251 1.00 95.50 314 GLU A CA 1
ATOM 2496 C C . GLU A 1 314 ? 9.802 1.795 -15.354 1.00 95.50 314 GLU A C 1
ATOM 2498 O O . GLU A 1 314 ? 8.895 1.072 -15.762 1.00 95.50 314 GLU A O 1
ATOM 2503 N N . CYS A 1 315 ? 10.294 1.713 -14.117 1.00 95.00 315 CYS A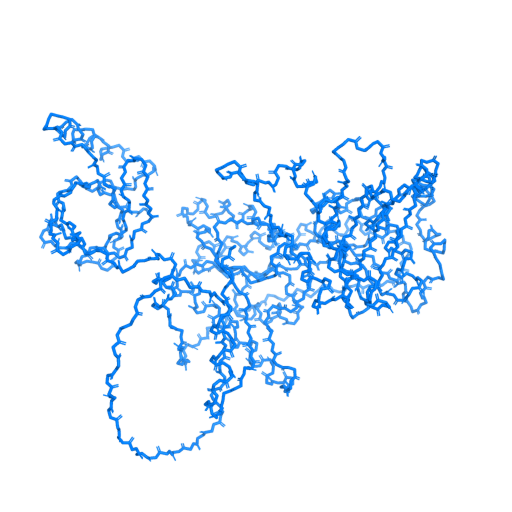 N 1
ATOM 2504 C CA . CYS A 1 315 ? 9.952 0.615 -13.220 1.00 95.00 315 CYS A CA 1
ATOM 2505 C C . CYS A 1 315 ? 8.519 0.703 -12.673 1.00 95.00 315 CYS A C 1
ATOM 2507 O O . CYS A 1 315 ? 7.794 -0.287 -12.700 1.00 95.00 315 CYS A O 1
ATOM 2509 N N . CYS A 1 316 ? 8.070 1.886 -12.239 1.00 92.81 316 CYS A N 1
ATOM 2510 C CA . CYS A 1 316 ? 6.767 2.026 -11.577 1.00 92.81 316 CYS A CA 1
ATOM 2511 C C . CYS A 1 316 ? 5.585 2.188 -12.541 1.00 92.81 316 CYS A C 1
ATOM 2513 O O . CYS A 1 316 ? 4.437 2.062 -12.116 1.00 92.81 316 CYS A O 1
ATOM 2515 N N . TYR A 1 317 ? 5.829 2.527 -13.815 1.00 94.75 317 TYR A N 1
ATOM 2516 C CA . TYR A 1 317 ? 4.753 2.793 -14.775 1.00 94.75 317 TYR A CA 1
ATOM 2517 C C . TYR A 1 317 ? 4.930 2.048 -16.095 1.00 94.75 317 TYR A C 1
ATOM 2519 O O . TYR A 1 317 ? 4.059 1.267 -16.458 1.00 94.75 317 TYR A O 1
ATOM 2527 N N . TYR A 1 318 ? 6.000 2.298 -16.852 1.00 96.69 318 TYR A N 1
ATOM 2528 C CA . TYR A 1 318 ? 6.059 1.847 -18.249 1.00 96.69 318 TYR A CA 1
ATOM 2529 C C . TYR A 1 318 ? 6.210 0.339 -18.377 1.00 96.69 318 TYR A C 1
ATOM 2531 O O . TYR A 1 318 ? 5.405 -0.276 -19.074 1.00 96.69 318 TYR A O 1
ATOM 2539 N N . SER A 1 319 ? 7.169 -0.251 -17.666 1.00 97.44 319 SER A N 1
ATOM 2540 C CA . SER A 1 319 ? 7.360 -1.700 -17.657 1.00 97.44 319 SER A CA 1
ATOM 2541 C C . SER A 1 319 ? 6.182 -2.426 -17.003 1.00 97.44 319 SER A C 1
ATOM 2543 O O . SER A 1 319 ? 5.749 -3.454 -17.513 1.00 97.44 319 SER A O 1
ATOM 2545 N N . ALA A 1 320 ? 5.569 -1.855 -15.959 1.00 96.88 320 ALA A N 1
ATOM 2546 C CA . ALA A 1 320 ? 4.351 -2.413 -15.367 1.00 96.88 320 ALA A CA 1
ATOM 2547 C C . ALA A 1 320 ? 3.162 -2.412 -16.350 1.00 96.88 320 ALA A C 1
ATOM 2549 O O . ALA A 1 320 ? 2.458 -3.411 -16.455 1.00 96.88 320 ALA A O 1
ATOM 2550 N N . ILE A 1 321 ? 2.949 -1.325 -17.105 1.00 97.81 321 ILE A N 1
ATOM 2551 C CA . ILE A 1 321 ? 1.904 -1.242 -18.143 1.00 97.81 321 ILE A CA 1
ATOM 2552 C C . ILE A 1 321 ? 2.189 -2.217 -19.286 1.00 97.81 321 ILE A C 1
ATOM 2554 O O . ILE A 1 321 ? 1.285 -2.909 -19.746 1.00 97.81 321 ILE A O 1
ATOM 2558 N N . GLU A 1 322 ? 3.431 -2.270 -19.765 1.00 98.00 322 GLU A N 1
ATOM 2559 C CA . GLU A 1 322 ? 3.837 -3.188 -20.830 1.00 98.00 322 GLU A CA 1
ATOM 2560 C C . GLU A 1 322 ? 3.612 -4.648 -20.420 1.00 98.00 322 GLU A C 1
ATOM 2562 O O . GLU A 1 322 ? 2.984 -5.401 -21.167 1.00 98.00 322 GLU A O 1
ATOM 2567 N N . HIS A 1 323 ? 4.012 -5.008 -19.198 1.00 98.19 323 HIS A N 1
ATOM 2568 C CA . HIS A 1 323 ? 3.763 -6.323 -18.612 1.00 98.19 323 HIS A CA 1
ATOM 2569 C C . HIS A 1 323 ? 2.270 -6.617 -18.455 1.00 98.19 323 HIS A C 1
ATOM 2571 O O . HIS A 1 323 ? 1.813 -7.703 -18.811 1.00 98.19 323 HIS A O 1
ATOM 2577 N N . ALA A 1 324 ? 1.498 -5.634 -17.981 1.00 98.00 324 ALA A N 1
ATOM 2578 C CA . ALA A 1 324 ? 0.060 -5.765 -17.802 1.00 98.00 324 ALA A CA 1
ATOM 2579 C C . ALA A 1 324 ? -0.663 -6.071 -19.117 1.00 98.00 324 ALA A C 1
ATOM 2581 O O . ALA A 1 324 ? -1.529 -6.942 -19.166 1.00 98.00 324 ALA A O 1
ATOM 2582 N N . ILE A 1 325 ? -0.281 -5.382 -20.194 1.00 98.12 325 ILE A N 1
ATOM 2583 C CA . ILE A 1 325 ? -0.827 -5.619 -21.532 1.00 98.12 325 ILE A CA 1
ATOM 2584 C C . ILE A 1 325 ? -0.442 -7.016 -22.023 1.00 98.12 325 ILE A C 1
ATOM 2586 O O . ILE A 1 325 ? -1.315 -7.749 -22.486 1.00 98.12 325 ILE A O 1
ATOM 2590 N N . ALA A 1 326 ? 0.837 -7.386 -21.908 1.00 97.44 326 ALA A N 1
ATOM 2591 C CA . ALA A 1 326 ? 1.358 -8.651 -22.423 1.00 97.44 326 ALA A CA 1
ATOM 2592 C C . ALA A 1 326 ? 0.726 -9.883 -21.753 1.00 97.44 326 ALA A C 1
ATOM 2594 O O . ALA A 1 326 ? 0.461 -10.873 -22.430 1.00 97.44 326 ALA A O 1
ATOM 2595 N N . HIS A 1 327 ? 0.439 -9.800 -20.451 1.00 96.81 327 HIS A N 1
ATOM 2596 C CA . HIS A 1 327 ? -0.073 -10.922 -19.654 1.00 96.81 327 HIS A CA 1
ATOM 2597 C C . HIS A 1 327 ? -1.558 -10.793 -19.292 1.00 96.81 327 HIS A C 1
ATOM 2599 O O . HIS A 1 327 ? -2.082 -11.578 -18.508 1.00 96.81 327 HIS A O 1
ATOM 2605 N N . GLY A 1 328 ? -2.260 -9.819 -19.877 1.00 95.69 328 GLY A N 1
ATOM 2606 C CA . GLY A 1 328 ? -3.706 -9.682 -19.713 1.00 95.69 328 GLY A CA 1
ATOM 2607 C C . GLY A 1 328 ? -4.153 -9.207 -18.329 1.00 95.69 328 GLY A C 1
ATOM 2608 O O . GLY A 1 328 ? -5.319 -9.393 -17.984 1.00 95.69 328 GLY A O 1
ATOM 2609 N N . TYR A 1 329 ? -3.275 -8.561 -17.555 1.00 97.69 329 TYR A N 1
ATOM 2610 C CA . TYR A 1 329 ? -3.709 -7.850 -16.358 1.00 97.69 329 TYR A CA 1
ATOM 2611 C C . TYR A 1 329 ? -4.675 -6.731 -16.747 1.00 97.69 329 TYR A C 1
ATOM 2613 O O . TYR A 1 329 ? -4.509 -6.004 -17.733 1.00 97.69 329 TYR A O 1
ATOM 2621 N N . GLU A 1 330 ? -5.714 -6.600 -15.941 1.00 96.19 330 GLU A N 1
ATOM 2622 C CA . GLU A 1 330 ? -6.831 -5.706 -16.179 1.00 96.19 330 GLU A CA 1
ATOM 2623 C C . GLU A 1 330 ? -6.528 -4.293 -15.699 1.00 96.19 330 GLU A C 1
ATOM 2625 O O . GLU A 1 330 ? -7.037 -3.326 -16.265 1.00 96.19 330 GLU A O 1
ATOM 2630 N N . ARG A 1 331 ? -5.726 -4.171 -14.636 1.00 95.50 331 ARG A N 1
ATOM 2631 C CA . ARG A 1 331 ? -5.555 -2.916 -13.910 1.00 95.50 331 ARG A CA 1
ATOM 2632 C C . ARG A 1 331 ? -4.245 -2.850 -13.134 1.00 95.50 331 ARG A C 1
ATOM 2634 O O . ARG A 1 331 ? -3.749 -3.860 -12.643 1.00 95.50 331 ARG A O 1
ATOM 2641 N N . ILE A 1 332 ? -3.739 -1.630 -12.970 1.00 95.88 332 ILE A N 1
ATOM 2642 C CA . ILE A 1 332 ? -2.617 -1.294 -12.093 1.00 95.88 332 ILE A CA 1
ATOM 2643 C C . ILE A 1 332 ? -3.076 -0.235 -11.088 1.00 95.88 332 ILE A C 1
ATOM 2645 O O . ILE A 1 332 ? -3.493 0.859 -11.478 1.00 95.88 332 ILE A O 1
ATOM 2649 N N . GLU A 1 333 ? -2.950 -0.552 -9.803 1.00 93.06 333 GLU A N 1
ATOM 2650 C CA . GLU A 1 333 ? -3.101 0.360 -8.671 1.00 93.06 333 GLU A CA 1
ATOM 2651 C C . GLU A 1 333 ? -1.690 0.746 -8.183 1.00 93.06 333 GLU A C 1
ATOM 2653 O O . GLU A 1 333 ? -1.062 -0.014 -7.450 1.00 93.06 333 GLU A O 1
ATOM 2658 N N . PRO A 1 334 ? -1.129 1.898 -8.592 1.00 87.81 334 PRO A N 1
ATOM 2659 C CA . PRO A 1 334 ? 0.271 2.253 -8.324 1.00 87.81 334 PRO A CA 1
ATOM 2660 C C . PRO A 1 334 ? 0.527 2.738 -6.883 1.00 87.81 334 PRO A C 1
ATOM 2662 O O . PRO A 1 334 ? 1.640 3.152 -6.572 1.00 87.81 334 PRO A O 1
ATOM 2665 N N . GLY A 1 335 ? -0.493 2.730 -6.017 1.00 80.06 335 GLY A N 1
ATOM 2666 C CA . GLY A 1 335 ? -0.437 3.237 -4.644 1.00 80.06 335 GLY A CA 1
ATOM 2667 C C . GLY A 1 335 ? -0.852 4.707 -4.505 1.00 80.06 335 GLY A C 1
ATOM 2668 O O . GLY A 1 335 ? -1.291 5.352 -5.463 1.00 80.06 335 GLY A O 1
ATOM 2669 N N . ASN A 1 336 ? -0.735 5.239 -3.283 1.00 72.62 336 ASN A N 1
ATOM 2670 C CA . ASN A 1 336 ? -1.070 6.628 -2.963 1.00 72.62 336 ASN A CA 1
ATOM 2671 C C . ASN A 1 336 ? 0.180 7.522 -3.019 1.00 72.62 336 ASN A C 1
ATOM 2673 O O . ASN A 1 336 ? 1.213 7.183 -2.453 1.00 72.62 336 ASN A O 1
ATOM 2677 N N . GLY A 1 337 ? 0.071 8.683 -3.665 1.00 60.78 337 GLY A N 1
ATOM 2678 C CA . GLY A 1 337 ? 1.134 9.692 -3.712 1.00 60.78 337 GLY A CA 1
ATOM 2679 C C . GLY A 1 337 ? 0.632 11.136 -3.595 1.00 60.78 337 GLY A C 1
ATOM 2680 O O . GLY A 1 337 ? 1.360 12.078 -3.913 1.00 60.78 337 GLY A O 1
ATOM 2681 N N . GLY A 1 338 ? -0.627 11.329 -3.189 1.00 62.69 338 GLY A N 1
ATOM 2682 C CA . GLY A 1 338 ? -1.241 12.651 -3.067 1.00 62.69 338 GLY A CA 1
ATOM 2683 C C . GLY A 1 338 ? -1.377 13.417 -4.395 1.00 62.69 338 GLY A C 1
ATOM 2684 O O . GLY A 1 338 ? -1.192 12.897 -5.504 1.00 62.69 338 GLY A O 1
ATOM 2685 N N . GLY A 1 339 ? -1.710 14.708 -4.293 1.00 59.22 339 GLY A N 1
ATOM 2686 C CA . GLY A 1 339 ? -2.128 15.533 -5.436 1.00 59.22 339 GLY A CA 1
ATOM 2687 C C . GLY A 1 339 ? -1.069 15.791 -6.524 1.00 59.22 339 GLY A C 1
ATOM 2688 O O . GLY A 1 339 ? -1.426 16.002 -7.688 1.00 59.22 339 GLY A O 1
ATOM 2689 N N . GLN A 1 340 ? 0.229 15.768 -6.196 1.00 58.25 340 GLN A N 1
ATOM 2690 C CA . GLN A 1 340 ? 1.301 15.954 -7.192 1.00 58.25 340 GLN A CA 1
ATOM 2691 C C . GLN A 1 340 ? 1.555 14.680 -8.000 1.00 58.25 340 GLN A C 1
ATOM 2693 O O . GLN A 1 340 ? 1.648 14.733 -9.231 1.00 58.25 340 GLN A O 1
ATOM 2698 N N . VAL A 1 341 ? 1.579 13.523 -7.334 1.00 67.00 341 VAL A N 1
ATOM 2699 C CA . VAL A 1 341 ? 1.744 12.220 -7.990 1.00 67.00 341 VAL A CA 1
ATOM 2700 C C . VAL A 1 341 ? 0.556 11.923 -8.907 1.00 67.00 341 VAL A C 1
ATOM 2702 O O . VAL A 1 341 ? 0.754 11.442 -10.022 1.00 67.00 341 VAL A O 1
ATOM 2705 N N . TYR A 1 342 ? -0.651 12.362 -8.543 1.00 69.31 342 TYR A N 1
ATOM 2706 C CA . TYR A 1 342 ? -1.829 12.287 -9.412 1.00 69.31 342 TYR A CA 1
ATOM 2707 C C . TYR A 1 342 ? -1.619 12.939 -10.797 1.00 69.31 342 TYR A C 1
ATOM 2709 O O . TYR A 1 342 ? -1.972 12.373 -11.839 1.00 69.31 342 TYR A O 1
ATOM 2717 N N . LYS A 1 343 ? -1.004 14.130 -10.855 1.00 73.56 343 LYS A N 1
ATOM 2718 C CA . LYS A 1 343 ? -0.720 14.815 -12.133 1.00 73.56 343 LYS A CA 1
ATOM 2719 C C . LYS A 1 343 ? 0.307 14.048 -12.970 1.00 73.56 343 LYS A C 1
ATOM 2721 O O . LYS A 1 343 ? 0.196 14.015 -14.198 1.00 73.56 343 LYS A O 1
ATOM 2726 N N . VAL A 1 344 ? 1.298 13.450 -12.312 1.00 80.31 344 VAL A N 1
ATOM 2727 C CA . VAL A 1 344 ? 2.349 12.630 -12.932 1.00 80.31 344 VAL A CA 1
ATOM 2728 C C . VAL A 1 344 ? 1.749 11.352 -13.528 1.00 80.31 344 VAL A C 1
ATOM 2730 O O . VAL A 1 344 ? 2.018 11.052 -14.694 1.00 80.31 344 VAL A O 1
ATOM 2733 N N . GLN A 1 345 ? 0.890 10.660 -12.781 1.00 84.00 345 GLN A N 1
ATOM 2734 C CA . GLN A 1 345 ? 0.194 9.438 -13.197 1.00 84.00 345 GLN A CA 1
ATOM 2735 C C . GLN A 1 345 ? -0.717 9.688 -14.412 1.00 84.00 345 GLN A C 1
ATOM 2737 O O . GLN A 1 345 ? -0.619 8.998 -15.427 1.00 84.00 345 GLN A O 1
ATOM 2742 N N . ARG A 1 346 ? -1.515 10.764 -14.404 1.00 85.00 346 ARG A N 1
ATOM 2743 C CA . ARG A 1 346 ? -2.387 11.125 -15.542 1.00 85.00 346 ARG A CA 1
ATOM 2744 C C . ARG A 1 346 ? -1.658 11.373 -16.857 1.00 85.00 346 ARG A C 1
ATOM 2746 O O . ARG A 1 346 ? -2.189 11.115 -17.938 1.00 85.00 346 ARG A O 1
ATOM 2753 N N . ARG A 1 347 ? -0.438 11.915 -16.804 1.00 87.06 347 ARG A N 1
ATOM 2754 C CA . ARG A 1 347 ? 0.379 12.115 -18.014 1.00 87.06 347 ARG A CA 1
ATOM 2755 C C . ARG A 1 347 ? 0.853 10.790 -18.622 1.00 87.06 347 ARG A C 1
ATOM 2757 O O . ARG A 1 347 ? 1.269 10.798 -19.775 1.00 87.06 347 ARG A O 1
ATOM 2764 N N . ARG A 1 348 ? 0.730 9.687 -17.880 1.00 91.31 348 ARG A N 1
ATOM 2765 C CA . ARG A 1 348 ? 1.176 8.332 -18.227 1.00 91.31 348 ARG A CA 1
ATOM 2766 C C . ARG A 1 348 ? 0.020 7.353 -18.436 1.00 91.31 348 ARG A C 1
ATOM 2768 O O . ARG A 1 348 ? 0.253 6.157 -18.480 1.00 91.31 348 ARG A O 1
ATOM 2775 N N . GLY A 1 349 ? -1.206 7.857 -18.588 1.00 91.00 349 GLY A N 1
ATOM 2776 C CA . GLY A 1 349 ? -2.375 7.037 -18.925 1.00 91.00 349 GLY A CA 1
ATOM 2777 C C . GLY A 1 349 ? -3.120 6.437 -17.733 1.00 91.00 349 GLY A C 1
ATOM 2778 O O . GLY A 1 349 ? -3.936 5.552 -17.943 1.00 91.00 349 GLY A O 1
ATOM 2779 N N . PHE A 1 350 ? -2.864 6.909 -16.510 1.00 92.81 350 PHE A N 1
ATOM 2780 C CA . PHE A 1 350 ? -3.675 6.559 -15.343 1.00 92.81 350 PHE A CA 1
ATOM 2781 C C . PHE A 1 350 ? -4.879 7.501 -15.225 1.00 92.81 350 PHE A C 1
ATOM 2783 O O . PHE A 1 350 ? -4.771 8.709 -15.463 1.00 92.81 350 PHE A O 1
ATOM 2790 N N . GLU A 1 351 ? -6.013 6.956 -14.813 1.00 89.88 351 GLU A N 1
ATOM 2791 C CA . GLU A 1 351 ? -7.295 7.643 -14.701 1.00 89.88 351 GLU A CA 1
ATOM 2792 C C . GLU A 1 351 ? -7.712 7.783 -13.235 1.00 89.88 351 GLU A C 1
ATOM 2794 O O . GLU A 1 351 ? -7.440 6.880 -12.445 1.00 89.88 351 GLU A O 1
ATOM 2799 N N . PRO A 1 352 ? -8.341 8.907 -12.839 1.00 86.69 352 PRO A N 1
ATOM 2800 C CA . PRO A 1 352 ? -8.784 9.112 -11.465 1.00 86.69 352 PRO A CA 1
ATOM 2801 C C . PRO A 1 352 ? -9.789 8.054 -11.029 1.00 86.69 352 PRO A C 1
ATOM 2803 O O . PRO A 1 352 ? -10.799 7.842 -11.696 1.00 86.69 352 PRO A O 1
ATOM 2806 N N . VAL A 1 353 ? -9.566 7.495 -9.846 1.00 86.62 353 VAL A N 1
ATOM 2807 C CA . VAL A 1 353 ? -10.500 6.585 -9.192 1.00 86.62 353 VAL A CA 1
ATOM 2808 C C . VAL A 1 353 ? -10.755 7.062 -7.762 1.00 86.62 353 VAL A C 1
ATOM 2810 O O . VAL A 1 353 ? -9.795 7.378 -7.047 1.00 86.62 353 VAL A O 1
ATOM 2813 N N . PRO A 1 354 ? -12.027 7.148 -7.327 1.00 85.38 354 PRO A N 1
ATOM 2814 C CA . PRO A 1 354 ? -12.338 7.473 -5.946 1.00 85.38 354 PRO A CA 1
ATOM 2815 C C . PRO A 1 354 ? -11.882 6.346 -5.016 1.00 85.38 354 PRO A C 1
ATOM 2817 O O . PRO A 1 354 ? -12.087 5.156 -5.275 1.00 85.38 354 PRO A O 1
ATOM 2820 N N . THR A 1 355 ? -11.297 6.732 -3.895 1.00 86.38 355 THR A N 1
ATOM 2821 C CA . THR A 1 355 ? -10.984 5.839 -2.780 1.00 86.38 355 THR A CA 1
ATOM 2822 C C . THR A 1 355 ? -11.603 6.388 -1.515 1.00 86.38 355 THR A C 1
ATOM 2824 O O . THR A 1 355 ? -11.715 7.601 -1.383 1.00 86.38 355 THR A O 1
ATOM 2827 N N . CYS A 1 356 ? -11.968 5.525 -0.575 1.00 90.38 356 CYS A N 1
ATOM 2828 C CA . CYS A 1 356 ? -12.598 5.961 0.665 1.00 90.38 356 CYS A CA 1
ATOM 2829 C C . CYS A 1 356 ? -11.810 5.474 1.879 1.00 90.38 356 CYS A C 1
ATOM 2831 O O . CYS A 1 356 ? -11.274 4.367 1.872 1.00 90.38 356 CYS A O 1
ATOM 2833 N N . SER A 1 357 ? -11.786 6.287 2.926 1.00 93.81 357 SER A N 1
ATOM 2834 C CA . SER A 1 357 ? -11.547 5.848 4.300 1.00 93.81 357 SER A CA 1
ATOM 2835 C C . SER A 1 357 ? -12.792 6.120 5.139 1.00 93.81 357 SER A C 1
ATOM 2837 O O . SER A 1 357 ? -13.640 6.927 4.754 1.00 93.81 357 SER A O 1
ATOM 2839 N N . PHE A 1 358 ? -12.943 5.406 6.250 1.00 95.75 358 PHE A N 1
ATOM 2840 C CA . PHE A 1 358 ? -14.129 5.490 7.098 1.00 95.75 358 PHE A CA 1
ATOM 2841 C C . PHE A 1 358 ? -13.736 5.737 8.545 1.00 95.75 358 PHE A C 1
ATOM 2843 O O . PHE A 1 358 ? -12.913 5.013 9.097 1.00 95.75 358 PHE A O 1
ATOM 2850 N N . HIS A 1 359 ? -14.369 6.730 9.162 1.00 94.75 359 HIS A N 1
ATOM 2851 C CA . HIS A 1 359 ? -13.975 7.262 10.462 1.00 94.75 359 HIS A CA 1
ATOM 2852 C C . HIS A 1 359 ? -15.101 7.106 11.463 1.00 94.75 359 HIS A C 1
ATOM 2854 O O . HIS A 1 359 ? -16.205 7.596 11.236 1.00 94.75 359 HIS A O 1
ATOM 2860 N N . PHE A 1 360 ? -14.829 6.460 12.588 1.00 94.25 360 PHE A N 1
ATOM 2861 C CA . PHE A 1 360 ? -15.723 6.503 13.735 1.00 94.25 360 PHE A CA 1
ATOM 2862 C C . PHE A 1 360 ? -15.078 7.335 14.834 1.00 94.25 360 PHE A C 1
ATOM 2864 O O . PHE A 1 360 ? -13.987 7.025 15.309 1.00 94.25 360 PHE A O 1
ATOM 2871 N N . ILE A 1 361 ? -15.765 8.399 15.233 1.00 89.94 361 ILE A N 1
ATOM 2872 C CA . ILE A 1 361 ? -15.308 9.322 16.269 1.00 89.94 361 ILE A CA 1
ATOM 2873 C C . ILE A 1 361 ? -16.280 9.205 17.436 1.00 89.94 361 ILE A C 1
ATOM 2875 O O . ILE A 1 361 ? -17.462 9.490 17.239 1.00 89.94 361 ILE A O 1
ATOM 2879 N N . PRO A 1 362 ? -15.854 8.737 18.622 1.00 83.94 362 PRO A N 1
ATOM 2880 C CA . PRO A 1 362 ? -16.765 8.531 19.745 1.00 83.94 362 PRO A CA 1
ATOM 2881 C C . PRO A 1 362 ? -17.349 9.851 20.262 1.00 83.94 362 PRO A C 1
ATOM 2883 O O . PRO A 1 362 ? -18.545 9.893 20.552 1.00 83.94 362 PRO A O 1
ATOM 2886 N N . ASP A 1 363 ? -16.543 10.916 20.293 1.00 84.50 363 ASP A N 1
ATOM 2887 C CA . ASP A 1 363 ? -16.980 12.255 20.683 1.00 84.50 363 ASP A CA 1
ATOM 2888 C C . ASP A 1 363 ? -17.949 12.867 19.659 1.00 84.50 363 ASP A C 1
ATOM 2890 O O . ASP A 1 363 ? -17.704 12.816 18.454 1.00 84.50 363 ASP A O 1
ATOM 2894 N N . LEU A 1 364 ? -19.057 13.439 20.136 1.00 84.38 364 LEU A N 1
ATOM 2895 C CA . LEU A 1 364 ? -20.113 13.970 19.276 1.00 84.38 364 LEU A CA 1
ATOM 2896 C C . LEU A 1 364 ? -19.731 15.281 18.579 1.00 84.38 364 LEU A C 1
ATOM 2898 O O . LEU A 1 364 ? -20.010 15.411 17.390 1.00 84.38 364 LEU A O 1
ATOM 2902 N N . ALA A 1 365 ? -19.084 16.221 19.272 1.00 83.75 365 ALA A N 1
ATOM 2903 C CA . ALA A 1 365 ? -18.770 17.528 18.696 1.00 83.75 365 ALA A CA 1
ATOM 2904 C C . ALA A 1 365 ? -17.707 17.395 17.600 1.00 83.75 365 ALA A C 1
ATOM 2906 O O . ALA A 1 365 ? -17.882 17.905 16.494 1.00 83.75 365 ALA A O 1
ATOM 2907 N N . LEU A 1 366 ? -16.653 16.614 17.862 1.00 85.19 366 LEU A N 1
ATOM 2908 C CA . LEU A 1 366 ? -15.636 16.341 16.846 1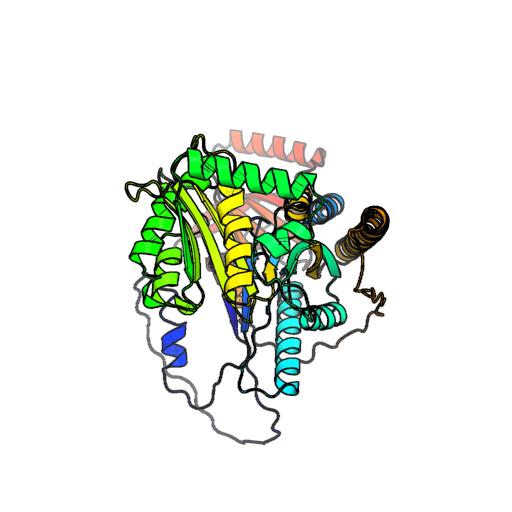.00 85.19 366 LEU A CA 1
ATOM 2909 C C . LEU A 1 366 ? -16.193 15.508 15.686 1.00 85.19 366 LEU A C 1
ATOM 2911 O O . LEU A 1 366 ? -15.801 15.709 14.538 1.00 85.19 366 LEU A O 1
ATOM 2915 N N . ARG A 1 367 ? -17.122 14.580 15.954 1.00 88.94 367 ARG A N 1
ATOM 2916 C CA . ARG A 1 367 ? -17.788 13.803 14.899 1.00 88.94 367 ARG A CA 1
ATOM 2917 C C . ARG A 1 367 ? -18.552 14.707 13.933 1.00 88.94 367 ARG A C 1
ATOM 2919 O O . ARG A 1 367 ? -18.474 14.476 12.730 1.00 88.94 367 ARG A O 1
ATOM 2926 N N . GLU A 1 368 ? -19.283 15.697 14.437 1.00 89.38 368 GLU A N 1
ATOM 2927 C CA . GLU A 1 368 ? -20.042 16.637 13.604 1.00 89.38 368 GLU A CA 1
ATOM 2928 C C . GLU A 1 368 ? -19.120 17.485 12.719 1.00 89.38 368 GLU A C 1
ATOM 2930 O O . GLU A 1 368 ? -19.342 17.553 11.508 1.00 89.38 368 GLU A O 1
ATOM 2935 N N . GLU A 1 369 ? -18.042 18.050 13.276 1.00 91.06 369 GLU A N 1
ATOM 2936 C CA . GLU A 1 369 ? -17.078 18.825 12.480 1.00 91.06 369 GLU A CA 1
ATOM 2937 C C . GLU A 1 369 ? -16.383 17.947 11.427 1.00 91.06 369 GLU A C 1
ATOM 2939 O O . GLU A 1 369 ? -16.270 18.328 10.261 1.00 91.06 369 GLU A O 1
ATOM 2944 N N . VAL A 1 370 ? -15.976 16.728 11.789 1.00 91.00 370 VAL A N 1
ATOM 2945 C CA . VAL A 1 370 ? -15.345 15.796 10.843 1.00 91.00 370 VAL A CA 1
ATOM 2946 C C . VAL A 1 370 ? -16.307 15.354 9.740 1.00 91.00 370 VAL A C 1
ATOM 2948 O O . VAL A 1 370 ? -15.892 15.228 8.584 1.00 91.00 370 VAL A O 1
ATOM 2951 N N . ALA A 1 371 ? -17.590 15.153 10.050 1.00 92.56 371 ALA A N 1
ATOM 2952 C CA . ALA A 1 371 ? -18.604 14.850 9.042 1.00 92.56 371 ALA A CA 1
ATOM 2953 C C . ALA A 1 371 ? -18.745 15.998 8.031 1.00 92.56 371 ALA A C 1
ATOM 2955 O O . ALA A 1 371 ? -18.812 15.760 6.822 1.00 92.56 371 ALA A O 1
ATOM 2956 N N . GLU A 1 372 ? -18.715 17.237 8.515 1.00 91.38 372 GLU A N 1
ATOM 2957 C CA . GLU A 1 372 ? -18.786 18.432 7.682 1.00 91.38 372 GLU A CA 1
ATOM 2958 C C . GLU A 1 372 ? -17.538 18.606 6.799 1.00 91.38 372 GLU A C 1
ATOM 2960 O O . GLU A 1 372 ? -17.652 18.813 5.586 1.00 91.38 372 GLU A O 1
ATOM 2965 N N . LEU A 1 373 ? -16.342 18.416 7.363 1.00 90.38 373 LEU A N 1
ATOM 2966 C CA . LEU A 1 373 ? -15.079 18.422 6.616 1.00 90.38 373 LEU A CA 1
ATOM 2967 C C . LEU A 1 373 ? -15.053 17.337 5.529 1.00 90.38 373 LEU A C 1
ATOM 2969 O O . LEU A 1 373 ? -14.612 17.576 4.400 1.00 90.38 373 LEU A O 1
ATOM 2973 N N . ALA A 1 374 ? -15.546 16.135 5.838 1.00 90.44 374 ALA A N 1
ATOM 2974 C CA . ALA A 1 374 ? -15.654 15.044 4.876 1.00 90.44 374 ALA A CA 1
ATOM 2975 C C . ALA A 1 374 ? -16.614 15.380 3.721 1.00 90.44 374 ALA A C 1
ATOM 2977 O O . ALA A 1 374 ? -16.283 15.121 2.558 1.00 90.44 374 ALA A O 1
ATOM 2978 N N . ARG A 1 375 ? -17.756 16.012 4.022 1.00 89.25 375 ARG A N 1
ATOM 2979 C CA . ARG A 1 375 ? -18.734 16.472 3.026 1.00 89.25 375 ARG A CA 1
ATOM 2980 C C . ARG A 1 375 ? -18.147 17.548 2.109 1.00 89.25 375 ARG A C 1
ATOM 2982 O O . ARG A 1 375 ? -18.189 17.394 0.887 1.00 89.25 375 ARG A O 1
ATOM 2989 N N . CYS A 1 376 ? -17.519 18.576 2.680 1.00 85.94 376 CYS A N 1
ATOM 2990 C CA . CYS A 1 376 ? -16.868 19.654 1.928 1.00 85.94 376 CYS A CA 1
ATOM 2991 C C . CYS A 1 376 ? -15.787 19.126 0.971 1.00 85.94 376 CYS A C 1
ATOM 2993 O O . CYS A 1 376 ? -15.713 19.533 -0.193 1.00 85.94 376 CYS A O 1
ATOM 2995 N N . ALA A 1 377 ? -14.967 18.174 1.426 1.00 82.62 377 ALA A N 1
ATOM 2996 C CA . ALA A 1 377 ? -13.944 17.554 0.589 1.00 82.62 377 ALA A CA 1
ATOM 2997 C C . ALA A 1 377 ? -14.545 16.775 -0.595 1.00 82.62 377 ALA A C 1
ATOM 2999 O O . ALA A 1 377 ? -14.026 16.859 -1.712 1.00 82.62 377 ALA A O 1
ATOM 3000 N N . ALA A 1 378 ? -15.648 16.050 -0.385 1.00 82.50 378 ALA A N 1
ATOM 3001 C CA . ALA A 1 378 ? -16.340 15.323 -1.450 1.00 82.50 378 ALA A CA 1
ATOM 3002 C C . ALA A 1 378 ? -16.945 16.267 -2.513 1.00 82.50 378 ALA A C 1
ATOM 3004 O O . ALA A 1 378 ? -16.855 15.998 -3.719 1.00 82.50 378 ALA A O 1
ATOM 3005 N N . GLU A 1 379 ? -17.502 17.403 -2.091 1.00 78.94 379 GLU A N 1
ATOM 3006 C CA . GLU A 1 379 ? -18.056 18.433 -2.982 1.00 78.94 379 GLU A CA 1
ATOM 3007 C C . GLU A 1 379 ? -16.961 19.131 -3.804 1.00 78.94 379 GLU A C 1
ATOM 3009 O O . GLU A 1 379 ? -17.042 19.185 -5.038 1.00 78.94 379 GLU A O 1
ATOM 3014 N N . GLY A 1 380 ? -15.882 19.586 -3.153 1.00 71.19 380 GLY A N 1
ATOM 3015 C CA . GLY A 1 380 ? -14.741 20.221 -3.825 1.00 71.19 380 GLY A CA 1
ATOM 3016 C C . GLY A 1 380 ? -14.043 19.287 -4.820 1.00 71.19 380 GLY A C 1
ATOM 3017 O O . GLY A 1 380 ? -13.606 19.697 -5.906 1.00 71.19 380 GLY A O 1
ATOM 3018 N N . GLN A 1 381 ? -14.006 17.992 -4.504 1.00 65.00 381 GLN A N 1
ATOM 3019 C CA . GLN A 1 381 ? -13.582 16.972 -5.448 1.00 65.00 381 GLN A CA 1
ATOM 3020 C C . GLN A 1 381 ? -14.547 16.895 -6.635 1.00 65.00 381 GLN A C 1
ATOM 3022 O O . GLN A 1 381 ? -14.093 17.038 -7.773 1.00 65.00 381 GLN A O 1
ATOM 3027 N N . SER A 1 382 ? -15.847 16.723 -6.422 1.00 58.34 382 SER A N 1
ATOM 3028 C CA . SER A 1 382 ? -16.835 16.618 -7.509 1.00 58.34 382 SER A CA 1
ATOM 3029 C C . SER A 1 382 ? -16.763 17.799 -8.490 1.00 58.34 382 SER A C 1
ATOM 3031 O O . SER A 1 382 ? -16.699 17.590 -9.705 1.00 58.34 382 SER A O 1
ATOM 3033 N N . ALA A 1 383 ? -16.624 19.028 -7.981 1.00 51.22 383 ALA A N 1
ATOM 3034 C CA . ALA A 1 383 ? -16.418 20.228 -8.797 1.00 51.22 383 ALA A CA 1
ATOM 3035 C C . ALA A 1 383 ? -15.120 20.165 -9.630 1.00 51.22 383 ALA A C 1
ATOM 3037 O O . ALA A 1 383 ? -15.126 20.424 -10.836 1.00 51.22 383 ALA A O 1
ATOM 3038 N N . SER A 1 384 ? -14.012 19.732 -9.019 1.00 55.03 384 SER A N 1
ATOM 3039 C CA . SER A 1 384 ? -12.727 19.555 -9.712 1.00 55.03 384 SER A CA 1
ATOM 3040 C C . SER A 1 384 ? -12.769 18.451 -10.778 1.00 55.03 384 SER A C 1
ATOM 3042 O O . SER A 1 384 ? -12.141 18.586 -11.825 1.00 55.03 384 SER A O 1
ATOM 3044 N N . ALA A 1 385 ? -13.493 17.350 -10.535 1.00 53.66 385 ALA A N 1
ATOM 3045 C CA . ALA A 1 385 ? -13.667 16.277 -11.519 1.00 53.66 385 ALA A CA 1
ATOM 3046 C C . ALA A 1 385 ? -14.458 16.766 -12.735 1.00 53.66 385 ALA A C 1
ATOM 3048 O O . ALA A 1 385 ? -14.062 16.477 -13.860 1.00 53.66 385 ALA A O 1
ATOM 3049 N N . SER A 1 386 ? -15.516 17.551 -12.513 1.00 46.53 386 SER A N 1
ATOM 3050 C CA . SER A 1 386 ? -16.304 18.170 -13.584 1.00 46.53 386 SER A CA 1
ATOM 3051 C C . SER A 1 386 ? -15.455 19.115 -14.447 1.00 46.53 386 SER A C 1
ATOM 3053 O O . SER A 1 386 ? -15.444 18.989 -15.671 1.00 46.53 386 SER A O 1
ATOM 3055 N N . ALA A 1 387 ? -14.646 19.981 -13.826 1.00 44.97 387 ALA A N 1
ATOM 3056 C CA . ALA A 1 387 ? -13.734 20.880 -14.542 1.00 44.97 387 ALA A CA 1
ATOM 3057 C C . ALA A 1 387 ? -12.646 20.124 -15.334 1.00 44.97 387 ALA A C 1
ATOM 3059 O O . ALA A 1 387 ? -12.292 20.508 -16.445 1.00 44.97 387 ALA A O 1
ATOM 3060 N N . LEU A 1 388 ? -12.127 19.018 -14.791 1.00 47.62 388 LEU A N 1
ATOM 3061 C CA . LEU A 1 388 ? -11.083 18.210 -15.435 1.00 47.62 388 LEU A CA 1
ATOM 3062 C C . LEU A 1 388 ? -11.624 17.263 -16.518 1.00 47.62 388 LEU A C 1
ATOM 3064 O O . LEU A 1 388 ? -10.903 16.955 -17.468 1.00 47.62 388 LEU A O 1
ATOM 3068 N N . ALA A 1 389 ? -12.882 16.826 -16.420 1.00 46.31 389 ALA A N 1
ATOM 3069 C CA . ALA A 1 389 ? -13.560 16.046 -17.456 1.00 46.31 389 ALA A CA 1
ATOM 3070 C C . ALA A 1 389 ? -13.749 16.841 -18.763 1.00 46.31 389 ALA A C 1
ATOM 3072 O O . ALA A 1 389 ? -13.944 16.248 -19.822 1.00 46.31 389 ALA A O 1
ATOM 3073 N N . GLN A 1 390 ? -13.627 18.171 -18.721 1.00 40.19 390 GLN A N 1
ATOM 3074 C CA . GLN A 1 390 ? -13.643 19.029 -19.908 1.00 40.19 390 GLN A CA 1
ATOM 3075 C C . GLN A 1 390 ? -12.318 18.991 -20.708 1.00 40.19 390 GLN A C 1
ATOM 3077 O O . GLN A 1 390 ? -12.293 19.418 -21.857 1.00 40.19 390 GLN A O 1
ATOM 3082 N N . GLU A 1 391 ? -11.230 18.397 -20.184 1.00 41.00 391 GLU A N 1
ATOM 3083 C CA . GLU A 1 391 ? -9.960 18.174 -20.916 1.00 41.00 391 GLU A CA 1
ATOM 3084 C C . GLU A 1 391 ? -9.874 16.806 -21.653 1.00 41.00 391 GLU A C 1
ATOM 3086 O O . GLU A 1 391 ? -8.785 16.373 -22.057 1.00 41.00 391 GLU A O 1
ATOM 3091 N N . LYS A 1 392 ? -11.006 16.111 -21.817 1.00 32.41 392 LYS A N 1
ATOM 3092 C CA . LYS A 1 392 ? -11.158 14.701 -22.242 1.00 32.41 392 LYS A CA 1
ATOM 3093 C C . LYS A 1 392 ? -10.241 14.210 -23.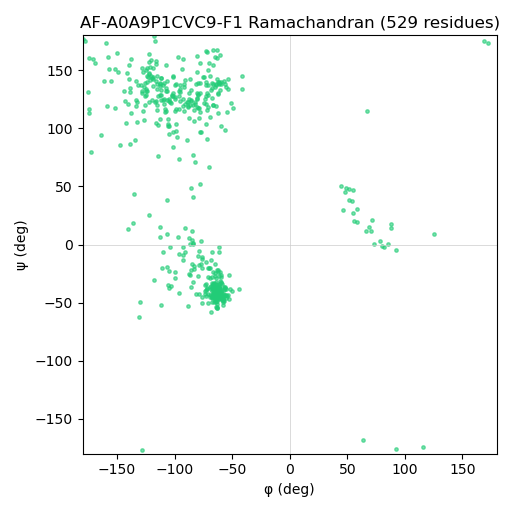394 1.00 32.41 392 LYS A C 1
ATOM 3095 O O . LYS A 1 392 ? -10.154 14.849 -24.445 1.00 32.41 392 LYS A O 1
ATOM 3100 N N . PRO A 1 393 ? -9.609 13.022 -23.269 1.00 31.91 393 PRO A N 1
ATOM 3101 C CA . PRO A 1 393 ? -9.444 12.087 -24.387 1.00 31.91 393 PRO A CA 1
ATOM 3102 C C . PRO A 1 393 ? -10.825 11.543 -24.806 1.00 31.91 393 PRO A C 1
ATOM 3104 O O . PRO A 1 393 ? -11.754 11.555 -24.003 1.00 31.91 393 PRO A O 1
ATOM 3107 N N . ARG A 1 394 ? -10.975 11.113 -26.066 1.00 32.38 394 ARG A N 1
ATOM 3108 C CA . ARG A 1 394 ? -12.256 10.638 -26.629 1.00 32.38 394 ARG A CA 1
ATOM 3109 C C . ARG A 1 394 ? -12.879 9.523 -25.770 1.00 32.38 394 ARG A C 1
ATOM 3111 O O . ARG A 1 394 ? -12.180 8.606 -25.357 1.00 32.38 394 ARG A O 1
ATOM 3118 N N . ASP A 1 395 ? -14.174 9.690 -25.530 1.00 30.97 395 ASP A N 1
ATOM 3119 C CA . ASP A 1 395 ? -15.024 9.035 -24.530 1.00 30.97 395 ASP A CA 1
ATOM 3120 C C . ASP A 1 395 ? -15.497 7.632 -24.942 1.00 30.97 395 ASP A C 1
ATOM 3122 O O . ASP A 1 395 ? -15.717 7.401 -26.131 1.00 30.97 395 ASP A O 1
ATOM 3126 N N . ASP A 1 396 ? -15.674 6.756 -23.947 1.00 29.27 396 ASP A N 1
ATOM 3127 C CA . ASP A 1 396 ? -16.834 5.857 -23.800 1.00 29.27 396 ASP A CA 1
ATOM 3128 C C . ASP A 1 396 ? -16.767 5.132 -22.435 1.00 29.27 396 ASP A C 1
ATOM 3130 O O . ASP A 1 396 ? -16.336 3.985 -22.344 1.00 29.27 396 ASP A O 1
ATOM 3134 N N . SER A 1 397 ? -17.169 5.804 -21.346 1.00 25.12 397 SER A N 1
ATOM 3135 C CA . SER A 1 397 ? -17.797 5.146 -20.177 1.00 25.12 397 SER A CA 1
ATOM 3136 C C . SER A 1 397 ? -18.283 6.171 -19.143 1.00 25.12 397 SER A C 1
ATOM 3138 O O . SER A 1 397 ? -17.492 6.850 -18.487 1.00 25.12 397 SER A O 1
ATOM 3140 N N . THR A 1 398 ? -19.599 6.266 -18.962 1.00 21.97 398 THR A N 1
ATOM 3141 C CA . THR A 1 398 ? -20.259 7.095 -17.943 1.00 21.97 398 THR A CA 1
ATOM 3142 C C . THR A 1 398 ? -20.260 6.411 -16.571 1.00 21.97 398 THR A C 1
ATOM 3144 O O . THR A 1 398 ? -20.810 5.318 -16.443 1.00 21.97 398 THR A O 1
ATOM 3147 N N . PHE A 1 399 ? -19.745 7.075 -15.532 1.00 23.88 399 PHE A N 1
ATOM 3148 C CA . PHE A 1 399 ? -19.926 6.676 -14.127 1.00 23.88 399 PHE A CA 1
ATOM 3149 C C . PHE A 1 399 ? -21.040 7.507 -13.470 1.00 23.88 399 PHE A C 1
ATOM 3151 O O . PHE A 1 399 ? -21.111 8.721 -13.663 1.00 23.88 399 PHE A O 1
ATOM 3158 N N . ARG A 1 400 ? -21.911 6.854 -12.688 1.00 21.27 400 ARG A N 1
ATOM 3159 C CA . ARG A 1 400 ? -22.935 7.499 -11.847 1.00 21.27 400 ARG A CA 1
ATOM 3160 C C . ARG A 1 400 ? -22.410 7.655 -10.419 1.00 21.27 400 ARG A C 1
ATOM 3162 O O . ARG A 1 400 ? -21.918 6.695 -9.840 1.00 21.27 400 ARG A O 1
ATOM 3169 N N . VAL A 1 401 ? -22.565 8.851 -9.857 1.00 24.20 401 VAL A N 1
ATOM 3170 C CA . VAL A 1 401 ? -22.370 9.139 -8.429 1.00 24.20 401 VAL A CA 1
ATOM 3171 C C . VAL A 1 401 ? -23.682 8.829 -7.711 1.00 24.20 401 VAL A C 1
ATOM 3173 O O . VAL A 1 401 ? -24.721 9.365 -8.092 1.00 24.20 401 VAL A O 1
ATOM 3176 N N . VAL A 1 402 ? -23.653 7.964 -6.698 1.00 22.64 402 VAL A N 1
ATOM 3177 C CA . VAL A 1 402 ? -24.805 7.713 -5.822 1.00 22.64 402 VAL A CA 1
ATOM 3178 C C . VAL A 1 402 ? -24.610 8.539 -4.551 1.00 22.64 402 VAL A C 1
ATOM 3180 O O . VAL A 1 402 ? -23.790 8.196 -3.707 1.00 22.64 402 VAL A O 1
ATOM 3183 N N . SER A 1 403 ? -25.331 9.654 -4.433 1.00 22.22 403 SER A N 1
ATOM 3184 C CA . SER A 1 403 ? -25.446 10.422 -3.189 1.00 22.22 403 SER A CA 1
ATOM 3185 C C . SER A 1 403 ? -26.666 9.928 -2.414 1.00 22.22 403 SER A C 1
ATOM 3187 O O . SER A 1 403 ? -27.792 10.087 -2.884 1.00 22.22 403 SER A O 1
ATOM 3189 N N . GLY A 1 404 ? -26.453 9.340 -1.240 1.00 22.22 404 GLY A N 1
ATOM 3190 C CA . GLY A 1 404 ? -27.517 8.957 -0.316 1.00 22.22 404 GLY A CA 1
ATOM 3191 C C . GLY A 1 404 ? -27.165 9.422 1.090 1.00 22.22 404 GLY A C 1
ATOM 3192 O O . GLY A 1 404 ? -26.290 8.839 1.721 1.00 22.22 404 GLY A O 1
ATOM 3193 N N . CYS A 1 405 ? -27.828 10.477 1.568 1.00 21.59 405 CYS A N 1
ATOM 3194 C CA . CYS A 1 405 ? -27.874 10.796 2.993 1.00 21.59 405 CYS A CA 1
ATOM 3195 C C . CYS A 1 405 ? -28.658 9.681 3.696 1.00 21.59 405 CYS A C 1
ATOM 3197 O O . CYS A 1 405 ? -29.814 9.449 3.349 1.00 21.59 405 CYS A O 1
ATOM 3199 N N . ALA A 1 406 ? -28.042 8.981 4.648 1.00 23.30 406 ALA A N 1
ATOM 3200 C CA . ALA A 1 406 ? -28.728 7.991 5.472 1.00 23.30 406 ALA A CA 1
ATOM 3201 C C . ALA A 1 406 ? -29.076 8.607 6.835 1.00 23.30 406 ALA A C 1
ATOM 3203 O O . ALA A 1 406 ? -28.208 9.164 7.508 1.00 23.30 406 ALA A O 1
ATOM 3204 N N . GLU A 1 407 ? -30.350 8.514 7.218 1.00 21.22 407 GLU A N 1
ATOM 3205 C CA . GLU A 1 407 ? -30.845 8.871 8.548 1.00 21.22 407 GLU A CA 1
ATOM 3206 C C . GLU A 1 407 ? -30.227 7.968 9.630 1.00 21.22 407 GLU A C 1
ATOM 3208 O O . GLU A 1 407 ? -30.016 6.769 9.434 1.00 21.22 407 GLU A O 1
ATOM 3213 N N . LEU A 1 408 ? -29.933 8.564 10.787 1.00 23.20 408 LEU A N 1
ATOM 3214 C CA . LEU A 1 408 ? -29.327 7.905 11.944 1.00 23.20 408 LEU A CA 1
ATOM 3215 C C . LEU A 1 408 ? -30.340 6.969 12.622 1.00 23.20 408 LEU A C 1
ATOM 3217 O O . LEU A 1 408 ? -31.326 7.429 13.194 1.00 23.20 408 LEU A O 1
ATOM 3221 N N . VAL A 1 409 ? -30.070 5.661 12.618 1.00 21.28 409 VAL A N 1
ATOM 3222 C CA . VAL A 1 409 ? -30.863 4.663 13.356 1.00 21.28 409 VAL A CA 1
ATOM 3223 C C . VAL A 1 409 ? -30.130 4.272 14.652 1.00 21.28 409 VAL A C 1
ATOM 3225 O O . VAL A 1 409 ? -28.956 3.891 14.592 1.00 21.28 409 VAL A O 1
ATOM 3228 N N . PRO A 1 410 ? -30.771 4.329 15.836 1.00 21.98 410 PRO A N 1
ATOM 3229 C CA . PRO A 1 410 ? -30.194 3.804 17.071 1.00 21.98 410 PRO A CA 1
ATOM 3230 C C . PRO A 1 410 ? -30.165 2.268 17.037 1.00 21.98 410 PRO A C 1
ATOM 3232 O O . PRO A 1 410 ? -31.187 1.631 16.798 1.00 21.98 410 PRO A O 1
ATOM 3235 N N . VAL A 1 411 ? -29.006 1.665 17.312 1.00 24.05 411 VAL A N 1
ATOM 3236 C CA . VAL A 1 411 ? -28.848 0.205 17.439 1.00 24.05 411 VAL A CA 1
ATOM 3237 C C . VAL A 1 411 ? -28.665 -0.143 18.919 1.00 24.05 411 VAL A C 1
ATOM 3239 O O . VAL A 1 411 ? -27.771 0.404 19.565 1.00 24.05 411 VAL A O 1
ATOM 3242 N N . SER A 1 412 ? -29.523 -1.025 19.448 1.00 21.84 412 SER A N 1
ATOM 3243 C CA . SER A 1 412 ? -29.435 -1.566 20.817 1.00 21.84 412 SER A CA 1
ATOM 3244 C C . SER A 1 412 ? -28.247 -2.523 20.950 1.00 21.84 412 SER A C 1
ATOM 3246 O O . SER A 1 412 ? -28.014 -3.351 20.071 1.00 21.84 412 SER A O 1
ATOM 3248 N N . LEU A 1 413 ? -27.506 -2.419 22.054 1.00 25.42 413 LEU A N 1
ATOM 3249 C CA . LEU A 1 413 ? -26.337 -3.242 22.377 1.00 25.42 413 LEU A CA 1
ATOM 3250 C C . LEU A 1 413 ? -26.748 -4.407 23.292 1.00 25.42 413 LEU A C 1
ATOM 3252 O O . LEU A 1 413 ? -26.421 -4.404 24.474 1.00 25.42 413 LEU A O 1
ATOM 3256 N N . ASP A 1 414 ? -27.437 -5.411 22.748 1.00 22.73 414 ASP A N 1
ATOM 3257 C CA . ASP A 1 414 ? -27.838 -6.626 23.487 1.00 22.73 414 ASP A CA 1
ATOM 3258 C C . ASP A 1 414 ? -27.014 -7.867 23.079 1.00 22.73 414 ASP A C 1
ATOM 3260 O O . ASP A 1 414 ? -27.524 -8.982 22.974 1.00 22.73 414 ASP A O 1
ATOM 3264 N N . GLY A 1 415 ? -25.713 -7.680 22.832 1.00 26.08 415 GLY A N 1
ATOM 3265 C CA . GLY A 1 415 ? -24.756 -8.758 22.570 1.00 26.08 415 GLY A CA 1
ATOM 3266 C C . GLY A 1 415 ? -23.835 -8.979 23.768 1.00 26.08 415 GLY A C 1
ATOM 3267 O O . GLY A 1 415 ? -23.269 -8.035 24.313 1.00 26.08 415 GLY A O 1
ATOM 3268 N N . VAL A 1 416 ? -23.650 -10.226 24.205 1.00 25.31 416 VAL A N 1
ATOM 3269 C CA . VAL A 1 416 ? -22.666 -10.565 25.246 1.00 25.31 416 VAL A CA 1
ATOM 3270 C C . VAL A 1 416 ? -21.262 -10.451 24.644 1.00 25.31 416 VAL A C 1
ATOM 3272 O O . VAL A 1 416 ? -20.726 -11.397 24.071 1.00 25.31 416 VAL A O 1
ATOM 3275 N N . PHE A 1 417 ? -20.664 -9.265 24.754 1.00 32.25 417 PHE A N 1
ATOM 3276 C CA . PHE A 1 417 ? -19.317 -8.977 24.266 1.00 32.25 417 PHE A CA 1
ATOM 3277 C C . PHE A 1 417 ? -18.261 -9.527 25.235 1.00 32.25 417 PHE A C 1
ATOM 3279 O O . PHE A 1 417 ? -17.893 -8.883 26.217 1.00 32.25 417 PHE A O 1
ATOM 3286 N N . SER A 1 418 ? -17.722 -10.715 24.952 1.00 30.27 418 SER A N 1
ATOM 3287 C CA . SER A 1 418 ? -16.498 -11.198 25.605 1.00 30.27 418 SER A CA 1
ATOM 3288 C C . SER A 1 418 ? -15.271 -10.610 24.903 1.00 30.27 418 SER A C 1
ATOM 3290 O O . SER A 1 418 ? -14.535 -11.294 24.200 1.00 30.27 418 SER A O 1
ATOM 3292 N N . VAL A 1 419 ? -15.047 -9.309 25.080 1.00 33.66 419 VAL A N 1
ATOM 3293 C CA . VAL A 1 419 ? -13.718 -8.725 24.875 1.00 33.66 419 VAL A CA 1
ATOM 3294 C C . VAL A 1 419 ? -13.054 -8.756 26.246 1.00 33.66 419 VAL A C 1
ATOM 3296 O O . VAL A 1 419 ? -13.566 -8.139 27.183 1.00 33.66 419 VAL A O 1
ATOM 3299 N N . ARG A 1 420 ? -11.928 -9.467 26.406 1.00 34.06 420 ARG A N 1
ATOM 3300 C CA . ARG A 1 420 ? -11.081 -9.340 27.609 1.00 34.06 420 ARG A CA 1
ATOM 3301 C C . ARG A 1 420 ? -10.387 -7.971 27.584 1.00 34.06 420 ARG A C 1
ATOM 3303 O O . ARG A 1 420 ? -9.179 -7.870 27.421 1.00 34.06 420 ARG A O 1
ATOM 3310 N N . THR A 1 421 ? -11.166 -6.899 27.707 1.00 32.75 421 THR A N 1
ATOM 3311 C CA . THR A 1 421 ? -10.701 -5.506 27.673 1.00 32.75 421 THR A CA 1
ATOM 3312 C C . THR A 1 421 ? -9.739 -5.197 28.820 1.00 32.75 421 THR A C 1
ATOM 3314 O O . THR A 1 421 ? -8.899 -4.317 28.692 1.00 32.75 421 THR A O 1
ATOM 3317 N N . GLU A 1 422 ? -9.807 -5.950 29.918 1.00 30.30 422 GLU A N 1
ATOM 3318 C CA . GLU A 1 422 ? -8.838 -5.865 31.015 1.00 30.30 422 GLU A CA 1
ATOM 3319 C C . GLU A 1 422 ? -7.441 -6.317 30.574 1.00 30.30 422 GLU A C 1
ATOM 3321 O O . GLU A 1 422 ? -6.472 -5.623 30.849 1.00 30.30 422 GLU A O 1
ATOM 3326 N N . ALA A 1 423 ? -7.324 -7.399 29.796 1.00 35.97 423 ALA A N 1
ATOM 3327 C CA . ALA A 1 423 ? -6.035 -7.841 29.258 1.00 35.97 423 ALA A CA 1
ATOM 3328 C C . ALA A 1 423 ? -5.453 -6.833 28.250 1.00 35.97 423 ALA A C 1
ATOM 3330 O O . ALA A 1 423 ? -4.242 -6.637 28.217 1.00 35.97 423 ALA A O 1
ATOM 3331 N N . LEU A 1 424 ? -6.317 -6.164 27.477 1.00 34.69 424 LEU A N 1
ATOM 3332 C CA . LEU A 1 424 ? -5.947 -5.110 26.530 1.00 34.69 424 LEU A CA 1
ATOM 3333 C C . LEU A 1 424 ? -5.386 -3.875 27.252 1.00 34.69 424 LEU A C 1
ATOM 3335 O O . LEU A 1 424 ? -4.308 -3.401 26.916 1.00 34.69 424 LEU A O 1
ATOM 3339 N N . LEU A 1 425 ? -6.073 -3.379 28.286 1.00 34.75 425 LEU A N 1
ATOM 3340 C CA . LEU A 1 425 ? -5.609 -2.230 29.071 1.00 34.75 425 LEU A CA 1
ATOM 3341 C C . LEU A 1 425 ? -4.327 -2.560 29.856 1.00 34.75 425 LEU A C 1
ATOM 3343 O O . LEU A 1 425 ? -3.390 -1.765 29.858 1.00 34.75 425 LEU A O 1
ATOM 3347 N N . THR A 1 426 ? -4.238 -3.753 30.450 1.00 36.19 426 THR A N 1
ATOM 3348 C CA . THR A 1 426 ? -3.033 -4.208 31.160 1.00 36.19 426 THR A CA 1
ATOM 3349 C C . THR A 1 426 ? -1.839 -4.398 30.213 1.00 36.19 426 THR A C 1
ATOM 3351 O O . THR A 1 426 ? -0.719 -4.052 30.584 1.00 36.19 426 THR A O 1
ATOM 3354 N N . ARG A 1 427 ? -2.051 -4.865 28.971 1.00 38.38 427 ARG A N 1
ATOM 3355 C CA . ARG A 1 427 ? -0.994 -4.965 27.941 1.00 38.38 427 ARG A CA 1
ATOM 3356 C C . ARG A 1 427 ? -0.584 -3.612 27.356 1.00 38.38 427 ARG A C 1
ATOM 3358 O O . ARG A 1 427 ? 0.606 -3.397 27.163 1.00 38.38 427 ARG A O 1
ATOM 3365 N N . ILE A 1 428 ? -1.526 -2.695 27.111 1.00 36.50 428 ILE A N 1
ATOM 3366 C CA . ILE A 1 428 ? -1.243 -1.353 26.562 1.00 36.50 428 ILE A CA 1
ATOM 3367 C C . ILE A 1 428 ? -0.379 -0.526 27.523 1.00 36.50 428 ILE A C 1
ATOM 3369 O O . ILE A 1 428 ? 0.503 0.208 27.081 1.00 36.50 428 ILE A O 1
ATOM 3373 N N . PHE A 1 429 ? -0.604 -0.652 28.832 1.00 38.91 429 PHE A N 1
ATOM 3374 C CA . PHE A 1 429 ? 0.117 0.127 29.846 1.00 38.91 429 PHE A CA 1
ATOM 3375 C C . PHE A 1 429 ? 1.204 -0.665 30.594 1.00 38.91 429 PHE A C 1
ATOM 3377 O O . PHE A 1 429 ? 1.933 -0.101 31.414 1.00 38.91 429 PHE A O 1
ATOM 3384 N N . GLY A 1 430 ? 1.345 -1.957 30.286 1.00 30.94 430 GLY A N 1
ATOM 3385 C CA . GLY A 1 430 ? 2.505 -2.791 30.596 1.00 30.94 430 GLY A CA 1
ATOM 3386 C C . GLY A 1 430 ? 2.795 -3.081 32.071 1.00 30.94 430 GLY A C 1
ATOM 3387 O O . GLY A 1 430 ? 3.895 -3.551 32.352 1.00 30.94 430 GLY A O 1
ATOM 3388 N N . ARG A 1 431 ? 1.898 -2.789 33.027 1.00 38.56 431 ARG A N 1
ATOM 3389 C CA . ARG A 1 431 ? 2.112 -3.066 34.466 1.00 38.56 431 ARG A CA 1
ATOM 3390 C C . ARG A 1 431 ? 0.802 -3.293 35.217 1.00 38.56 431 ARG A C 1
ATOM 3392 O O . ARG A 1 431 ? -0.209 -2.671 34.892 1.00 38.56 431 ARG A O 1
ATOM 3399 N N . GLU A 1 432 ? 0.854 -4.095 36.284 1.00 37.66 432 GLU A N 1
ATOM 3400 C CA . GLU A 1 432 ? -0.134 -3.994 37.363 1.00 37.66 432 GLU A CA 1
ATOM 3401 C C . GLU A 1 432 ? -0.127 -2.563 37.937 1.00 37.66 432 GLU A C 1
ATOM 3403 O O . GLU A 1 432 ? 0.944 -1.951 38.064 1.00 37.66 432 GLU A O 1
ATOM 3408 N N . PRO A 1 433 ? -1.293 -1.989 38.277 1.00 41.31 433 PRO A N 1
ATOM 3409 C CA . PRO A 1 433 ? -1.356 -0.650 38.842 1.00 41.31 433 PRO A CA 1
ATOM 3410 C C . PRO A 1 433 ? -0.618 -0.609 40.187 1.00 41.31 433 PRO A C 1
ATOM 3412 O O . PRO A 1 433 ? -1.059 -1.184 41.179 1.00 41.31 433 PRO A O 1
ATOM 3415 N N . SER A 1 434 ? 0.499 0.120 40.248 1.00 44.97 434 SER A N 1
ATOM 3416 C CA . SER A 1 434 ? 1.150 0.450 41.518 1.00 44.97 434 SER A CA 1
ATOM 3417 C C . SER A 1 434 ? 0.209 1.330 42.342 1.00 44.97 434 SER A C 1
ATOM 3419 O O . SER A 1 434 ? -0.175 2.420 41.904 1.00 44.97 434 SER A O 1
ATOM 3421 N N . VAL A 1 435 ? -0.186 0.846 43.522 1.00 48.62 435 VAL A N 1
ATOM 3422 C CA . VAL A 1 435 ? -1.129 1.545 44.398 1.00 48.62 435 VAL A CA 1
ATOM 3423 C C . VAL A 1 435 ? -0.453 2.796 44.947 1.00 48.62 435 VAL A C 1
ATOM 3425 O O . VAL A 1 435 ? 0.450 2.730 45.774 1.00 48.62 435 VAL A O 1
ATOM 3428 N N . PHE A 1 436 ? -0.914 3.946 44.478 1.00 50.25 436 PHE A N 1
ATOM 3429 C CA . PHE A 1 436 ? -0.619 5.253 45.044 1.00 50.25 436 PHE A CA 1
ATOM 3430 C C . PHE A 1 436 ? -1.744 5.626 45.999 1.00 50.25 436 PHE A C 1
ATOM 3432 O O . PHE A 1 436 ? -2.915 5.531 45.623 1.00 50.25 436 PHE A O 1
ATOM 3439 N N . ARG A 1 437 ? -1.402 6.067 47.212 1.00 55.88 437 ARG A N 1
ATOM 3440 C CA . ARG A 1 437 ? -2.362 6.705 48.119 1.00 55.88 437 ARG A CA 1
ATOM 3441 C C . ARG A 1 437 ? -1.856 8.072 48.532 1.00 55.88 437 ARG A C 1
ATOM 3443 O O . ARG A 1 437 ? -0.714 8.230 48.960 1.00 55.88 437 ARG A O 1
ATOM 3450 N N . CYS A 1 438 ? -2.745 9.049 48.438 1.00 54.25 438 CYS A N 1
ATOM 3451 C CA . CYS A 1 438 ? -2.494 10.406 48.885 1.00 54.25 438 CYS A CA 1
ATOM 3452 C C . CYS A 1 438 ? -3.779 11.007 49.481 1.00 54.25 438 CYS A C 1
ATOM 3454 O O . CYS A 1 438 ? -4.840 10.872 48.857 1.00 54.25 438 CYS A O 1
ATOM 3456 N N . PRO A 1 439 ? -3.709 11.638 50.668 1.00 51.28 439 PRO A N 1
ATOM 3457 C CA . PRO A 1 439 ? -4.824 12.369 51.252 1.00 51.28 439 PRO A CA 1
ATOM 3458 C C . PRO A 1 439 ? -4.898 13.786 50.665 1.00 51.28 439 PRO A C 1
ATOM 3460 O O . PRO A 1 439 ? -4.004 14.596 50.883 1.00 51.28 439 PRO A O 1
ATOM 3463 N N . VAL A 1 440 ? -5.981 14.099 49.949 1.00 46.25 440 VAL A N 1
ATOM 3464 C CA . VAL A 1 440 ? -6.319 15.474 49.542 1.00 46.25 440 VAL A CA 1
ATOM 3465 C C . VAL A 1 440 ? -7.793 15.710 49.853 1.00 46.25 440 VAL A C 1
ATOM 3467 O O . VAL A 1 440 ? -8.641 14.957 49.379 1.00 46.25 440 VAL A O 1
ATOM 3470 N N . ASN A 1 441 ? -8.107 16.728 50.662 1.00 46.41 441 ASN A N 1
ATOM 3471 C CA . ASN A 1 441 ? -9.478 17.125 51.025 1.00 46.41 441 ASN A CA 1
ATOM 3472 C C . ASN A 1 441 ? -10.392 15.962 51.477 1.00 46.41 441 ASN A C 1
ATOM 3474 O O . ASN A 1 441 ? -11.536 15.850 51.046 1.00 46.41 441 ASN A O 1
ATOM 3478 N N . GLY A 1 442 ? -9.882 15.073 52.338 1.00 48.62 442 GLY A N 1
ATOM 3479 C CA . GLY A 1 442 ? -10.674 14.013 52.981 1.00 48.62 442 GLY A CA 1
ATOM 3480 C C . GLY A 1 442 ? -10.960 12.762 52.135 1.00 48.62 442 GLY A C 1
ATOM 3481 O O . GLY A 1 442 ? -11.561 11.824 52.653 1.00 48.62 442 GLY A O 1
ATOM 3482 N N . GLY A 1 443 ? -10.507 12.698 50.875 1.00 51.88 443 GLY A N 1
ATOM 3483 C CA . GLY A 1 443 ? -10.635 11.515 50.014 1.00 51.88 443 GLY A CA 1
ATOM 3484 C C . GLY A 1 443 ? -9.283 10.896 49.642 1.00 51.88 443 GLY A C 1
ATOM 3485 O O . GLY A 1 443 ? -8.361 11.603 49.240 1.00 51.88 443 GLY A O 1
ATOM 3486 N N . GLU A 1 444 ? -9.152 9.567 49.736 1.00 55.22 444 GLU A N 1
ATOM 3487 C CA . GLU A 1 444 ? -7.988 8.852 49.184 1.00 55.22 444 GLU A CA 1
ATOM 3488 C C . GLU A 1 444 ? -8.067 8.834 47.646 1.00 55.22 444 GLU A C 1
ATOM 3490 O O . GLU A 1 444 ? -9.087 8.441 47.081 1.00 55.22 444 GLU A O 1
ATOM 3495 N N . ARG A 1 445 ? -6.993 9.211 46.946 1.00 59.62 445 ARG A N 1
ATOM 3496 C CA . ARG A 1 445 ? -6.873 9.016 45.489 1.00 59.62 445 ARG A CA 1
ATOM 3497 C C . ARG A 1 445 ? -6.206 7.677 45.174 1.00 59.62 445 ARG A C 1
ATOM 3499 O O . ARG A 1 445 ? -5.269 7.308 45.875 1.00 59.62 445 ARG A O 1
ATOM 3506 N N . ALA A 1 446 ? -6.667 6.984 44.131 1.00 57.28 446 ALA A N 1
ATOM 3507 C CA . ALA A 1 446 ? -6.070 5.739 43.640 1.00 57.28 446 ALA A CA 1
ATOM 3508 C C . ALA A 1 446 ? -5.589 5.908 42.187 1.00 57.28 446 ALA A C 1
ATOM 3510 O O . ALA A 1 446 ? -6.219 6.609 41.388 1.00 57.28 446 ALA A O 1
ATOM 3511 N N . VAL A 1 447 ? -4.448 5.298 41.853 1.00 56.78 447 VAL A N 1
ATOM 3512 C CA . VAL A 1 447 ? -3.876 5.323 40.495 1.00 56.78 447 VAL A CA 1
ATOM 3513 C C . VAL A 1 447 ? -4.585 4.322 39.600 1.00 56.78 447 VAL A C 1
ATOM 3515 O O . VAL A 1 447 ? -4.852 3.197 40.014 1.00 56.78 447 VAL A O 1
ATOM 3518 N N . HIS A 1 448 ? -4.839 4.738 38.358 1.00 55.97 448 HIS A N 1
ATOM 3519 C CA . HIS A 1 448 ? -5.349 3.850 37.320 1.00 55.97 448 HIS A CA 1
ATOM 3520 C C . HIS A 1 448 ? -4.268 3.463 36.301 1.00 55.97 448 HIS A C 1
ATOM 3522 O O . HIS A 1 448 ? -4.271 2.314 35.873 1.00 55.97 448 HIS A O 1
ATOM 3528 N N . VAL A 1 449 ? -3.343 4.365 35.920 1.00 54.25 449 VAL A N 1
ATOM 3529 C CA . VAL A 1 449 ? -2.347 4.103 34.854 1.00 54.25 449 VAL A CA 1
ATOM 3530 C C . VAL A 1 449 ? -1.075 4.962 35.012 1.00 54.25 449 VAL A C 1
ATOM 3532 O O . VAL A 1 449 ? -1.164 6.148 35.324 1.00 54.25 449 VAL A O 1
ATOM 3535 N N . ARG A 1 450 ? 0.121 4.408 34.743 1.00 60.31 450 ARG A N 1
ATOM 3536 C CA . ARG A 1 450 ? 1.368 5.185 34.563 1.00 60.31 450 ARG A CA 1
ATOM 3537 C C . ARG A 1 450 ? 1.475 5.655 33.108 1.00 60.31 450 ARG A C 1
ATOM 3539 O O . ARG A 1 450 ? 1.480 4.826 32.209 1.00 60.31 450 ARG A O 1
ATOM 3546 N N . LEU A 1 451 ? 1.601 6.963 32.887 1.00 48.03 451 LEU A N 1
ATOM 3547 C CA . LEU A 1 451 ? 1.643 7.566 31.547 1.00 48.03 451 LEU A CA 1
ATOM 3548 C C . LEU A 1 451 ? 3.055 7.598 30.943 1.00 48.03 451 LEU A C 1
ATOM 3550 O O . LEU A 1 451 ? 3.207 7.610 29.728 1.00 48.03 451 LEU A O 1
ATOM 3554 N N . GLY A 1 452 ? 4.097 7.612 31.777 1.00 49.88 452 GLY A N 1
ATOM 3555 C CA . GLY A 1 452 ? 5.482 7.607 31.307 1.00 49.88 452 GLY A CA 1
ATOM 3556 C C . GLY A 1 452 ? 6.493 7.892 32.412 1.00 49.88 452 GLY A C 1
ATOM 3557 O O . GLY A 1 452 ? 6.128 8.195 33.551 1.00 49.88 452 GLY A O 1
ATOM 3558 N N . THR A 1 453 ? 7.776 7.796 32.064 1.00 55.12 453 THR A N 1
ATOM 3559 C CA . THR A 1 453 ? 8.899 8.120 32.958 1.00 55.12 453 THR A CA 1
ATOM 3560 C C . THR A 1 453 ? 9.887 8.986 32.186 1.00 55.12 453 THR A C 1
ATOM 3562 O O . THR A 1 453 ? 10.387 8.555 31.151 1.00 55.12 453 THR A O 1
ATOM 3565 N N . GLY A 1 454 ? 10.141 10.209 32.650 1.00 53.41 454 GLY A N 1
ATOM 3566 C CA . GLY A 1 454 ? 11.097 11.133 32.028 1.00 53.41 4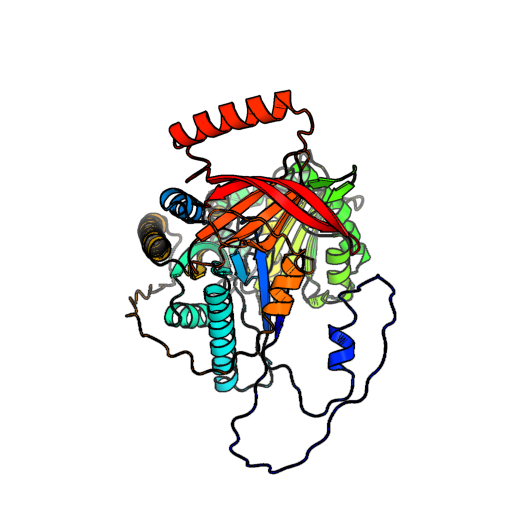54 GLY A CA 1
ATOM 3567 C C . GLY A 1 454 ? 12.248 11.494 32.967 1.00 53.41 454 GLY A C 1
ATOM 3568 O O . GLY A 1 454 ? 12.254 11.099 34.132 1.00 53.41 454 GLY A O 1
ATOM 3569 N N . ARG A 1 455 ? 13.194 12.325 32.496 1.00 50.00 455 ARG A N 1
ATOM 3570 C CA . ARG A 1 455 ? 14.305 12.861 33.320 1.00 50.00 455 ARG A CA 1
ATOM 3571 C C . ARG A 1 455 ? 13.842 13.541 34.617 1.00 50.00 455 ARG A C 1
ATOM 3573 O O . ARG A 1 455 ? 14.602 13.595 35.572 1.00 50.00 455 ARG A O 1
ATOM 3580 N N . GLN A 1 456 ? 12.612 14.053 34.645 1.00 53.16 456 GLN A N 1
ATOM 3581 C CA . GLN A 1 456 ? 12.014 14.733 35.797 1.00 53.16 456 GLN A CA 1
ATOM 3582 C C . GLN A 1 456 ? 11.112 13.834 36.663 1.00 53.16 456 GLN A C 1
ATOM 3584 O O . GLN A 1 456 ? 10.506 14.349 37.589 1.00 53.16 456 GLN A O 1
ATOM 3589 N N . GLY A 1 457 ? 11.030 12.520 36.409 1.00 66.94 457 GLY A N 1
ATOM 3590 C CA . GLY A 1 457 ? 10.251 11.574 37.226 1.00 66.94 457 GLY A CA 1
ATOM 3591 C C . GLY A 1 457 ? 9.086 10.901 36.510 1.00 66.94 457 GLY A C 1
ATOM 3592 O O . GLY A 1 457 ? 8.933 11.010 35.288 1.00 66.94 457 GLY A O 1
ATOM 3593 N N . LYS A 1 458 ? 8.303 10.138 37.280 1.00 69.25 458 LYS A N 1
ATOM 3594 C CA . LYS A 1 458 ? 7.114 9.418 36.806 1.00 69.25 458 LYS A CA 1
ATOM 3595 C C . LYS A 1 458 ? 5.941 10.373 36.584 1.00 69.25 458 LYS A C 1
ATOM 3597 O O . LYS A 1 458 ? 5.708 11.285 37.375 1.00 69.25 458 LYS A O 1
ATOM 3602 N N . THR A 1 459 ? 5.147 10.094 35.557 1.00 68.31 459 THR A N 1
ATOM 3603 C CA . THR A 1 459 ? 3.848 10.738 35.338 1.00 68.31 459 THR A CA 1
ATOM 3604 C C . THR A 1 459 ? 2.746 9.694 35.472 1.00 68.31 459 THR A C 1
ATOM 3606 O O . THR A 1 459 ? 2.799 8.640 34.833 1.00 68.31 459 THR A O 1
ATOM 3609 N N . LEU A 1 460 ? 1.747 9.976 36.302 1.00 64.81 460 LEU A N 1
ATOM 3610 C CA . LEU A 1 460 ? 0.661 9.060 36.643 1.00 64.81 460 LEU A CA 1
ATOM 3611 C C . LEU A 1 460 ? -0.694 9.690 36.323 1.00 64.81 460 LEU A C 1
ATOM 3613 O O . LEU A 1 460 ? -0.888 10.884 36.536 1.00 64.81 460 LEU A O 1
ATOM 3617 N N . LEU A 1 461 ? -1.639 8.870 35.872 1.00 63.66 461 LEU A N 1
ATOM 3618 C CA . LEU A 1 461 ? -3.050 9.217 35.775 1.00 63.66 461 LEU A CA 1
ATOM 3619 C C . LEU A 1 461 ? -3.777 8.721 37.031 1.00 63.66 461 LEU A C 1
ATOM 3621 O O . LEU A 1 461 ? -3.747 7.530 37.370 1.00 63.66 461 LEU A O 1
ATOM 3625 N N . VAL A 1 462 ? -4.430 9.644 37.728 1.00 66.69 462 VAL A N 1
ATOM 3626 C CA . VAL A 1 462 ? -5.009 9.436 39.056 1.00 66.69 462 VAL A CA 1
ATOM 3627 C C . VAL A 1 462 ? -6.496 9.766 39.036 1.00 66.69 462 VAL A C 1
ATOM 3629 O O . VAL A 1 462 ? -6.908 10.758 38.437 1.00 66.69 462 VAL A O 1
ATOM 3632 N N . ARG A 1 463 ? -7.310 8.964 39.730 1.00 60.97 463 ARG A N 1
ATOM 3633 C CA . ARG A 1 463 ? -8.751 9.207 39.877 1.00 60.97 463 ARG A CA 1
ATOM 3634 C C . ARG A 1 463 ? -9.106 9.547 41.323 1.00 60.97 463 ARG A C 1
ATOM 3636 O O . ARG A 1 463 ? -8.586 8.942 42.265 1.00 60.97 463 ARG A O 1
ATOM 3643 N N . GLY A 1 464 ? -9.997 10.520 41.505 1.00 58.62 464 GLY A N 1
ATOM 3644 C CA . GLY A 1 464 ? -10.585 10.827 42.811 1.00 58.62 464 GLY A CA 1
ATOM 3645 C C . GLY A 1 464 ? -11.595 9.761 43.252 1.00 58.62 464 GLY A C 1
ATOM 3646 O O . GLY A 1 464 ? -12.381 9.288 42.436 1.00 58.62 464 GLY A O 1
ATOM 3647 N N . LYS A 1 465 ? -11.604 9.391 44.542 1.00 51.41 465 LYS A N 1
ATOM 3648 C CA . LYS A 1 465 ? -12.601 8.451 45.096 1.00 51.41 465 LYS A CA 1
ATOM 3649 C C . LYS A 1 465 ? -14.026 9.009 45.124 1.00 51.41 465 LYS A C 1
ATOM 3651 O O . LYS A 1 465 ? -14.962 8.225 45.022 1.00 51.41 465 LYS A O 1
ATOM 3656 N N . SER A 1 466 ? -14.196 10.318 45.330 1.00 49.44 466 SER A N 1
ATOM 3657 C CA . SER A 1 466 ? -15.498 10.897 45.697 1.00 49.44 466 SER A CA 1
ATOM 3658 C C . SER A 1 466 ? -16.348 11.382 44.525 1.00 49.44 466 SER A C 1
ATOM 3660 O O . SER A 1 466 ? -17.539 11.587 44.715 1.00 49.44 466 SER A O 1
ATOM 3662 N N . GLU A 1 467 ? -15.803 11.516 43.316 1.00 47.97 467 GLU A N 1
ATOM 3663 C CA . GLU A 1 467 ? -16.585 11.901 42.139 1.00 47.97 467 GLU A CA 1
ATOM 3664 C C . GLU A 1 467 ? -16.069 11.147 40.916 1.00 47.97 467 GLU A C 1
ATOM 3666 O O . GLU A 1 467 ? -14.894 11.223 40.561 1.00 47.97 467 GLU A O 1
ATOM 3671 N N . GLN A 1 468 ? -16.952 10.409 40.243 1.00 48.22 468 GLN A N 1
ATOM 3672 C CA . GLN A 1 468 ? -16.610 9.592 39.076 1.00 48.22 468 GLN A CA 1
ATOM 3673 C C . GLN A 1 468 ? -16.065 10.391 37.873 1.00 48.22 468 GLN A C 1
ATOM 3675 O O . GLN A 1 468 ? -15.718 9.749 36.880 1.00 48.22 468 GLN A O 1
ATOM 3680 N N . LYS A 1 469 ? -15.975 11.728 37.949 1.00 49.62 469 LYS A N 1
ATOM 3681 C CA . LYS A 1 469 ? -15.782 12.627 36.803 1.00 49.62 469 LYS A CA 1
ATOM 3682 C C . LYS A 1 469 ? -14.400 13.272 36.648 1.00 49.62 469 LYS A C 1
ATOM 3684 O O . LYS A 1 469 ? -14.091 13.644 35.525 1.00 49.62 469 LYS A O 1
ATOM 3689 N N . ASN A 1 470 ? -13.548 13.349 37.676 1.00 57.72 470 ASN A N 1
ATOM 3690 C CA . ASN A 1 470 ? -12.296 14.116 37.546 1.00 57.72 470 ASN A CA 1
ATOM 3691 C C . ASN A 1 470 ? -11.069 13.192 37.485 1.00 57.72 470 ASN A C 1
ATOM 3693 O O . ASN A 1 470 ? -10.770 12.447 38.429 1.00 57.72 470 ASN A O 1
ATOM 3697 N N . LEU A 1 471 ? -10.372 13.242 36.346 1.00 59.00 471 LEU A N 1
ATOM 3698 C CA . LEU A 1 471 ? -9.064 12.630 36.120 1.00 59.00 471 LEU A CA 1
ATOM 3699 C C . LEU A 1 471 ? -7.972 13.672 36.369 1.00 59.00 471 LEU A C 1
ATOM 3701 O O . LEU A 1 471 ? -8.066 14.820 35.940 1.00 59.00 471 LEU A O 1
ATOM 3705 N N . PHE A 1 472 ? -6.917 13.252 37.053 1.00 68.62 472 PHE A N 1
ATOM 3706 C CA . PHE A 1 472 ? -5.789 14.103 37.400 1.00 68.62 472 PHE A CA 1
ATOM 3707 C C . PHE A 1 472 ? -4.494 13.514 36.851 1.00 68.62 472 PHE A C 1
ATOM 3709 O O . PHE A 1 472 ? -4.321 12.295 36.827 1.00 68.62 472 PHE A O 1
ATOM 3716 N N . VAL A 1 473 ? -3.550 14.375 36.486 1.00 67.69 473 VAL A N 1
ATOM 3717 C CA . VAL A 1 473 ? -2.156 13.997 36.252 1.00 67.69 473 VAL A CA 1
ATOM 3718 C C . VAL A 1 473 ? -1.364 14.273 37.518 1.00 67.69 473 VAL A C 1
ATOM 3720 O O . VAL A 1 473 ? -1.392 15.384 38.041 1.00 67.69 473 VAL A O 1
ATOM 3723 N N . ALA A 1 474 ? -0.637 13.271 38.000 1.00 70.12 474 ALA A N 1
ATOM 3724 C CA . ALA A 1 474 ? 0.355 13.420 39.051 1.00 70.12 474 ALA A CA 1
ATOM 3725 C C . ALA A 1 474 ? 1.752 13.282 38.448 1.00 70.12 474 ALA A C 1
ATOM 3727 O O . ALA A 1 474 ? 2.118 12.208 37.969 1.00 70.12 474 ALA A O 1
ATOM 3728 N N . LYS A 1 475 ? 2.537 14.359 38.472 1.00 74.00 475 LYS A N 1
ATOM 3729 C CA . LYS A 1 475 ? 3.938 14.345 38.037 1.00 74.00 475 LYS A CA 1
ATOM 3730 C C . LYS A 1 475 ? 4.849 14.333 39.258 1.00 74.00 475 LYS A C 1
ATOM 3732 O O . LYS A 1 475 ? 4.751 15.223 40.100 1.00 74.00 475 LYS A O 1
ATOM 3737 N N . GLU A 1 476 ? 5.695 13.313 39.367 1.00 73.69 476 GLU A N 1
ATOM 3738 C CA . GLU A 1 476 ? 6.684 13.188 40.440 1.00 73.69 476 GLU A CA 1
ATOM 3739 C C . GLU A 1 476 ? 7.643 14.387 40.408 1.00 73.69 476 GLU A C 1
ATOM 3741 O O . GLU A 1 476 ? 8.067 14.828 39.340 1.00 73.69 476 GLU A O 1
ATOM 3746 N N . SER A 1 477 ? 7.973 14.916 41.585 1.00 73.31 477 SER A N 1
ATOM 3747 C CA . SER A 1 477 ? 9.015 15.923 41.768 1.00 73.31 477 SER A CA 1
ATOM 3748 C C . SER A 1 477 ? 10.176 15.312 42.544 1.00 73.31 477 SER A C 1
ATOM 3750 O O . SER A 1 477 ? 9.982 14.742 43.620 1.00 73.31 477 SER A O 1
ATOM 3752 N N . HIS A 1 478 ? 11.389 15.453 42.006 1.00 70.56 478 HIS A N 1
ATOM 3753 C CA . HIS A 1 478 ? 12.626 14.979 42.641 1.00 70.56 478 HIS A CA 1
ATOM 3754 C C . HIS A 1 478 ? 13.204 15.960 43.660 1.00 70.56 478 HIS A C 1
ATOM 3756 O O . HIS A 1 478 ? 14.255 15.676 44.231 1.00 70.56 478 HIS A O 1
ATOM 3762 N N . GLU A 1 479 ? 12.543 17.097 43.893 1.00 69.94 479 GLU A N 1
ATOM 3763 C CA . GLU A 1 479 ? 13.063 18.124 44.789 1.00 69.94 479 GLU A CA 1
ATOM 3764 C C . GLU A 1 479 ? 12.990 17.671 46.256 1.00 69.94 479 GLU A C 1
ATOM 3766 O O . GLU A 1 479 ? 11.917 17.377 46.809 1.00 69.94 479 GLU A O 1
ATOM 3771 N N . LYS A 1 480 ? 14.165 17.583 46.883 1.00 63.75 480 LYS A N 1
ATOM 3772 C CA . LYS A 1 480 ? 14.353 17.061 48.243 1.00 63.75 480 LYS A CA 1
ATOM 3773 C C . LYS A 1 480 ? 14.744 18.154 49.233 1.00 63.75 480 LYS A C 1
ATOM 3775 O O . LYS A 1 480 ? 14.524 17.941 50.425 1.00 63.75 480 LYS A O 1
ATOM 3780 N N . ASP A 1 481 ? 15.256 19.293 48.767 1.00 72.00 481 ASP A N 1
ATOM 3781 C CA . ASP A 1 481 ? 15.684 20.397 49.628 1.00 72.00 481 ASP A CA 1
ATOM 3782 C C . ASP A 1 481 ? 14.478 21.177 50.201 1.00 72.00 481 ASP A C 1
ATOM 3784 O O . ASP A 1 481 ? 13.669 21.698 49.429 1.00 72.00 481 ASP A O 1
ATOM 3788 N N . PRO A 1 482 ? 14.332 21.287 51.542 1.00 65.00 482 PRO A N 1
ATOM 3789 C CA . PRO A 1 482 ? 13.304 22.091 52.215 1.00 65.00 482 PRO A CA 1
ATOM 3790 C C . PRO A 1 482 ? 13.088 23.494 51.640 1.00 65.00 482 PRO A C 1
ATOM 3792 O O . PRO A 1 482 ? 11.941 23.940 51.564 1.00 65.00 482 PRO A O 1
ATOM 3795 N N . ILE A 1 483 ? 14.161 24.178 51.231 1.00 67.75 483 ILE A N 1
ATOM 3796 C CA . ILE A 1 483 ? 14.091 25.548 50.707 1.00 67.75 483 ILE A CA 1
ATOM 3797 C C . ILE A 1 483 ? 13.547 25.535 49.277 1.00 67.75 483 ILE A C 1
ATOM 3799 O O . ILE A 1 483 ? 12.544 26.194 49.000 1.00 67.75 483 ILE A O 1
ATOM 3803 N N . ALA A 1 484 ? 14.115 24.704 48.402 1.00 63.28 484 ALA A N 1
ATOM 3804 C CA . ALA A 1 484 ? 13.630 24.538 47.035 1.00 63.28 484 ALA A CA 1
ATOM 3805 C C . ALA A 1 484 ? 12.162 24.073 46.971 1.00 63.28 484 ALA A C 1
ATOM 3807 O O . ALA A 1 484 ? 11.409 24.510 46.107 1.00 63.28 484 ALA A O 1
ATOM 3808 N N . ILE A 1 485 ? 11.699 23.256 47.924 1.00 62.34 485 ILE A N 1
ATOM 3809 C CA . ILE A 1 485 ? 10.281 22.864 48.026 1.00 62.34 485 ILE A CA 1
ATOM 3810 C C . ILE A 1 485 ? 9.390 24.058 48.371 1.00 62.34 485 ILE A C 1
ATOM 3812 O O . ILE A 1 485 ? 8.273 24.157 47.861 1.00 62.34 485 ILE A O 1
ATOM 3816 N N . ALA A 1 486 ? 9.842 24.936 49.268 1.00 65.75 486 ALA A N 1
ATOM 3817 C CA . ALA A 1 486 ? 9.093 26.131 49.633 1.00 65.75 486 ALA A CA 1
ATOM 3818 C C . ALA A 1 486 ? 8.985 27.096 48.444 1.00 65.75 486 ALA A C 1
ATOM 3820 O O . ALA A 1 486 ? 7.922 27.677 48.228 1.00 65.75 486 ALA A O 1
ATOM 3821 N N . ASP A 1 487 ? 10.039 27.214 47.639 1.00 66.06 487 ASP A N 1
ATOM 3822 C CA . ASP A 1 487 ? 10.024 28.035 46.428 1.00 66.06 487 ASP A CA 1
ATOM 3823 C C . ASP A 1 487 ? 9.188 27.402 45.311 1.00 66.06 487 ASP A C 1
ATOM 3825 O O . ASP A 1 487 ? 8.377 28.093 44.697 1.00 66.06 487 ASP A O 1
ATOM 3829 N N . LEU A 1 488 ? 9.247 26.078 45.147 1.00 64.56 488 LEU A N 1
ATOM 3830 C CA . LEU A 1 488 ? 8.385 25.340 44.223 1.00 64.56 488 LEU A CA 1
ATOM 3831 C C . LEU A 1 488 ? 6.899 25.479 44.600 1.00 64.56 488 LEU A C 1
ATOM 3833 O O . LEU A 1 488 ? 6.046 25.580 43.724 1.00 64.56 488 LEU A O 1
ATOM 3837 N N . ARG A 1 489 ? 6.569 25.531 45.902 1.00 65.62 489 ARG A N 1
ATOM 3838 C CA . ARG A 1 489 ? 5.207 25.843 46.381 1.00 65.62 489 ARG A CA 1
ATOM 3839 C C . ARG A 1 489 ? 4.784 27.268 46.022 1.00 65.62 489 ARG A C 1
ATOM 3841 O O . ARG A 1 489 ? 3.663 27.444 45.561 1.00 65.62 489 ARG A O 1
ATOM 3848 N N . LYS A 1 490 ? 5.660 28.266 46.180 1.00 67.50 490 LYS A N 1
ATOM 3849 C CA . LYS A 1 490 ? 5.355 29.658 45.792 1.00 67.50 490 LYS A CA 1
ATOM 3850 C C . LYS A 1 490 ? 5.142 29.797 44.285 1.00 67.50 490 LYS A C 1
ATOM 3852 O O . LYS A 1 490 ? 4.194 30.451 43.864 1.00 67.50 490 LYS A O 1
ATOM 3857 N N . GLU A 1 491 ? 6.001 29.175 43.480 1.00 64.38 491 GLU A N 1
ATOM 3858 C CA . GLU A 1 491 ? 5.874 29.155 42.019 1.00 64.38 491 GLU A CA 1
ATOM 3859 C C . GLU A 1 491 ? 4.571 28.465 41.596 1.00 64.38 491 GLU A C 1
ATOM 3861 O O . GLU A 1 491 ? 3.853 28.939 40.720 1.00 64.38 491 GLU A O 1
ATOM 3866 N N . PHE A 1 492 ? 4.200 27.393 42.290 1.00 64.75 492 PHE A N 1
ATOM 3867 C CA . PHE A 1 492 ? 2.943 26.695 42.072 1.00 64.75 492 PHE A CA 1
ATOM 3868 C C . PHE A 1 492 ? 1.706 27.527 42.438 1.00 64.75 492 PHE A C 1
ATOM 3870 O O . PHE A 1 492 ? 0.738 27.561 41.677 1.00 64.75 492 PHE A O 1
ATOM 3877 N N . ASP A 1 493 ? 1.727 28.216 43.579 1.00 65.19 493 ASP A N 1
ATOM 3878 C CA . ASP A 1 493 ? 0.645 29.118 43.987 1.00 65.19 493 ASP A CA 1
ATOM 3879 C C . ASP A 1 493 ? 0.508 30.298 43.012 1.00 65.19 493 ASP A C 1
ATOM 3881 O O . ASP A 1 493 ? -0.603 30.737 42.716 1.00 65.19 493 ASP A O 1
ATOM 3885 N N . TYR A 1 494 ? 1.618 30.750 42.425 1.00 64.25 494 TYR A N 1
ATOM 3886 C CA . TYR A 1 494 ? 1.609 31.718 41.332 1.00 64.25 494 TYR A CA 1
ATOM 3887 C C . TYR A 1 494 ? 0.993 31.141 40.043 1.00 64.25 494 TYR A C 1
ATOM 3889 O O . TYR A 1 494 ? 0.113 31.765 39.450 1.00 64.25 494 TYR A O 1
ATOM 3897 N N . LEU A 1 495 ? 1.368 29.922 39.639 1.00 54.53 495 LEU A N 1
ATOM 3898 C CA . LEU A 1 495 ? 0.807 29.245 38.461 1.00 54.53 495 LEU A CA 1
ATOM 3899 C C . LEU A 1 495 ? -0.701 28.972 38.588 1.00 54.53 495 LEU A C 1
ATOM 3901 O O . LEU A 1 495 ? -1.429 29.095 37.602 1.00 54.53 495 LEU A O 1
ATOM 3905 N N . LYS A 1 496 ? -1.195 28.664 39.796 1.00 60.97 496 LYS A N 1
ATOM 3906 C CA . LYS A 1 496 ? -2.636 28.566 40.095 1.00 60.97 496 LYS A CA 1
ATOM 3907 C C . LYS A 1 496 ? -3.398 29.847 39.760 1.00 60.97 496 LYS A C 1
ATOM 3909 O O . LYS A 1 496 ? -4.530 29.771 39.288 1.00 60.97 496 LYS A O 1
ATOM 3914 N N . CYS A 1 497 ? -2.785 31.003 39.991 1.00 62.34 497 CYS A N 1
ATOM 3915 C CA . CYS A 1 497 ? -3.384 32.303 39.703 1.00 62.34 497 CYS A CA 1
ATOM 3916 C C . CYS A 1 497 ? -3.375 32.651 38.205 1.00 62.34 497 CYS A C 1
ATOM 3918 O O . CYS A 1 497 ? -4.161 33.495 37.784 1.00 62.34 497 CYS A O 1
ATOM 3920 N N . LEU A 1 498 ? -2.513 32.017 37.402 1.00 52.38 498 LEU A N 1
ATOM 3921 C CA . LEU A 1 498 ? -2.277 32.383 36.001 1.00 52.38 498 LEU A CA 1
ATOM 3922 C C . LEU A 1 498 ? -3.121 31.631 34.956 1.00 52.38 498 LEU A C 1
ATOM 3924 O O . LEU A 1 498 ? -3.062 32.015 33.793 1.00 52.38 498 LEU A O 1
ATOM 3928 N N . GLN A 1 499 ? -3.873 30.581 35.319 1.00 55.94 499 GLN A N 1
ATOM 3929 C CA . GLN A 1 499 ? -4.681 29.771 34.374 1.00 55.94 499 GLN A CA 1
ATOM 3930 C C . GLN A 1 499 ? -3.931 29.414 33.064 1.00 55.94 499 GLN A C 1
ATOM 3932 O O . GLN A 1 499 ? -4.411 29.649 31.956 1.00 55.94 499 GLN A O 1
ATOM 3937 N N . HIS A 1 500 ? -2.709 28.888 33.185 1.00 49.84 500 HIS A N 1
ATOM 3938 C CA . HIS A 1 500 ? -1.813 28.646 32.049 1.00 49.84 500 HIS A CA 1
ATOM 3939 C C . HIS A 1 500 ? -2.369 27.588 31.058 1.00 49.84 500 HIS A C 1
ATOM 3941 O O . HIS A 1 500 ? -2.790 26.522 31.496 1.00 49.84 500 HIS A O 1
ATOM 3947 N N . PRO A 1 501 ? -2.281 27.779 29.725 1.00 43.81 501 PRO A N 1
ATOM 3948 C CA . PRO A 1 501 ? -2.983 26.960 28.716 1.00 43.81 501 PRO A CA 1
ATOM 3949 C C . PRO A 1 501 ? -2.620 25.463 28.671 1.00 43.81 501 PRO A C 1
ATOM 3951 O O . PRO A 1 501 ? -3.418 24.655 28.217 1.00 43.81 501 PRO A O 1
ATOM 3954 N N . ASN A 1 502 ? -1.447 25.069 29.175 1.00 42.12 502 ASN A N 1
ATOM 3955 C CA . ASN A 1 502 ? -1.049 23.654 29.292 1.00 42.12 502 ASN A CA 1
ATOM 3956 C C . ASN A 1 502 ? -1.522 22.976 30.597 1.00 42.12 502 ASN A C 1
ATOM 3958 O O . ASN A 1 502 ? -1.180 21.820 30.841 1.00 42.12 502 ASN A O 1
ATOM 3962 N N . ILE A 1 503 ? -2.232 23.696 31.473 1.00 50.16 503 ILE A N 1
ATOM 3963 C CA . ILE A 1 503 ? -2.723 23.196 32.759 1.00 50.16 503 ILE A CA 1
ATOM 3964 C C . ILE A 1 503 ? -4.119 23.779 33.023 1.00 50.16 503 ILE A C 1
ATOM 3966 O O . ILE A 1 503 ? -4.236 24.933 33.425 1.00 50.16 503 ILE A O 1
ATOM 3970 N N . SER A 1 504 ? -5.181 22.982 32.859 1.00 50.59 504 SER A N 1
ATOM 3971 C CA . SER A 1 504 ? -6.559 23.457 33.095 1.00 50.59 504 SER A CA 1
ATOM 3972 C C . SER A 1 504 ? -6.768 23.940 34.530 1.00 50.59 504 SER A C 1
ATOM 3974 O O . SER A 1 504 ? -7.406 24.967 34.760 1.00 50.59 504 SER A O 1
ATOM 3976 N N . LYS A 1 505 ? -6.185 23.230 35.504 1.00 57.94 505 LYS A N 1
ATOM 3977 C CA . LYS A 1 505 ? -6.130 23.637 36.911 1.00 57.94 505 LYS A CA 1
ATOM 3978 C C . LYS A 1 505 ? -4.988 22.920 37.620 1.00 57.94 505 LYS A C 1
ATOM 3980 O O . LYS A 1 505 ? -4.992 21.694 37.718 1.00 57.94 505 LYS A O 1
ATOM 3985 N N . VAL A 1 506 ? -4.010 23.649 38.160 1.00 58.94 506 VAL A N 1
ATOM 3986 C CA . VAL A 1 506 ? -3.039 23.029 39.074 1.00 58.94 506 VAL A CA 1
ATOM 3987 C C . VAL A 1 506 ? -3.699 22.895 40.442 1.00 58.94 506 VAL A C 1
ATOM 3989 O O . VAL A 1 506 ? -4.124 23.884 41.033 1.00 58.94 506 VAL A O 1
ATOM 3992 N N . VAL A 1 507 ? -3.863 21.670 40.935 1.00 59.44 507 VAL A N 1
ATOM 3993 C CA . VAL A 1 507 ? -4.710 21.395 42.104 1.00 59.44 507 VAL A CA 1
ATOM 3994 C C . VAL A 1 507 ? -3.909 21.525 43.392 1.00 59.44 507 VAL A C 1
ATOM 3996 O O . VAL A 1 507 ? -4.304 22.289 44.272 1.00 59.44 507 VAL A O 1
ATOM 3999 N N . GLU A 1 508 ? -2.772 20.832 43.516 1.00 67.62 508 GLU A N 1
ATOM 4000 C CA . GLU A 1 508 ? -1.939 20.868 44.729 1.00 67.62 508 GLU A CA 1
ATOM 4001 C C . GLU A 1 508 ? -0.560 20.199 44.544 1.00 67.62 508 GLU A C 1
ATOM 4003 O O . GLU A 1 508 ? -0.418 19.303 43.709 1.00 67.62 508 GLU A O 1
ATOM 4008 N N . LEU A 1 509 ? 0.433 20.589 45.358 1.00 70.44 509 LEU A N 1
ATOM 4009 C CA . LEU A 1 509 ? 1.639 19.793 45.619 1.00 70.44 509 LEU A CA 1
ATOM 4010 C C . LEU A 1 509 ? 1.371 18.854 46.799 1.00 70.44 509 LEU A C 1
ATOM 4012 O O . LEU A 1 509 ? 1.149 19.314 47.920 1.00 70.44 509 LEU A O 1
ATOM 4016 N N . VAL A 1 510 ? 1.452 17.547 46.568 1.00 68.19 510 VAL A N 1
ATOM 4017 C CA . VAL A 1 510 ? 1.030 16.542 47.546 1.00 68.19 510 VAL A CA 1
ATOM 4018 C C . VAL A 1 510 ? 2.149 15.578 47.918 1.00 68.19 510 VAL A C 1
ATOM 4020 O O . VAL A 1 510 ? 2.987 15.218 47.088 1.00 68.19 510 VAL A O 1
ATOM 4023 N N . LEU A 1 511 ? 2.140 15.136 49.177 1.00 66.00 511 LEU A N 1
ATOM 4024 C CA . LEU A 1 511 ? 2.930 13.996 49.630 1.00 66.00 511 LEU A CA 1
ATOM 4025 C C . LEU A 1 511 ? 2.089 12.733 49.415 1.00 66.00 511 LEU A C 1
ATOM 4027 O O . LEU A 1 511 ? 0.991 12.613 49.961 1.00 66.00 511 LEU A O 1
ATOM 4031 N N . GLY A 1 512 ? 2.574 11.813 48.593 1.00 68.00 512 GLY A N 1
ATOM 4032 C CA . GLY A 1 512 ? 1.933 10.527 48.357 1.00 68.00 512 GLY A CA 1
ATOM 4033 C C . GLY A 1 512 ? 2.846 9.374 48.738 1.00 68.00 512 GLY A C 1
ATOM 4034 O O . GLY A 1 512 ? 4.062 9.534 48.811 1.00 68.00 512 GLY A O 1
ATOM 4035 N N . LYS A 1 513 ? 2.249 8.208 48.977 1.00 62.75 513 LYS A N 1
ATOM 4036 C CA . LYS A 1 513 ? 2.986 6.966 49.207 1.00 62.75 513 LYS A CA 1
ATOM 4037 C C . LYS A 1 513 ? 2.852 6.050 47.999 1.00 62.75 513 LYS A C 1
ATOM 4039 O O . LYS A 1 513 ? 1.735 5.833 47.524 1.00 62.75 513 LYS A O 1
ATOM 4044 N N . GLU A 1 514 ? 3.971 5.503 47.533 1.00 64.56 514 GLU A N 1
ATOM 4045 C CA . GLU A 1 514 ? 4.013 4.442 46.520 1.00 64.56 514 GLU A CA 1
ATOM 4046 C C . GLU A 1 514 ? 4.473 3.126 47.149 1.00 64.56 514 GLU A C 1
ATOM 4048 O O . GLU A 1 514 ? 5.413 3.106 47.944 1.00 64.56 514 GLU A O 1
ATOM 4053 N N . LEU A 1 515 ? 3.816 2.024 46.782 1.00 55.59 515 LEU A N 1
ATOM 4054 C CA . LEU A 1 515 ? 4.252 0.677 47.135 1.00 55.59 515 LEU A CA 1
ATOM 4055 C C . LEU A 1 515 ? 5.324 0.213 46.134 1.00 55.59 515 LEU A C 1
ATOM 4057 O O . LEU A 1 515 ? 5.008 -0.109 44.990 1.00 55.59 515 LEU A O 1
ATOM 4061 N N . GLU A 1 516 ? 6.584 0.176 46.563 1.00 56.25 516 GLU A N 1
ATOM 4062 C CA . GLU A 1 516 ? 7.724 -0.327 45.787 1.00 56.25 516 GLU A CA 1
ATOM 4063 C C . GLU A 1 516 ? 8.297 -1.559 46.509 1.00 56.25 516 GLU A C 1
ATOM 4065 O O . GLU A 1 516 ? 8.635 -1.488 47.688 1.00 56.25 516 GLU A O 1
ATOM 4070 N N . ASN A 1 517 ? 8.370 -2.710 45.828 1.00 57.78 517 ASN A N 1
ATOM 4071 C CA . ASN A 1 517 ? 8.888 -3.974 46.385 1.00 57.78 517 ASN A CA 1
ATOM 4072 C C . ASN A 1 517 ? 8.245 -4.386 47.730 1.00 57.78 517 ASN A C 1
ATOM 4074 O O . ASN A 1 517 ? 8.919 -4.871 48.636 1.00 57.78 517 ASN A O 1
ATOM 4078 N N . GLY A 1 518 ? 6.937 -4.152 47.884 1.00 49.94 518 GLY A N 1
ATOM 4079 C CA . GLY A 1 518 ? 6.197 -4.462 49.113 1.00 49.94 518 GLY A CA 1
ATOM 4080 C C . GLY A 1 518 ? 6.380 -3.457 50.260 1.00 49.94 518 GLY A C 1
ATOM 4081 O O . GLY A 1 518 ? 5.801 -3.657 51.325 1.00 49.94 518 GLY A O 1
ATOM 4082 N N . GLN A 1 519 ? 7.127 -2.364 50.060 1.00 50.16 519 GLN A N 1
ATOM 4083 C CA . GLN A 1 519 ? 7.319 -1.300 51.051 1.00 50.16 519 GLN A CA 1
ATOM 4084 C C . GLN A 1 519 ? 6.740 0.037 50.578 1.00 50.16 519 GLN A C 1
ATOM 4086 O O . GLN A 1 519 ? 6.840 0.407 49.411 1.00 50.16 519 GLN A O 1
ATOM 4091 N N . TRP A 1 520 ? 6.129 0.782 51.501 1.00 61.00 520 TRP A N 1
ATOM 4092 C CA . TRP A 1 520 ? 5.602 2.116 51.217 1.00 61.00 520 TRP A CA 1
ATOM 4093 C C . TRP A 1 520 ? 6.713 3.164 51.286 1.00 61.00 520 TRP A C 1
ATOM 4095 O O . TRP A 1 520 ? 7.334 3.337 52.333 1.00 61.00 520 TRP A O 1
ATOM 4105 N N . THR A 1 521 ? 6.916 3.896 50.193 1.00 64.25 521 THR A N 1
ATOM 4106 C CA . THR A 1 521 ? 7.892 4.988 50.087 1.00 64.25 521 THR A CA 1
ATOM 4107 C C . THR A 1 521 ? 7.191 6.331 49.922 1.00 64.25 521 THR A C 1
ATOM 4109 O O . THR A 1 521 ? 6.230 6.446 49.161 1.00 64.25 521 THR A O 1
ATOM 4112 N N . ASP A 1 522 ? 7.664 7.353 50.638 1.00 70.38 522 ASP A N 1
ATOM 4113 C CA . ASP A 1 522 ? 7.149 8.718 50.510 1.00 70.38 522 ASP A CA 1
ATOM 4114 C C . ASP A 1 522 ? 7.712 9.391 49.254 1.00 70.38 522 ASP A C 1
ATOM 4116 O O . ASP A 1 522 ? 8.921 9.408 49.009 1.00 70.38 522 ASP A O 1
ATOM 4120 N N . ARG A 1 523 ? 6.820 9.977 48.459 1.00 74.31 523 ARG A N 1
ATOM 4121 C CA . ARG A 1 523 ? 7.117 10.644 47.190 1.00 74.31 523 ARG A CA 1
ATOM 4122 C C . ARG A 1 523 ? 6.289 11.922 47.068 1.00 74.31 523 ARG A C 1
ATOM 4124 O O . ARG A 1 523 ? 5.227 12.055 47.677 1.00 74.31 523 ARG A O 1
ATOM 4131 N N . ARG A 1 524 ? 6.769 12.894 46.292 1.00 74.12 524 ARG A N 1
ATOM 4132 C CA . ARG A 1 524 ? 6.078 14.177 46.089 1.00 74.12 524 ARG A CA 1
ATOM 4133 C C . ARG A 1 524 ? 5.584 14.306 44.666 1.00 74.12 524 ARG A C 1
ATOM 4135 O O . ARG A 1 524 ? 6.317 13.992 43.734 1.00 74.12 524 ARG A O 1
ATOM 4142 N N . TYR A 1 525 ? 4.368 14.821 44.517 1.00 73.00 525 TYR A N 1
ATOM 4143 C CA . TYR A 1 525 ? 3.735 14.985 43.215 1.00 73.00 525 TYR A CA 1
ATOM 4144 C C . TYR A 1 525 ? 3.119 16.357 43.073 1.00 73.00 525 TYR A C 1
ATOM 4146 O O . TYR A 1 525 ? 2.475 16.870 43.987 1.00 73.00 525 TYR A O 1
ATOM 4154 N N . VAL A 1 526 ? 3.265 16.904 41.878 1.00 73.19 526 VAL A N 1
ATOM 4155 C CA . VAL A 1 526 ? 2.459 18.012 41.390 1.00 73.19 526 VAL A CA 1
ATOM 4156 C C . VAL A 1 526 ? 1.207 17.416 40.764 1.00 73.19 526 VAL A C 1
ATOM 4158 O O . VAL A 1 526 ? 1.310 16.620 39.829 1.00 73.19 526 VAL A O 1
ATOM 4161 N N . ILE A 1 527 ? 0.038 17.782 41.293 1.00 70.19 527 ILE A N 1
ATOM 4162 C CA . ILE A 1 527 ? -1.243 17.364 40.733 1.00 70.19 527 ILE A CA 1
ATOM 4163 C C . ILE A 1 527 ? -1.834 18.475 39.878 1.00 70.19 527 ILE A C 1
ATOM 4165 O O . ILE A 1 527 ? -2.090 19.574 40.372 1.00 70.19 527 ILE A O 1
ATOM 4169 N N . SER A 1 528 ? -2.148 18.149 38.633 1.00 68.00 528 SER A N 1
ATOM 4170 C CA . SER A 1 528 ? -2.964 18.970 37.746 1.00 68.00 528 SER A CA 1
ATOM 4171 C C . SER A 1 528 ? -4.228 18.221 37.344 1.00 68.00 528 SER A C 1
ATOM 4173 O O . SER A 1 528 ? -4.217 17.004 37.167 1.00 68.00 528 SER A O 1
ATOM 4175 N N . GLU A 1 529 ? -5.332 18.939 37.211 1.00 65.12 529 GLU A N 1
ATOM 4176 C CA . GLU A 1 529 ? -6.512 18.444 36.510 1.00 65.12 529 GLU A CA 1
ATOM 4177 C C . GLU A 1 529 ? -6.162 18.315 35.020 1.00 65.12 529 GLU A C 1
ATOM 4179 O O . GLU A 1 529 ? -5.401 19.125 34.483 1.00 65.12 529 GLU A O 1
ATOM 4184 N N . LEU A 1 530 ? -6.619 17.237 34.383 1.00 52.56 530 LEU A N 1
ATOM 4185 C CA . LEU A 1 530 ? -6.539 17.094 32.929 1.00 52.56 530 LEU A CA 1
ATOM 4186 C C . LEU A 1 530 ? -7.700 17.903 32.339 1.00 52.56 530 LEU A C 1
ATOM 4188 O O . LEU A 1 530 ? -8.813 17.807 32.853 1.00 52.56 530 LEU A O 1
ATOM 4192 N N . ALA A 1 531 ? -7.416 18.754 31.350 1.00 48.69 531 ALA A N 1
ATOM 4193 C CA . ALA A 1 531 ? -8.446 19.487 30.609 1.00 48.69 531 ALA A CA 1
ATOM 4194 C C . ALA A 1 531 ? -9.362 18.521 29.853 1.00 48.69 531 ALA A C 1
ATOM 4196 O O . ALA A 1 531 ? -8.816 17.521 29.326 1.00 48.69 531 ALA A O 1
#

pLDDT: mean 71.49, std 24.38, range [21.22, 98.56]

InterPro domains:
  IPR007434 Peptidogalycan biosysnthesis/recognition [PF04339] (53-393)
  IPR007434 Peptidogalycan biosysnthesis/recognition [PTHR47017] (54-393)
  IPR016181 Acyl-CoA N-acyltransferase [SSF55729] (220-373)

Sequence (531 aa):
MPAELTLWRWLGAGRRKLSGASGAPENVESDTDDTYDVRAETSEACRAGRSGLQLVGAVPMYLKIHSEGEFCEEADFIEASMKHNMSHYPRLFVGIPFTPHRGRRFITAAWLSAEERAEVQRELMQGVRAISVRANVGVNVGFPTEDEGQVLTQQGFIARTARQAWWSNRRPKPYKDFRDFLRTLRLKRAREIAKQRAALRDANVQTMVIDGSLDPDAVTPELMSEVFHSCYVPTQLKNGNVETSNGEYRFDLTEDFFCSLGERIPHRVLLILARENDGRLLGGSLCFVKDGCIYGRYWGSAETELDLPFLHFECCYYSAIEHAIAHGYERIEPGNGGGQVYKVQRRRGFEPVPTCSFHFIPDLALREEVAELARCAAEGQSASASALAQEKPRDDSTFRVVSGCAELVPVSLDGVFSVRTEALLTRIFGREPSVFRCPVNGGERAVHVRLGTGRQGKTLLVRGKSEQKNLFVAKESHEKDPIAIADLRKEFDYLKCLQHPNISKVVELVLGKELENGQWTDRRYVISELA

Nearest PDB structures (foldseek):
  5ntt-assembly1_A  TM=6.126E-01  e=4.862E-03  Homo sapiens
  5ap7-assembly1_A  TM=6.214E-01  e=5.719E-03  Homo sapiens
  5ehl-assembly1_A  TM=6.056E-01  e=9.308E-03  Homo sapiens
  4w9x-assembly1_A  TM=6.198E-01  e=1.063E-01  Homo sapiens
  5te0-assembly1_A  TM=5.543E-01  e=5.552E-02  Homo sapiens